Protein AF-0000000081107294 (afdb_homodimer)

Solvent-accessible surface area (backbone atoms only — not comparable to full-atom values): 23271 Å² total; per-residue (Å²): 61,23,40,36,41,30,40,32,49,65,44,90,94,54,54,86,81,33,68,68,51,48,52,43,53,51,52,45,42,74,68,54,39,74,47,39,34,36,29,36,54,39,78,39,93,67,59,45,44,90,72,61,87,73,22,31,40,37,37,38,31,29,72,42,84,80,59,80,59,63,64,56,42,54,43,39,46,74,67,58,31,82,68,40,16,35,41,35,32,69,42,54,73,82,46,42,61,30,36,49,36,5,56,68,21,50,27,22,33,45,37,33,45,14,44,30,94,81,49,65,76,83,37,61,67,56,54,48,48,61,50,42,60,56,61,53,41,75,72,28,65,48,51,59,36,34,42,69,38,48,28,31,49,42,62,48,74,77,40,41,54,50,84,48,72,85,68,62,75,51,56,76,84,72,48,36,18,35,39,32,41,37,9,20,57,35,69,68,41,47,56,56,36,59,66,33,67,72,50,42,52,54,48,56,71,48,49,84,36,54,24,89,60,41,21,23,33,31,28,32,43,43,70,69,126,61,24,39,36,41,31,40,34,48,64,45,90,94,55,55,87,82,33,66,68,51,47,52,42,53,51,51,45,43,73,69,54,38,75,45,38,34,37,29,35,54,40,76,39,95,67,58,44,45,92,73,60,86,73,21,32,39,38,38,38,31,29,71,43,85,81,59,79,60,62,64,56,43,54,43,39,44,73,66,57,31,82,69,39,16,34,42,34,30,70,42,54,74,81,48,42,62,31,36,49,35,6,58,68,21,50,28,22,32,44,38,34,45,14,43,31,93,81,49,65,75,83,37,59,67,57,53,50,48,61,50,42,60,57,61,52,41,74,75,29,65,44,53,61,34,34,43,70,37,48,28,32,50,42,63,50,74,77,38,41,53,49,85,48,71,85,68,63,73,50,56,75,87,71,48,36,20,34,39,32,41,37,8,20,58,36,69,67,40,47,57,57,35,60,68,34,67,71,49,44,52,54,47,56,70,48,50,84,37,54,24,88,59,42,22,24,35,31,28,30,43,44,69,70,128

Secondary structure (DSSP, 8-state):
-EEEEEEE-PPTT--TTSHHHHHHHHHHHHTT-SEEEEEEEEE-SSSBPP--TT-EEEEEEESSTTS--HHHHHHHHHTT----EEEEEE--HHHHHHHHHHHTSSEEEEEEEEB-TTS-TT-HHHHHHHHHHHHGGGGSTTEEEEEEEEBSS-SSTT-EETTSSSPPPPPGGG--EEEEEEEES-HHHHHHHTTSHHHHHHHHHHGGGB-TT-EEEEE--EE--/-EEEEEEE-PPTT--TTSHHHHHHHHHHHHTT-SEEEEEEEEE-SSSBPP--TT-EEEEEEESSTTS--HHHHHHHHHTT----EEEEEE--HHHHHHHHHHHTSSEEEEEEEEB-TTS-TT-HHHHHHHHHHHHGGGGSTTEEEEEEEEBSS-SSTT-EETTSSSPPPPPGGG--EEEEEEEES-HHHHHHHTTSHHHHHHHHHHGGGB-TT-EEEEE--EE--

Nearest PDB structures (foldseek):
  3gn6-assembly2_B  TM=6.451E-01  e=2.413E-06  Chlorobaculum tepidum TLS
  3gn6-assembly5_A  TM=6.306E-01  e=1.089E-05  Chlorobaculum tepidum TLS
  5b08-assembly1_A  TM=7.054E-01  e=2.362E-04  Cannabis sativa
  3e8o-assembly1_B  TM=7.408E-01  e=5.453E-03  Deinococcus radiodurans
  5b0a-assembly1_B  TM=6.540E-01  e=3.983E-03  Cannabis sativa

pLDDT: mean 93.08, std 5.91, range [65.06, 98.62]

Sequence (450 aa):
MLSQVLRFTFPAGSTVSSAAFLKLRQQIAAAGAASQYYGYTTPTRVLSLPRKRHEICWVIHWPDERQDRSAVAEGLVHTGVTDATSLDFEFTEAQLEHLTKALGAPVCEFAFIRLRDDAPLEDEALQKSMHKTYSDAYQILGFTGGYWAYASNSNETAGVPCSSPVPETITKPHRRLGVYYLGWDSIELHEDGTQTEAFSNELDKLQPYFGPGSGAFYTMLRQHKMLSQVLRFTFPAGSTVSSAAFLKLRQQIAAAGAASQYYGYTTPTRVLSLPRKRHEICWVIHWPDERQDRSAVAEGLVHTGVTDATSLDFEFTEAQLEHLTKALGAPVCEFAFIRLRDDAPLEDEALQKSMHKTYSDAYQILGFTGGYWAYASNSNETAGVPCSSPVPETITKPHRRLGVYYLGWDSIELHEDGTQTEAFSNELDKLQPYFGPGSGAFYTMLRQHK

Structure (mmCIF, N/CA/C/O backbone):
data_AF-0000000081107294-model_v1
#
loop_
_entity.id
_entity.type
_entity.pdbx_description
1 polymer 'Uncharacterized protein'
#
loop_
_atom_site.group_PDB
_atom_site.id
_atom_site.type_symbol
_atom_site.label_atom_id
_atom_site.label_alt_id
_atom_site.label_comp_id
_atom_site.label_asym_id
_atom_site.label_entity_id
_atom_site.label_seq_id
_atom_site.pdbx_PDB_ins_code
_atom_site.Cartn_x
_atom_site.Cartn_y
_atom_site.Cartn_z
_atom_site.occupancy
_atom_site.B_iso_or_equiv
_atom_site.auth_seq_id
_atom_site.auth_comp_id
_atom_site.auth_asym_id
_atom_site.auth_atom_id
_atom_site.pdbx_PDB_model_num
ATOM 1 N N . MET A 1 1 ? 1.554 14.883 21.875 1 92.75 1 MET A N 1
ATOM 2 C CA . MET A 1 1 ? 2.428 14.18 20.938 1 92.75 1 MET A CA 1
ATOM 3 C C . MET A 1 1 ? 2.662 15 19.672 1 92.75 1 MET A C 1
ATOM 5 O O . MET A 1 1 ? 1.742 15.648 19.172 1 92.75 1 MET A O 1
ATOM 9 N N . LEU A 1 2 ? 3.891 15.008 19.219 1 95.12 2 LEU A N 1
ATOM 10 C CA . LEU A 1 2 ? 4.254 15.703 17.984 1 95.12 2 LEU A CA 1
ATOM 11 C C . LEU A 1 2 ? 4.426 14.719 16.828 1 95.12 2 LEU A C 1
ATOM 13 O O . LEU A 1 2 ? 5.137 13.719 16.969 1 95.12 2 LEU A O 1
ATOM 17 N N . SER A 1 3 ? 3.701 14.992 15.766 1 96.81 3 SER A N 1
ATOM 18 C CA . SER A 1 3 ? 3.879 14.242 14.531 1 96.81 3 SER A CA 1
ATOM 19 C C . SER A 1 3 ? 4.672 15.047 13.5 1 96.81 3 SER A C 1
ATOM 21 O O . SER A 1 3 ? 4.215 16.094 13.039 1 96.81 3 SER A O 1
ATOM 23 N N . GLN A 1 4 ? 5.801 14.586 13.219 1 96.69 4 GLN A N 1
ATOM 24 C CA . GLN A 1 4 ? 6.664 15.195 12.219 1 96.69 4 GLN A CA 1
ATOM 25 C C . GLN A 1 4 ? 6.582 14.445 10.891 1 96.69 4 GLN A C 1
ATOM 27 O O . GLN A 1 4 ? 6.832 13.242 10.836 1 96.69 4 GLN A O 1
ATOM 32 N N . VAL A 1 5 ? 6.168 15.117 9.828 1 98.06 5 VAL A N 1
ATOM 33 C CA . VAL A 1 5 ? 6.055 14.523 8.5 1 98.06 5 VAL A CA 1
ATOM 34 C C . VAL A 1 5 ? 7.168 15.062 7.602 1 98.06 5 VAL A C 1
ATOM 36 O O . VAL A 1 5 ? 7.246 16.266 7.348 1 98.06 5 VAL A O 1
ATOM 39 N N . LEU A 1 6 ? 7.973 14.18 7.156 1 98.25 6 LEU A N 1
ATOM 40 C CA . LEU A 1 6 ? 9.078 14.555 6.281 1 98.25 6 LEU A CA 1
ATOM 41 C C . LEU A 1 6 ? 8.82 14.078 4.852 1 98.25 6 LEU A C 1
ATOM 43 O O . LEU A 1 6 ? 8.281 12.992 4.645 1 98.25 6 LEU A O 1
ATOM 47 N N . ARG A 1 7 ? 9.234 14.859 3.906 1 98.19 7 ARG A N 1
ATOM 48 C CA . ARG A 1 7 ? 9.242 14.5 2.492 1 98.19 7 ARG A CA 1
ATOM 49 C C . ARG A 1 7 ? 10.617 14.719 1.879 1 98.19 7 ARG A C 1
ATOM 51 O O . ARG A 1 7 ? 11.242 15.758 2.096 1 98.19 7 ARG A O 1
ATOM 58 N N . PHE A 1 8 ? 11.086 13.734 1.182 1 98.25 8 PHE A N 1
ATOM 59 C CA . PHE A 1 8 ? 12.406 13.828 0.581 1 98.25 8 PHE A CA 1
ATOM 60 C C . PHE A 1 8 ? 12.609 12.742 -0.467 1 98.25 8 PHE A C 1
ATOM 62 O O . PHE A 1 8 ? 11.742 11.883 -0.65 1 98.25 8 PHE A O 1
ATOM 69 N N . THR A 1 9 ? 13.648 12.828 -1.202 1 97.31 9 THR A N 1
ATOM 70 C CA . THR A 1 9 ? 14.086 11.781 -2.123 1 97.31 9 THR A CA 1
ATOM 71 C C . THR A 1 9 ? 15.508 11.328 -1.786 1 97.31 9 THR A C 1
ATOM 73 O O . THR A 1 9 ? 16.328 12.125 -1.331 1 97.31 9 THR A O 1
ATOM 76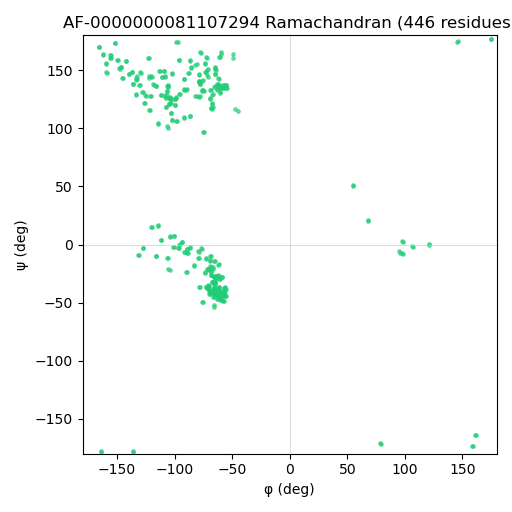 N N . PHE A 1 10 ? 15.734 10.086 -1.979 1 96.38 10 PHE A N 1
ATOM 77 C CA . PHE A 1 10 ? 17.094 9.578 -1.818 1 96.38 10 PHE A CA 1
ATOM 78 C C . PHE A 1 10 ? 17.922 9.828 -3.076 1 96.38 10 PHE A C 1
ATOM 80 O O . PHE A 1 10 ? 17.359 9.969 -4.168 1 96.38 10 PHE A O 1
ATOM 87 N N . PRO A 1 11 ? 19.234 9.891 -2.812 1 94.06 11 PRO A N 1
ATOM 88 C CA . PRO A 1 11 ? 20.078 9.867 -4.008 1 94.06 11 PRO A CA 1
ATOM 89 C C . PRO A 1 11 ? 19.891 8.594 -4.836 1 94.06 11 PRO A C 1
ATOM 91 O O . PRO A 1 11 ? 19.375 7.598 -4.34 1 94.06 11 PRO A O 1
ATOM 94 N N . ALA A 1 12 ? 20.391 8.672 -6.043 1 89.31 12 ALA A N 1
ATOM 95 C CA . ALA A 1 12 ? 20.234 7.555 -6.973 1 89.31 12 ALA A CA 1
ATOM 96 C C . ALA A 1 12 ? 20.812 6.273 -6.395 1 89.31 12 ALA A C 1
ATOM 98 O O . ALA A 1 12 ? 21.906 6.293 -5.805 1 89.31 12 ALA A O 1
ATOM 99 N N . GLY A 1 13 ? 20.109 5.215 -6.504 1 89.75 13 GLY A N 1
ATOM 100 C CA . GLY A 1 13 ? 20.609 3.912 -6.102 1 89.75 13 GLY A CA 1
ATOM 101 C C . GLY A 1 13 ? 20.203 3.523 -4.695 1 89.75 13 GLY A C 1
ATOM 102 O O . GLY A 1 13 ? 20.469 2.404 -4.25 1 89.75 13 GLY A O 1
ATOM 103 N N . SER A 1 14 ? 19.578 4.418 -3.988 1 92.81 14 SER A N 1
ATOM 104 C CA . SER A 1 14 ? 19.141 4.125 -2.625 1 92.81 14 SER A CA 1
ATOM 105 C C . SER A 1 14 ? 17.625 4.098 -2.523 1 92.81 14 SER A C 1
ATOM 107 O O . SER A 1 14 ? 16.938 4.77 -3.293 1 92.81 14 SER A O 1
ATOM 109 N N . THR A 1 15 ? 17.141 3.275 -1.601 1 95.25 15 THR A N 1
ATOM 110 C CA . THR A 1 15 ? 15.711 3.172 -1.339 1 95.25 15 THR A CA 1
ATOM 111 C C . THR A 1 15 ? 15.438 3.146 0.162 1 95.25 15 THR A C 1
ATOM 113 O O . THR A 1 15 ? 16.359 3.25 0.97 1 95.25 15 THR A O 1
ATOM 116 N N . VAL A 1 16 ? 14.203 3.025 0.469 1 95.5 16 VAL A N 1
ATOM 117 C CA . VAL A 1 16 ? 13.805 2.994 1.872 1 95.5 16 VAL A CA 1
ATOM 118 C C . VAL A 1 16 ? 14.289 1.697 2.518 1 95.5 16 VAL A C 1
ATOM 120 O O . VAL A 1 16 ? 14.281 1.57 3.746 1 95.5 16 VAL A O 1
ATOM 123 N N . SER A 1 17 ? 14.688 0.751 1.759 1 92.62 17 SER A N 1
ATOM 124 C CA . SER A 1 17 ? 15.141 -0.533 2.283 1 92.62 17 SER A CA 1
ATOM 125 C C . SER A 1 17 ? 16.656 -0.549 2.471 1 92.62 17 SER A C 1
ATOM 127 O O . SER A 1 17 ? 17.234 -1.575 2.842 1 92.62 17 SER A O 1
ATOM 129 N N . SER A 1 18 ? 17.281 0.544 2.189 1 93.88 18 SER A N 1
ATOM 130 C CA . SER A 1 18 ? 18.734 0.612 2.338 1 93.88 18 SER A CA 1
ATOM 131 C C . SER A 1 18 ? 19.156 0.451 3.797 1 93.88 18 SER A C 1
ATOM 133 O O . SER A 1 18 ? 18.422 0.866 4.703 1 93.88 18 SER A O 1
ATOM 135 N N . ALA A 1 19 ? 20.328 -0.092 4.004 1 94.5 19 ALA A N 1
ATOM 136 C CA . ALA A 1 19 ? 20.891 -0.259 5.344 1 94.5 19 ALA A CA 1
ATOM 137 C C . ALA A 1 19 ? 21.109 1.092 6.02 1 94.5 19 ALA A C 1
ATOM 139 O O . ALA A 1 19 ? 20.906 1.224 7.23 1 94.5 19 ALA A O 1
ATOM 140 N N . ALA A 1 20 ? 21.516 2.033 5.27 1 95.75 20 ALA A N 1
ATOM 141 C CA . ALA A 1 20 ? 21.75 3.369 5.809 1 95.75 20 ALA A CA 1
ATOM 142 C C . ALA A 1 20 ? 20.484 3.963 6.391 1 95.75 20 ALA A C 1
ATOM 144 O O . ALA A 1 20 ? 20.5 4.555 7.473 1 95.75 20 ALA A O 1
ATOM 145 N N . PHE A 1 21 ? 19.406 3.828 5.754 1 97.19 21 PHE A N 1
ATOM 146 C CA . PHE A 1 21 ? 18.141 4.375 6.258 1 97.19 21 PHE A CA 1
ATOM 147 C C . PHE A 1 21 ? 17.656 3.58 7.457 1 97.19 21 PHE A C 1
ATOM 149 O O . PHE A 1 21 ? 17.078 4.148 8.391 1 97.19 21 PHE A O 1
ATOM 156 N N . LEU A 1 22 ? 17.859 2.26 7.395 1 97.12 22 LEU A N 1
ATOM 157 C CA . LEU A 1 22 ? 17.516 1.455 8.562 1 97.12 22 LEU A CA 1
ATOM 158 C C . LEU A 1 22 ? 18.281 1.941 9.797 1 97.12 22 LEU A C 1
ATOM 160 O O . LEU A 1 22 ? 17.688 2.123 10.859 1 97.12 22 LEU A O 1
ATOM 164 N N . LYS A 1 23 ? 19.531 2.113 9.625 1 97.38 23 LYS A N 1
ATOM 165 C CA . LYS A 1 23 ? 20.359 2.598 10.727 1 97.38 23 LYS A CA 1
ATOM 166 C C . LYS A 1 23 ? 19.859 3.953 11.227 1 97.38 23 LYS A C 1
ATOM 168 O O . LYS A 1 23 ? 19.812 4.199 12.43 1 97.38 23 LYS A O 1
ATOM 173 N N . LEU A 1 24 ? 19.547 4.797 10.297 1 97.69 24 LEU A N 1
ATOM 174 C CA . LEU A 1 24 ? 19.016 6.105 10.664 1 97.69 24 LEU A CA 1
ATOM 175 C C . LEU A 1 24 ? 17.734 5.961 11.469 1 97.69 24 LEU A C 1
ATOM 177 O O . LEU A 1 24 ? 17.578 6.598 12.516 1 97.69 24 LEU A O 1
ATOM 181 N N . ARG A 1 25 ? 16.797 5.176 11.07 1 98.25 25 ARG A N 1
ATOM 182 C CA . ARG A 1 25 ? 15.539 4.977 11.773 1 98.25 25 ARG A CA 1
ATOM 183 C C . ARG A 1 25 ? 15.773 4.398 13.164 1 98.25 25 ARG A C 1
ATOM 185 O O . ARG A 1 25 ? 15.062 4.738 14.109 1 98.25 25 ARG A O 1
ATOM 192 N N . GLN A 1 26 ? 16.75 3.529 13.273 1 97.94 26 GLN A N 1
ATOM 193 C CA . GLN A 1 26 ? 17.125 2.98 14.578 1 97.94 26 GLN A CA 1
ATOM 194 C C . GLN A 1 26 ? 17.656 4.07 15.5 1 97.94 26 GLN A C 1
ATOM 196 O O . GLN A 1 26 ? 17.344 4.094 16.688 1 97.94 26 GLN A O 1
ATOM 201 N N . GLN A 1 27 ? 18.453 4.898 14.977 1 97.12 27 GLN A N 1
ATOM 202 C CA . GLN A 1 27 ? 18.984 6.02 15.734 1 97.12 27 GLN A CA 1
ATOM 203 C C . GLN A 1 27 ? 17.859 6.938 16.219 1 97.12 27 GLN A C 1
ATOM 205 O O . GLN A 1 27 ? 17.891 7.426 17.359 1 97.12 27 GLN A O 1
ATOM 210 N N . ILE A 1 28 ? 16.906 7.176 15.375 1 97.44 28 ILE A N 1
ATOM 211 C CA . ILE A 1 28 ? 15.781 8.047 15.711 1 97.44 28 ILE A CA 1
ATOM 212 C C . ILE A 1 28 ? 14.945 7.398 16.812 1 97.44 28 ILE A C 1
ATOM 214 O O . ILE A 1 28 ? 14.484 8.086 17.734 1 97.44 28 ILE A O 1
ATOM 218 N N . ALA A 1 29 ? 14.742 6.113 16.703 1 96.94 29 ALA A N 1
ATOM 219 C CA . ALA A 1 29 ? 14.055 5.395 17.781 1 96.94 29 ALA A CA 1
ATOM 220 C C . ALA A 1 29 ? 14.805 5.531 19.094 1 96.94 29 ALA A C 1
ATOM 222 O O . ALA A 1 29 ? 14.195 5.797 20.141 1 96.94 29 ALA A O 1
ATOM 223 N N . ALA A 1 30 ? 16.078 5.398 19.062 1 95 30 ALA A N 1
ATOM 224 C CA . ALA A 1 30 ? 16.906 5.5 20.266 1 95 30 ALA A CA 1
ATOM 225 C C . ALA A 1 30 ? 16.891 6.918 20.828 1 95 30 ALA A C 1
ATOM 227 O O . ALA A 1 30 ? 17.047 7.109 22.031 1 95 30 ALA A O 1
ATOM 228 N N . ALA A 1 31 ? 16.672 7.836 19.938 1 94.5 31 ALA A N 1
ATOM 229 C CA . ALA A 1 31 ? 16.641 9.234 20.359 1 94.5 31 ALA A CA 1
ATOM 230 C C . ALA A 1 31 ? 15.305 9.586 21 1 94.5 31 ALA A C 1
ATOM 232 O O . ALA A 1 31 ? 15.117 10.711 21.484 1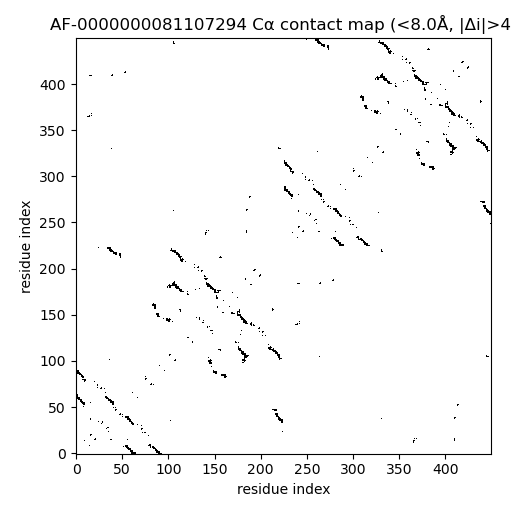 94.5 31 ALA A O 1
ATOM 233 N N . GLY A 1 32 ? 14.297 8.625 20.984 1 94.44 32 GLY A N 1
ATOM 234 C CA . GLY A 1 32 ? 13.094 8.844 21.766 1 94.44 32 GLY A CA 1
ATOM 235 C C . GLY A 1 32 ? 11.828 8.852 20.938 1 94.44 32 GLY A C 1
ATOM 236 O O . GLY A 1 32 ? 10.734 9.094 21.453 1 94.44 32 GLY A O 1
ATOM 237 N N . ALA A 1 33 ? 11.945 8.656 19.641 1 96.69 33 ALA A N 1
ATOM 238 C CA . ALA A 1 33 ? 10.742 8.578 18.812 1 96.69 33 ALA A CA 1
ATOM 239 C C . ALA A 1 33 ? 9.836 7.434 19.266 1 96.69 33 ALA A C 1
ATOM 241 O O . ALA A 1 33 ? 10.312 6.312 19.484 1 96.69 33 ALA A O 1
ATOM 242 N N . ALA A 1 34 ? 8.578 7.723 19.359 1 95.38 34 ALA A N 1
ATOM 243 C CA . ALA A 1 34 ? 7.605 6.727 19.797 1 95.38 34 ALA A CA 1
ATOM 244 C C . ALA A 1 34 ? 7.254 5.758 18.672 1 95.38 34 ALA A C 1
ATOM 246 O O . ALA A 1 34 ? 7.023 4.57 18.922 1 95.38 34 ALA A O 1
ATOM 247 N N . SER A 1 35 ? 7.172 6.199 17.484 1 96.56 35 SER A N 1
ATOM 248 C CA . SER A 1 35 ? 6.879 5.379 16.312 1 96.56 35 SER A CA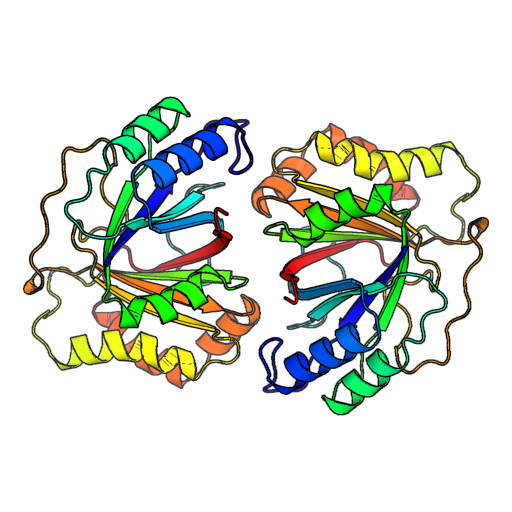 1
ATOM 249 C C . SER A 1 35 ? 7.34 6.062 15.023 1 96.56 35 SER A C 1
ATOM 251 O O . SER A 1 35 ? 7.582 7.273 15.016 1 96.56 35 SER A O 1
ATOM 253 N N . GLN A 1 36 ? 7.582 5.285 14.031 1 98 36 GLN A N 1
ATOM 254 C CA . GLN A 1 36 ? 7.98 5.758 12.711 1 98 36 GLN A CA 1
ATOM 255 C C . GLN A 1 36 ? 7.227 5.016 11.609 1 98 36 GLN A C 1
ATOM 257 O O . GLN A 1 36 ? 7.031 3.801 11.695 1 98 36 GLN A O 1
ATOM 262 N N . TYR A 1 37 ? 6.801 5.742 10.617 1 98.19 37 TYR A N 1
ATOM 263 C CA . TYR A 1 37 ? 6.203 5.203 9.406 1 98.19 37 TYR A CA 1
ATOM 264 C C . TYR A 1 37 ? 6.848 5.812 8.164 1 98.19 37 TYR A C 1
ATOM 266 O O . TYR A 1 37 ? 7.141 7.008 8.133 1 98.19 37 TYR A O 1
ATOM 274 N N . TYR A 1 38 ? 7.117 5 7.191 1 98.44 38 TYR A N 1
ATOM 275 C CA . TYR A 1 38 ? 7.805 5.512 6.012 1 98.44 38 TYR A CA 1
ATOM 276 C C . TYR A 1 38 ? 7.367 4.762 4.758 1 98.44 38 TYR A C 1
ATOM 278 O O . TYR A 1 38 ? 6.969 3.598 4.832 1 98.44 38 TYR A O 1
ATOM 286 N N . GLY A 1 39 ? 7.422 5.426 3.639 1 97.69 39 GLY A N 1
ATOM 287 C CA . GLY A 1 39 ? 7.07 4.844 2.352 1 97.69 39 GLY A CA 1
ATOM 288 C C . GLY A 1 39 ? 7.094 5.852 1.219 1 97.69 39 GLY A C 1
ATOM 289 O O . GLY A 1 39 ? 7.34 7.039 1.441 1 97.69 39 GLY A O 1
ATOM 290 N N . TYR A 1 40 ? 6.855 5.414 0.06 1 97.88 40 TYR A N 1
ATOM 291 C CA . TYR A 1 40 ? 6.875 6.27 -1.121 1 97.88 40 TYR A CA 1
ATOM 292 C C . TYR A 1 40 ? 5.512 6.914 -1.35 1 97.88 40 TYR A C 1
ATOM 294 O O . TYR A 1 40 ? 4.477 6.301 -1.071 1 97.88 40 TYR A O 1
ATOM 302 N N . THR A 1 41 ? 5.539 8.086 -1.878 1 97.25 41 THR A N 1
ATOM 303 C CA . THR A 1 41 ? 4.297 8.773 -2.209 1 97.25 41 THR A CA 1
ATOM 304 C C . THR A 1 41 ? 3.809 8.367 -3.598 1 97.25 41 THR A C 1
ATOM 306 O O . THR A 1 41 ? 4.605 7.973 -4.449 1 97.25 41 THR A O 1
ATOM 309 N N . THR A 1 42 ? 2.562 8.43 -3.793 1 94.62 42 THR A N 1
ATOM 310 C CA . THR A 1 42 ? 1.885 8.195 -5.062 1 94.62 42 THR A CA 1
ATOM 311 C C . THR A 1 42 ? 0.856 9.289 -5.34 1 94.62 42 THR A C 1
ATOM 313 O O . THR A 1 42 ? 0.128 9.703 -4.438 1 94.62 42 THR A O 1
ATOM 316 N N . PRO A 1 43 ? 0.772 9.68 -6.594 1 93.38 43 PRO A N 1
ATOM 317 C CA . PRO A 1 43 ? -0.164 10.758 -6.898 1 93.38 43 PRO A CA 1
ATOM 318 C C . PRO A 1 43 ? -1.624 10.328 -6.801 1 93.38 43 PRO A C 1
ATOM 320 O O . PRO A 1 43 ? -1.935 9.148 -6.988 1 93.38 43 PRO A O 1
ATOM 323 N N . THR A 1 44 ? -2.465 11.273 -6.477 1 91.62 44 THR A N 1
ATOM 324 C CA . THR A 1 44 ? -3.906 11.086 -6.594 1 91.62 44 THR A CA 1
ATOM 325 C C . THR A 1 44 ? -4.387 11.438 -8 1 91.62 44 THR A C 1
ATOM 327 O O . THR A 1 44 ? -3.703 12.148 -8.734 1 91.62 44 THR A O 1
ATOM 330 N N . ARG A 1 45 ? -5.5 10.898 -8.289 1 85.5 45 ARG A N 1
ATOM 331 C CA . ARG A 1 45 ? -6.055 11.172 -9.609 1 85.5 45 ARG A CA 1
ATOM 332 C C . ARG A 1 45 ? -6.512 12.617 -9.727 1 85.5 45 ARG A C 1
ATOM 334 O O . ARG A 1 45 ? -6.293 13.266 -10.758 1 85.5 45 ARG A O 1
ATOM 341 N N . VAL A 1 46 ? -7.109 13 -8.625 1 81.25 46 VAL A N 1
ATOM 342 C CA . VAL A 1 46 ? -7.645 14.352 -8.617 1 81.25 46 VAL A CA 1
ATOM 343 C C . VAL A 1 46 ? -6.93 15.195 -7.562 1 81.25 46 VAL A C 1
ATOM 345 O O . VAL A 1 46 ? -6.66 14.711 -6.461 1 81.25 46 VAL A O 1
ATOM 348 N N . LEU A 1 47 ? -6.574 16.438 -7.91 1 86 47 LEU A N 1
ATOM 349 C CA . LEU A 1 47 ? -5.957 17.422 -7.023 1 86 47 LEU A CA 1
ATOM 350 C C . LEU A 1 47 ? -4.691 16.844 -6.387 1 86 47 LEU A C 1
ATOM 352 O O . LEU A 1 47 ? -4.539 16.891 -5.164 1 86 47 LEU A O 1
ATOM 356 N N . SER A 1 48 ? -3.875 16.344 -7.23 1 92.06 48 SER A N 1
ATOM 357 C CA . SER A 1 48 ? -2.6 15.805 -6.766 1 92.06 48 SER A CA 1
ATOM 358 C C . SER A 1 48 ? -1.622 16.922 -6.426 1 92.06 48 SER A C 1
ATOM 360 O O . SER A 1 48 ? -1.455 17.859 -7.203 1 92.06 48 SER A O 1
ATOM 362 N N . LEU A 1 49 ? -1.02 16.797 -5.32 1 95.75 49 LEU A N 1
ATOM 363 C CA . LEU A 1 49 ? 0.053 17.734 -4.988 1 95.75 49 LEU A CA 1
ATOM 364 C C . LEU A 1 49 ? 1.299 17.438 -5.82 1 95.75 49 LEU A C 1
ATOM 366 O O . LEU A 1 49 ? 1.593 16.281 -6.125 1 95.75 49 LEU A O 1
ATOM 370 N N . PRO A 1 50 ? 1.998 18.516 -6.086 1 92.5 50 PRO A N 1
ATOM 371 C CA . PRO A 1 50 ? 3.289 18.266 -6.734 1 92.5 50 PRO A CA 1
ATOM 372 C C . PRO A 1 50 ? 4.238 17.438 -5.871 1 92.5 50 PRO A C 1
ATOM 374 O O . PRO A 1 50 ? 4.32 17.656 -4.66 1 92.5 50 PRO A O 1
ATOM 377 N N . ARG A 1 51 ? 4.848 16.516 -6.473 1 92.19 51 ARG A N 1
ATOM 378 C CA . ARG A 1 51 ? 5.832 15.664 -5.812 1 92.19 51 ARG A CA 1
ATOM 379 C C . ARG A 1 51 ? 6.941 15.258 -6.777 1 92.19 51 ARG A C 1
ATOM 381 O O . ARG A 1 51 ? 6.742 15.258 -7.996 1 92.19 51 ARG A O 1
ATOM 388 N N . LYS A 1 52 ? 8.023 15.016 -6.254 1 92.88 52 LYS A N 1
ATOM 389 C CA . LYS A 1 52 ? 9.094 14.406 -7.043 1 92.88 52 LYS A CA 1
ATOM 390 C C . LYS A 1 52 ? 8.875 12.906 -7.199 1 92.88 52 LYS A C 1
ATOM 392 O O . LYS A 1 52 ? 8.297 12.258 -6.32 1 92.88 52 LYS A O 1
ATOM 397 N N . ARG A 1 53 ? 9.273 12.445 -8.336 1 93.5 53 ARG A N 1
ATOM 398 C CA . ARG A 1 53 ? 9.273 10.992 -8.492 1 93.5 53 ARG A CA 1
ATOM 399 C C . ARG A 1 53 ? 10.125 10.32 -7.418 1 93.5 53 ARG A C 1
ATOM 401 O O . ARG A 1 53 ? 11.211 10.812 -7.09 1 93.5 53 ARG A O 1
ATOM 408 N N . HIS A 1 54 ? 9.703 9.211 -6.789 1 95.94 54 HIS A N 1
ATOM 409 C CA . HIS A 1 54 ? 10.352 8.438 -5.738 1 95.94 54 HIS A CA 1
ATOM 410 C C . HIS A 1 54 ? 10.414 9.227 -4.434 1 95.94 54 HIS A C 1
ATOM 412 O O . HIS A 1 54 ? 11.328 9.031 -3.629 1 95.94 54 HIS A O 1
ATOM 418 N N . GLU A 1 55 ? 9.547 10.18 -4.355 1 97.38 55 GLU A N 1
ATOM 419 C CA . GLU A 1 55 ? 9.477 10.906 -3.09 1 97.38 55 GLU A CA 1
ATOM 420 C C . GLU A 1 55 ? 9.047 9.992 -1.949 1 97.38 55 GLU A C 1
ATOM 422 O O . GLU A 1 55 ? 8.133 9.18 -2.109 1 97.38 55 GLU A O 1
ATOM 427 N N . ILE A 1 56 ? 9.727 10.188 -0.82 1 98.06 56 ILE A N 1
ATOM 428 C CA . ILE A 1 56 ? 9.453 9.422 0.392 1 98.06 56 ILE A CA 1
ATOM 429 C C . ILE A 1 56 ? 8.727 10.297 1.404 1 98.06 56 ILE A C 1
ATOM 431 O O . ILE A 1 56 ? 9.031 11.484 1.545 1 98.06 56 ILE A O 1
ATOM 435 N N . CYS A 1 57 ? 7.738 9.742 1.997 1 98.5 57 CYS A N 1
ATOM 436 C CA . CYS A 1 57 ? 7.09 10.305 3.178 1 98.5 57 CYS A CA 1
ATOM 437 C C . CYS A 1 57 ? 7.492 9.539 4.434 1 98.5 57 CYS A C 1
ATOM 439 O O . CYS A 1 57 ? 7.348 8.32 4.496 1 98.5 57 CYS A O 1
ATOM 441 N N . TRP A 1 58 ? 8.055 10.188 5.352 1 98.62 58 TRP A N 1
ATOM 442 C CA . TRP A 1 58 ? 8.484 9.641 6.629 1 98.62 58 TRP A CA 1
ATOM 443 C C . TRP A 1 58 ? 7.816 10.367 7.793 1 98.62 58 TRP A C 1
ATOM 445 O O . TRP A 1 58 ? 8 11.57 7.965 1 98.62 58 TRP A O 1
ATOM 455 N N . VAL A 1 59 ? 6.98 9.641 8.562 1 98.56 59 VAL A N 1
ATOM 456 C CA . VAL A 1 59 ? 6.262 10.188 9.711 1 98.56 59 VAL A CA 1
ATOM 457 C C . VAL A 1 59 ? 6.926 9.727 11 1 98.56 59 VAL A C 1
ATOM 459 O O . VAL A 1 59 ? 7.094 8.523 11.227 1 98.56 59 VAL A O 1
ATOM 462 N N . ILE A 1 60 ? 7.266 10.633 11.82 1 97.56 60 ILE A N 1
ATOM 463 C CA . ILE A 1 60 ? 7.871 10.336 13.117 1 97.56 60 ILE A CA 1
ATOM 464 C C . ILE A 1 60 ? 7.012 10.93 14.234 1 97.56 60 ILE A C 1
ATOM 466 O O . ILE A 1 60 ? 6.684 12.117 14.203 1 97.56 60 ILE A O 1
ATOM 470 N N . HIS A 1 61 ? 6.668 10.117 15.188 1 96.62 61 HIS A N 1
ATOM 471 C CA . HIS A 1 61 ? 5.969 10.594 16.375 1 96.62 61 HIS A CA 1
ATOM 472 C C . HIS A 1 61 ? 6.922 10.773 17.547 1 96.62 61 HIS A C 1
ATOM 474 O O . HIS A 1 61 ? 7.637 9.836 17.922 1 96.62 61 HIS A O 1
ATOM 480 N N . TRP A 1 62 ? 6.863 11.961 18.031 1 95.81 62 TRP A N 1
ATOM 481 C CA . TRP A 1 62 ? 7.648 12.312 19.203 1 95.81 62 TRP A CA 1
ATOM 482 C C . TRP A 1 62 ? 6.75 12.5 20.422 1 95.81 62 TRP A C 1
ATOM 484 O O . TRP A 1 62 ? 5.609 12.953 20.297 1 95.81 62 TRP A O 1
ATOM 494 N N . PRO A 1 63 ? 7.273 12.203 21.641 1 92.12 63 PRO A N 1
ATOM 495 C CA . PRO A 1 63 ? 6.449 12.367 22.844 1 92.12 63 PRO A CA 1
ATOM 496 C C . PRO A 1 63 ? 5.984 13.805 23.047 1 92.12 63 PRO A C 1
ATOM 498 O O . PRO A 1 63 ? 4.879 14.039 23.547 1 92.12 63 PRO A O 1
ATOM 501 N N . ASP A 1 64 ? 6.879 14.711 22.797 1 84.31 64 ASP A N 1
ATOM 502 C CA . ASP A 1 64 ? 6.473 16.109 22.891 1 84.31 64 ASP A CA 1
ATOM 503 C C . ASP A 1 64 ? 7.297 17 21.953 1 84.31 64 ASP A C 1
ATOM 505 O O . ASP A 1 64 ? 8.18 16.5 21.25 1 84.31 64 ASP A O 1
ATOM 509 N N . GLU A 1 65 ? 6.875 18.266 21.906 1 77.81 65 GLU A N 1
ATOM 510 C CA . GLU A 1 65 ? 7.461 19.219 20.953 1 77.81 65 GLU A CA 1
ATOM 511 C C . GLU A 1 65 ? 8.875 19.609 21.391 1 77.81 65 GLU A C 1
ATOM 513 O O . GLU A 1 65 ? 9.625 20.188 20.594 1 77.81 65 GLU A O 1
ATOM 518 N N . ARG A 1 66 ? 9.289 19.297 22.594 1 78.12 66 ARG A N 1
ATOM 519 C CA . ARG A 1 66 ? 10.57 19.75 23.125 1 78.12 66 ARG A CA 1
ATOM 520 C C . ARG A 1 66 ? 11.688 18.766 22.781 1 78.12 66 ARG A C 1
ATOM 522 O O . ARG A 1 66 ? 12.859 19.047 23.016 1 78.12 66 ARG A O 1
ATOM 529 N N . GLN A 1 67 ? 11.273 17.734 22.188 1 82.81 67 GLN A N 1
ATOM 530 C CA . GLN A 1 67 ? 12.273 16.734 21.859 1 82.81 67 GLN A CA 1
ATOM 531 C C . GLN A 1 67 ? 13.297 17.281 20.875 1 82.81 67 GLN A C 1
ATOM 533 O O . GLN A 1 67 ? 12.945 17.953 19.906 1 82.81 67 GLN A O 1
ATOM 538 N N . ASP A 1 68 ? 14.531 17.016 21.203 1 84.25 68 ASP A N 1
ATOM 539 C CA . ASP A 1 68 ? 15.586 17.344 20.25 1 84.25 68 ASP A CA 1
ATOM 540 C C . ASP A 1 68 ? 15.508 16.438 19.016 1 84.25 68 ASP A C 1
ATOM 542 O O . ASP A 1 68 ? 15.703 15.234 19.109 1 84.25 68 ASP A O 1
ATOM 546 N N . ARG A 1 69 ? 15.281 17.016 17.875 1 88.12 69 ARG A N 1
ATOM 547 C CA . ARG A 1 69 ? 15.078 16.266 16.641 1 88.12 69 ARG A CA 1
ATOM 548 C C . ARG A 1 69 ? 16.203 16.516 15.648 1 88.12 69 ARG A C 1
ATOM 550 O O . ARG A 1 69 ? 16.047 16.266 14.453 1 88.12 69 ARG A O 1
ATOM 557 N N . SER A 1 70 ? 17.297 17.047 16.141 1 88.62 70 SER A N 1
ATOM 558 C CA . SER A 1 70 ? 18.422 17.375 15.273 1 88.62 70 SER A CA 1
ATOM 559 C C . SER A 1 70 ? 18.984 16.125 14.594 1 88.62 70 SER A C 1
ATOM 561 O O . SER A 1 70 ? 19.5 16.203 13.477 1 88.62 70 SER A O 1
ATOM 563 N N . ALA A 1 71 ? 18.797 14.992 15.25 1 91.56 71 ALA A N 1
ATOM 564 C CA . ALA A 1 71 ? 19.297 13.727 14.711 1 91.56 71 ALA A CA 1
ATOM 565 C C . ALA A 1 71 ? 18.656 13.414 13.359 1 91.56 71 ALA A C 1
ATOM 567 O O . ALA A 1 71 ? 19.281 12.766 12.516 1 91.56 71 ALA A O 1
ATOM 568 N N . VAL A 1 72 ? 17.453 13.867 13.172 1 94.88 72 VAL A N 1
ATOM 569 C CA . VAL A 1 72 ? 16.75 13.609 11.922 1 94.88 72 VAL A CA 1
ATOM 570 C C . VAL A 1 72 ? 17.453 14.312 10.766 1 94.88 72 VAL A C 1
ATOM 572 O O . VAL A 1 72 ? 17.844 13.68 9.781 1 94.88 72 VAL A O 1
ATOM 575 N N . ALA A 1 73 ? 17.672 15.586 10.945 1 93.12 73 ALA A N 1
ATOM 576 C CA . ALA A 1 73 ? 18.312 16.375 9.898 1 93.12 73 ALA A CA 1
ATOM 577 C C . ALA A 1 73 ? 19.734 15.875 9.641 1 93.12 73 ALA A C 1
ATOM 579 O O . ALA A 1 73 ? 20.141 15.703 8.492 1 93.12 73 ALA A O 1
ATOM 580 N N . GLU A 1 74 ? 20.453 15.664 10.672 1 93.06 74 GLU A N 1
ATOM 581 C CA . GLU A 1 74 ? 21.828 15.195 10.547 1 93.06 74 GLU A CA 1
ATOM 582 C C . GLU A 1 74 ? 21.906 13.836 9.859 1 93.06 74 GLU A C 1
ATOM 584 O O . GLU A 1 74 ? 22.75 13.617 8.992 1 93.06 74 GLU A O 1
ATOM 589 N N . GLY A 1 75 ? 21.031 12.961 10.281 1 95.44 75 GLY A N 1
ATOM 590 C CA . GLY A 1 75 ? 20.984 11.625 9.695 1 95.44 75 GLY A CA 1
ATOM 591 C C . GLY A 1 75 ? 20.656 11.641 8.219 1 95.44 75 GLY A C 1
ATOM 592 O O . GLY A 1 75 ? 21.25 10.898 7.434 1 95.44 75 GLY A O 1
ATOM 593 N N . LEU A 1 76 ? 19.703 12.461 7.828 1 96.5 76 LEU A N 1
ATOM 594 C CA . LEU A 1 76 ? 19.312 12.578 6.426 1 96.5 76 LEU A CA 1
ATOM 595 C C . LEU A 1 76 ? 20.469 13.086 5.582 1 96.5 76 LEU A C 1
ATOM 597 O O . LEU A 1 76 ? 20.734 12.57 4.496 1 96.5 76 LEU A O 1
ATOM 601 N N . VAL A 1 77 ? 21.125 14.047 6.113 1 94 77 VAL A N 1
ATOM 602 C CA . VAL A 1 77 ? 22.297 14.586 5.41 1 94 77 VAL A CA 1
ATOM 603 C C . VAL A 1 77 ? 23.328 13.484 5.223 1 94 77 VAL A C 1
ATOM 605 O O . VAL A 1 77 ? 23.922 13.359 4.145 1 94 77 VAL A O 1
ATOM 608 N N . HIS A 1 78 ? 23.531 12.672 6.199 1 94.06 78 HIS A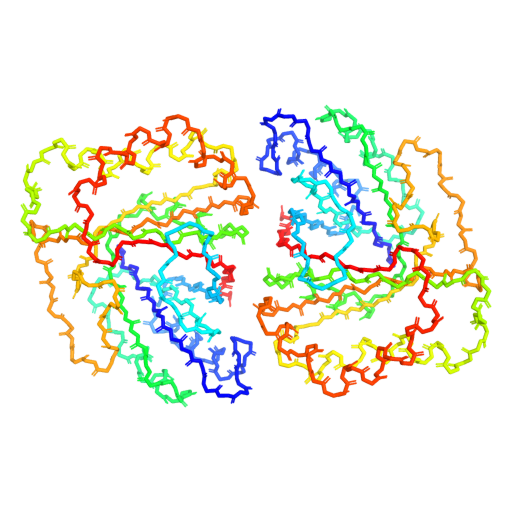 N 1
ATOM 609 C CA . HIS A 1 78 ? 24.516 11.594 6.148 1 94.06 78 HIS A CA 1
ATOM 610 C C . HIS A 1 78 ? 24.141 10.555 5.102 1 94.06 78 HIS A C 1
ATOM 612 O O . HIS A 1 78 ? 25.016 9.875 4.555 1 94.06 78 HIS A O 1
ATOM 618 N N . THR A 1 79 ? 22.875 10.422 4.855 1 94.38 79 THR A N 1
ATOM 619 C CA . THR A 1 79 ? 22.438 9.461 3.852 1 94.38 79 THR A CA 1
ATOM 620 C C . THR A 1 79 ? 22.438 10.086 2.459 1 94.38 79 THR A C 1
ATOM 622 O O . THR A 1 79 ? 22.031 9.453 1.485 1 94.38 79 THR A O 1
ATOM 625 N N . GLY A 1 80 ? 22.797 11.43 2.395 1 94.06 80 GLY A N 1
ATOM 626 C CA . GLY A 1 80 ? 22.906 12.109 1.117 1 94.06 80 GLY A CA 1
ATOM 627 C C . GLY A 1 80 ? 21.672 12.898 0.745 1 94.06 80 GLY A C 1
ATOM 628 O O . GLY A 1 80 ? 21.594 13.461 -0.35 1 94.06 80 GLY A O 1
ATOM 629 N N . VAL A 1 81 ? 20.719 12.914 1.613 1 96.31 81 VAL A N 1
ATOM 630 C CA . VAL A 1 81 ? 19.5 13.664 1.353 1 96.31 81 VAL A CA 1
ATOM 631 C C . VAL A 1 81 ? 19.75 15.156 1.558 1 96.31 81 VAL A C 1
ATOM 633 O O . VAL A 1 81 ? 20.281 15.562 2.594 1 96.31 81 VAL A O 1
ATOM 636 N N . THR A 1 82 ? 19.297 15.984 0.561 1 91.94 82 THR A N 1
ATOM 637 C CA . THR A 1 82 ? 19.562 17.406 0.651 1 91.94 82 THR A CA 1
ATOM 638 C C . THR A 1 82 ? 18.281 18.219 0.508 1 91.94 82 THR A C 1
ATOM 640 O O . THR A 1 82 ? 18.281 19.438 0.697 1 91.94 82 THR A O 1
ATOM 643 N N . ASP A 1 83 ? 17.188 17.625 0.273 1 94.62 83 ASP A N 1
ATOM 644 C CA . ASP A 1 83 ? 15.984 18.359 -0.079 1 94.62 83 ASP A CA 1
ATOM 645 C C . ASP A 1 83 ? 14.867 18.109 0.934 1 94.62 83 ASP A C 1
ATOM 647 O O . ASP A 1 83 ? 13.703 18.422 0.678 1 94.62 83 ASP A O 1
ATOM 651 N N . ALA A 1 84 ? 15.203 17.562 2.07 1 97 84 ALA A N 1
ATOM 652 C CA . ALA A 1 84 ? 14.172 17.141 3.014 1 97 84 ALA A CA 1
ATOM 653 C C . ALA A 1 84 ? 13.445 18.344 3.611 1 97 84 ALA A C 1
ATOM 655 O O . ALA A 1 84 ? 14.078 19.312 4.023 1 97 84 ALA A O 1
ATOM 656 N N . THR A 1 85 ? 12.141 18.25 3.619 1 96.75 85 THR A N 1
ATOM 657 C CA . THR A 1 85 ? 11.312 19.234 4.297 1 96.75 85 THR A CA 1
ATOM 658 C C . THR A 1 85 ? 10.422 18.562 5.344 1 96.75 85 THR A C 1
ATOM 660 O O . THR A 1 85 ? 10.242 17.344 5.32 1 96.75 85 THR A O 1
ATOM 663 N N . SER A 1 86 ? 9.961 19.406 6.273 1 96.31 86 SER A N 1
ATOM 664 C CA . SER A 1 86 ? 9.156 18.828 7.348 1 96.31 86 SER A CA 1
ATOM 665 C C . SER A 1 86 ? 7.969 19.719 7.691 1 96.31 86 SER A C 1
ATOM 667 O O . SER A 1 86 ? 8.039 20.938 7.539 1 96.31 86 SER A O 1
ATOM 669 N N . LEU A 1 87 ? 6.922 19.094 8.055 1 97 87 LEU A N 1
ATOM 670 C CA . LEU A 1 87 ? 5.766 19.719 8.703 1 97 87 LEU A CA 1
ATOM 671 C C . LEU A 1 87 ? 5.508 19.094 10.07 1 97 87 LEU A C 1
ATOM 673 O O . LEU A 1 87 ? 5.637 17.875 10.234 1 97 87 LEU A O 1
ATOM 677 N N . ASP A 1 88 ? 5.059 19.938 11.008 1 96.38 88 ASP A N 1
ATOM 678 C CA . ASP A 1 88 ? 4.816 19.469 12.375 1 96.38 88 ASP A CA 1
ATOM 679 C C . ASP A 1 88 ? 3.348 19.641 12.75 1 96.38 88 ASP A C 1
ATOM 681 O O . ASP A 1 88 ? 2.746 20.688 12.492 1 96.38 88 ASP A O 1
ATOM 685 N N . PHE A 1 89 ? 2.896 18.609 13.391 1 97 89 PHE A N 1
ATOM 686 C CA . PHE A 1 89 ? 1.505 18.594 13.828 1 97 89 PHE A CA 1
ATOM 687 C C . PHE A 1 89 ? 1.4 18.141 15.281 1 97 89 PHE A C 1
ATOM 689 O O . PHE A 1 89 ? 2.123 17.25 15.711 1 97 89 PHE A O 1
ATOM 696 N N . GLU A 1 90 ? 0.468 18.75 15.992 1 95.62 90 GLU A N 1
ATOM 697 C CA . GLU A 1 90 ? 0.218 18.375 17.375 1 95.62 90 GLU A CA 1
ATOM 698 C C . GLU A 1 90 ? -1.086 17.594 17.516 1 95.62 90 GLU A C 1
ATOM 700 O O . GLU A 1 90 ? -2.131 18.031 17.031 1 95.62 90 GLU A O 1
ATOM 705 N N . PHE A 1 91 ? -0.936 16.484 18.172 1 96.06 91 PHE A N 1
ATOM 706 C CA . PHE A 1 91 ? -2.109 15.656 18.453 1 96.06 91 PHE A CA 1
ATOM 707 C C . PHE A 1 91 ? -2.182 15.281 19.922 1 96.06 91 PHE A C 1
ATOM 709 O O . PHE A 1 91 ? -1.15 15.141 20.578 1 96.06 91 PHE A O 1
ATOM 716 N N . THR A 1 92 ? -3.383 15.172 20.359 1 93.62 92 THR A N 1
ATOM 717 C CA . THR A 1 92 ? -3.568 14.617 21.703 1 93.62 92 THR A CA 1
ATOM 718 C C . THR A 1 92 ? -3.404 13.094 21.688 1 93.62 92 THR A C 1
ATOM 720 O O . THR A 1 92 ? -3.453 12.477 20.625 1 93.62 92 THR A O 1
ATOM 723 N N . GLU A 1 93 ? -3.26 12.57 22.766 1 89 93 GLU A N 1
ATOM 724 C CA . GLU A 1 93 ? -3.117 11.125 22.875 1 89 93 GLU A CA 1
ATOM 725 C C . GLU A 1 93 ? -4.352 10.406 22.328 1 89 93 GLU A C 1
ATOM 727 O O . GLU A 1 93 ? -4.234 9.359 21.688 1 89 93 GLU A O 1
ATOM 732 N N . ALA A 1 94 ? -5.473 10.93 22.594 1 89.94 94 ALA A N 1
ATOM 733 C CA . ALA A 1 94 ? -6.727 10.344 22.141 1 89.94 94 ALA A CA 1
ATOM 734 C C . ALA A 1 94 ? -6.82 10.344 20.609 1 89.94 94 ALA A C 1
ATOM 736 O O . ALA A 1 94 ? -7.434 9.453 20.016 1 89.94 94 ALA A O 1
ATOM 737 N N . GLN A 1 95 ? -6.152 11.281 20.047 1 92.62 95 GLN A N 1
ATOM 738 C CA . GLN A 1 95 ? -6.199 11.43 18.594 1 92.62 95 GLN A CA 1
ATOM 739 C C . GLN A 1 95 ? -5.211 10.492 17.906 1 92.62 95 GLN A C 1
ATOM 741 O O . GLN A 1 95 ? -5.375 10.148 16.734 1 92.62 95 GLN A O 1
ATOM 746 N N . LEU A 1 96 ? -4.312 10.039 18.656 1 89.94 96 LEU A N 1
ATOM 747 C CA . LEU A 1 96 ? -3.232 9.234 18.094 1 89.94 96 LEU A CA 1
ATOM 748 C C . LEU A 1 96 ? -3.742 7.863 17.672 1 89.94 96 LEU A C 1
ATOM 750 O O . LEU A 1 96 ? -3.266 7.297 16.688 1 89.94 96 LEU A O 1
ATOM 754 N N . GLU A 1 97 ? -4.617 7.375 18.406 1 88.88 97 GLU A N 1
ATOM 755 C CA . GLU A 1 97 ? -5.176 6.07 18.062 1 88.88 97 GLU A CA 1
ATOM 756 C C . GLU A 1 97 ? -5.773 6.086 16.656 1 88.88 97 GLU A C 1
ATOM 758 O O . GLU A 1 97 ? -5.574 5.148 15.883 1 88.88 97 GLU A O 1
ATOM 763 N N . HIS A 1 98 ? -6.434 7.117 16.344 1 92.19 98 HIS A N 1
ATOM 764 C CA . HIS A 1 98 ? -7.043 7.262 15.031 1 92.19 98 HIS A CA 1
ATOM 765 C C . HIS A 1 98 ? -5.984 7.477 13.953 1 92.19 98 HIS A C 1
ATOM 767 O O . HIS A 1 98 ? -6.109 6.953 12.844 1 92.19 98 HIS A O 1
ATOM 773 N N . LEU A 1 99 ? -4.988 8.211 14.344 1 94.81 99 LEU A N 1
ATOM 774 C CA . LEU A 1 99 ? -3.893 8.477 13.414 1 94.81 99 LEU A CA 1
ATOM 775 C C . LEU A 1 99 ? -3.178 7.188 13.031 1 94.81 99 LEU A C 1
ATOM 777 O O . LEU A 1 99 ? -2.832 6.984 11.867 1 94.81 99 LEU A O 1
ATOM 781 N N . THR A 1 100 ? -2.998 6.371 14 1 94.25 100 THR A N 1
ATOM 782 C CA . THR A 1 100 ? -2.283 5.121 13.781 1 94.25 100 THR A CA 1
ATOM 783 C C . THR A 1 100 ? -3.057 4.215 12.828 1 94.25 100 THR A C 1
ATOM 785 O O . THR A 1 100 ? -2.461 3.494 12.023 1 94.25 100 THR A O 1
ATOM 788 N N . LYS A 1 101 ? -4.34 4.289 12.852 1 94.75 101 LYS A N 1
ATOM 789 C CA . LYS A 1 101 ? -5.164 3.512 11.93 1 94.75 101 LYS A CA 1
ATOM 790 C C . LYS A 1 101 ? -4.945 3.955 10.484 1 94.75 101 LYS A C 1
ATOM 792 O O . LYS A 1 101 ? -4.945 3.129 9.57 1 94.75 101 LYS A O 1
ATOM 797 N N . ALA A 1 102 ? -4.773 5.246 10.352 1 97.69 102 ALA A N 1
ATOM 798 C CA . ALA A 1 102 ? -4.504 5.77 9.016 1 97.69 102 ALA A CA 1
ATOM 799 C C . ALA A 1 102 ? -3.111 5.363 8.539 1 97.69 102 ALA A C 1
ATOM 801 O O . ALA A 1 102 ? -2.945 4.906 7.406 1 97.69 102 ALA A O 1
ATOM 802 N N . LEU A 1 103 ? -2.184 5.449 9.422 1 97.62 103 LEU A N 1
ATOM 803 C CA . LEU A 1 103 ? -0.791 5.195 9.07 1 97.62 103 LEU A CA 1
ATOM 804 C C . LEU A 1 103 ? -0.546 3.707 8.852 1 97.62 103 LEU A C 1
ATOM 806 O O . LEU A 1 103 ? 0.38 3.322 8.141 1 97.62 103 LEU A O 1
ATOM 810 N N . GLY A 1 104 ? -1.357 2.893 9.445 1 95.06 104 GLY A N 1
ATOM 811 C CA . GLY A 1 104 ? -1.24 1.45 9.305 1 95.06 104 GLY A CA 1
ATOM 812 C C . GLY A 1 104 ? -2.135 0.879 8.227 1 95.06 104 GLY A C 1
ATOM 813 O O . GLY A 1 104 ? -2.162 -0.335 8.008 1 95.06 104 GLY A O 1
ATOM 814 N N . ALA A 1 105 ? -2.891 1.722 7.547 1 96 105 ALA A N 1
ATOM 815 C CA . ALA A 1 105 ? -3.781 1.273 6.48 1 96 105 ALA A CA 1
ATOM 816 C C . ALA A 1 105 ? -2.99 0.865 5.242 1 96 105 ALA A C 1
ATOM 818 O O . ALA A 1 105 ? -1.834 1.259 5.078 1 96 105 ALA A O 1
ATOM 819 N N . PRO A 1 106 ? -3.621 0.091 4.348 1 94.56 106 PRO A N 1
ATOM 820 C CA . PRO A 1 106 ? -2.941 -0.254 3.094 1 94.56 106 PRO A CA 1
ATOM 821 C C . PRO A 1 106 ? -2.516 0.976 2.295 1 94.56 106 PRO A C 1
ATOM 823 O O . PRO A 1 106 ? -1.451 0.974 1.673 1 94.56 106 PRO A O 1
ATOM 826 N N . VAL A 1 107 ? -3.42 1.959 2.363 1 95.81 107 VAL A N 1
ATOM 827 C CA . VAL A 1 107 ? -3.133 3.234 1.716 1 95.81 107 VAL A CA 1
ATOM 828 C C . VAL A 1 107 ? -3.459 4.383 2.67 1 95.81 107 VAL A C 1
ATOM 830 O O . VAL A 1 107 ? -4.555 4.434 3.234 1 95.81 107 VAL A O 1
ATOM 833 N N . CYS A 1 108 ? -2.521 5.215 2.795 1 97.75 108 CYS A N 1
ATOM 834 C CA . CYS A 1 108 ? -2.754 6.426 3.574 1 97.75 108 CYS A CA 1
ATOM 835 C C . CYS A 1 108 ? -2.744 7.66 2.682 1 97.75 108 CYS A C 1
ATOM 837 O O . CYS A 1 108 ? -1.811 7.859 1.904 1 97.75 108 CYS A O 1
ATOM 839 N N . GLU A 1 109 ? -3.736 8.453 2.771 1 97.69 109 GLU A N 1
ATOM 840 C CA . GLU A 1 109 ? -3.807 9.727 2.059 1 97.69 109 GLU A CA 1
ATOM 841 C C . GLU A 1 109 ? -3.426 10.891 2.969 1 97.69 109 GLU A C 1
ATOM 843 O O . GLU A 1 109 ? -3.961 11.023 4.07 1 97.69 109 GLU A O 1
ATOM 848 N N . PHE A 1 110 ? -2.52 11.633 2.533 1 98.25 110 PHE A N 1
ATOM 849 C CA . PHE A 1 110 ? -2.287 12.953 3.115 1 98.25 110 PHE A CA 1
ATOM 850 C C . PHE A 1 110 ? -2.959 14.031 2.281 1 98.25 110 PHE A C 1
ATOM 852 O O . PHE A 1 110 ? -2.5 14.352 1.181 1 98.25 110 PHE A O 1
ATOM 859 N N . ALA A 1 111 ? -4.02 14.562 2.777 1 96.75 111 ALA A N 1
ATOM 860 C CA . ALA A 1 111 ? -4.762 15.617 2.09 1 96.75 111 ALA A CA 1
ATOM 861 C C . ALA A 1 111 ? -4.504 16.984 2.732 1 96.75 111 ALA A C 1
ATOM 863 O O . ALA A 1 111 ? -4.664 17.141 3.945 1 96.75 111 ALA A O 1
ATOM 864 N N . PHE A 1 112 ? -4.109 17.891 1.909 1 97.75 112 PHE A N 1
ATOM 865 C CA . PHE A 1 112 ? -3.742 19.219 2.35 1 97.75 112 PHE A CA 1
ATOM 866 C C . PHE A 1 112 ? -4.805 20.234 1.937 1 97.75 112 PHE A C 1
ATOM 868 O O . PHE A 1 112 ? -5.191 20.297 0.768 1 97.75 112 PHE A O 1
ATOM 875 N N . ILE A 1 113 ? -5.246 20.938 2.895 1 96.88 113 ILE A N 1
ATOM 876 C CA . ILE A 1 113 ? -6.023 22.141 2.605 1 96.88 113 ILE A CA 1
ATOM 877 C C . ILE A 1 113 ? -5.258 23.375 3.072 1 96.88 113 ILE A C 1
ATOM 879 O O . ILE A 1 113 ? -5.156 23.641 4.273 1 96.88 113 ILE A O 1
ATOM 883 N N . ARG A 1 114 ? -4.719 24.062 2.188 1 97.94 114 ARG A N 1
ATOM 884 C CA . ARG A 1 114 ? -4.094 25.359 2.469 1 97.94 114 ARG A CA 1
ATOM 885 C C . ARG A 1 114 ? -5.09 26.5 2.273 1 97.94 114 ARG A C 1
ATOM 887 O O . ARG A 1 114 ? -5.449 26.828 1.142 1 97.94 114 ARG A O 1
ATOM 894 N N . LEU A 1 115 ? -5.48 27.078 3.402 1 97.5 115 LEU A N 1
ATOM 895 C CA . LEU A 1 115 ? -6.438 28.188 3.33 1 97.5 115 LEU A CA 1
ATOM 896 C C . LEU A 1 115 ? -5.793 29.438 2.74 1 97.5 115 LEU A C 1
ATOM 898 O O . LEU A 1 115 ? -4.621 29.703 3 1 97.5 115 LEU A O 1
ATOM 902 N N . ARG A 1 116 ? -6.57 30.125 2.02 1 96.81 116 ARG A N 1
ATOM 903 C CA . ARG A 1 116 ? -6.09 31.391 1.467 1 96.81 116 ARG A CA 1
ATOM 904 C C . ARG A 1 116 ? -5.703 32.375 2.576 1 96.81 116 ARG A C 1
ATOM 906 O O . ARG A 1 116 ? -6.191 32.25 3.703 1 96.81 116 ARG A O 1
ATOM 913 N N . ASP A 1 117 ? -4.922 33.344 2.146 1 95.19 117 ASP A N 1
ATOM 914 C CA . ASP A 1 117 ? -4.387 34.281 3.129 1 95.19 117 ASP A CA 1
ATOM 915 C C . ASP A 1 117 ? -5.496 35.156 3.727 1 95.19 117 ASP A C 1
ATOM 917 O O . ASP A 1 117 ? -5.383 35.594 4.863 1 95.19 117 ASP A O 1
ATOM 921 N N . ASP A 1 118 ? -6.57 35.312 3.043 1 94.94 118 ASP A N 1
ATOM 922 C CA . ASP A 1 118 ? -7.645 36.188 3.516 1 94.94 118 ASP A CA 1
ATOM 923 C C . ASP A 1 118 ? -8.805 35.375 4.07 1 94.94 118 ASP A C 1
ATOM 925 O O . ASP A 1 118 ? -9.883 35.906 4.34 1 94.94 118 ASP A O 1
ATOM 929 N N . ALA A 1 119 ? -8.594 34.062 4.148 1 95.69 119 ALA A N 1
ATOM 930 C CA . ALA A 1 119 ? -9.648 33.25 4.738 1 95.69 119 ALA A CA 1
ATOM 931 C C . ALA A 1 119 ? -9.922 33.656 6.184 1 95.69 119 ALA A C 1
ATOM 933 O O . ALA A 1 119 ? -8.992 33.938 6.941 1 95.69 119 ALA A O 1
ATOM 934 N N . PRO A 1 120 ? -11.164 33.75 6.551 1 95.12 120 PRO A N 1
ATOM 935 C CA . PRO A 1 120 ? -11.508 34.156 7.922 1 95.12 120 PRO A CA 1
ATOM 936 C C . PRO A 1 120 ? -11.258 33.031 8.93 1 95.12 120 PRO A C 1
ATOM 938 O O . PRO A 1 120 ? -12.172 32.25 9.234 1 95.12 120 PRO A O 1
ATOM 941 N N . LEU A 1 121 ? -10.188 32.969 9.609 1 94.44 121 LEU A N 1
ATOM 942 C CA . LEU A 1 121 ? -9.75 31.859 10.453 1 94.44 121 LEU A CA 1
ATOM 943 C C . LEU A 1 121 ? -10.586 31.766 11.727 1 94.44 121 LEU A C 1
ATOM 945 O O . LEU A 1 121 ? -10.672 30.719 12.352 1 94.44 121 LEU A O 1
ATOM 949 N N . GLU A 1 122 ? -11.211 32.875 12.062 1 93.19 122 GLU A N 1
ATOM 950 C CA . GLU A 1 122 ? -12.023 32.906 13.273 1 93.19 122 GLU A CA 1
ATOM 951 C C . GLU A 1 122 ? -13.461 32.469 12.992 1 93.19 122 GLU A C 1
ATOM 953 O O . GLU A 1 122 ? -14.258 32.281 13.914 1 93.19 122 GLU A O 1
ATOM 958 N N . ASP A 1 123 ? -13.703 32.312 11.719 1 93.62 123 ASP A N 1
ATOM 959 C CA . ASP A 1 123 ? -15.055 31.891 11.344 1 93.62 123 ASP A CA 1
ATOM 960 C C . ASP A 1 123 ? -15.352 30.469 11.82 1 93.62 123 ASP A C 1
ATOM 962 O O . ASP A 1 123 ? -14.758 29.516 11.328 1 93.62 123 ASP A O 1
ATOM 966 N N . GLU A 1 124 ? -16.297 30.359 12.641 1 93.69 124 GLU A N 1
ATOM 967 C CA . GLU A 1 124 ? -16.641 29.078 13.242 1 93.69 124 GLU A CA 1
ATOM 968 C C . GLU A 1 124 ? -17.188 28.109 12.188 1 93.69 124 GLU A C 1
ATOM 970 O O . GLU A 1 124 ? -16.938 26.906 12.273 1 93.69 124 GLU A O 1
ATOM 975 N N . ALA A 1 125 ? -17.906 28.641 11.32 1 91.69 125 ALA A N 1
ATOM 976 C CA . ALA A 1 125 ? -18.453 27.797 10.266 1 91.69 125 ALA A CA 1
ATOM 977 C C . ALA A 1 125 ? -17.344 27.172 9.43 1 91.69 125 ALA A C 1
ATOM 979 O O . ALA A 1 125 ? -17.422 26 9.055 1 91.69 125 ALA A O 1
ATOM 980 N N . LEU A 1 126 ? -16.344 27.953 9.125 1 93.75 126 LEU A N 1
ATOM 981 C CA . LEU A 1 126 ? -15.195 27.453 8.398 1 93.75 126 LEU A CA 1
ATOM 982 C C . LEU A 1 126 ? -14.492 26.344 9.18 1 93.75 126 LEU A C 1
ATOM 984 O O . LEU A 1 126 ? -14.203 25.281 8.633 1 93.75 126 LEU A O 1
ATOM 988 N N . GLN A 1 127 ? -14.281 26.547 10.43 1 93.88 127 GLN A N 1
ATOM 989 C CA . GLN A 1 127 ? -13.602 25.578 11.266 1 93.88 127 GLN A CA 1
ATOM 990 C C . GLN A 1 127 ? -14.422 24.297 11.406 1 93.88 127 GLN A C 1
ATOM 992 O O . GLN A 1 127 ? -13.875 23.188 11.398 1 93.88 127 GLN A O 1
ATOM 997 N N . LYS A 1 128 ? -15.664 24.469 11.516 1 93.44 128 LYS A N 1
ATOM 998 C CA . LYS A 1 128 ? -16.562 23.312 11.562 1 93.44 128 LYS A CA 1
ATOM 999 C C . LYS A 1 128 ? -16.484 22.516 10.266 1 93.44 128 LYS A C 1
ATOM 1001 O O . LYS A 1 128 ? -16.484 21.281 10.297 1 93.44 128 LYS A O 1
ATOM 1006 N N . SER A 1 129 ? -16.422 23.188 9.164 1 92.19 129 SER A N 1
ATOM 1007 C CA . SER A 1 129 ? -16.328 22.531 7.867 1 92.19 129 SER A CA 1
ATOM 1008 C C . SER A 1 129 ? -15.008 21.781 7.723 1 92.19 129 SER A C 1
ATOM 1010 O O . SER A 1 129 ? -14.977 20.688 7.164 1 92.19 129 SER A O 1
ATOM 1012 N N . MET A 1 130 ? -13.93 22.344 8.188 1 94.06 130 MET A N 1
ATOM 1013 C CA . MET A 1 130 ? -12.641 21.656 8.195 1 94.06 130 MET A CA 1
ATOM 1014 C C . MET A 1 130 ? -12.734 20.328 8.938 1 94.06 130 MET A C 1
ATOM 1016 O O . MET A 1 130 ? -12.25 19.312 8.453 1 94.06 130 MET A O 1
ATOM 1020 N N . HIS A 1 131 ? -13.391 20.359 10.055 1 94.12 131 HIS A N 1
ATOM 1021 C CA . HIS A 1 131 ? -13.523 19.156 10.844 1 94.12 131 HIS A CA 1
ATOM 1022 C C . HIS A 1 131 ? -14.5 18.172 10.195 1 94.12 131 HIS A C 1
ATOM 1024 O O . HIS A 1 131 ? -14.281 16.969 10.219 1 94.12 131 HIS A O 1
ATOM 1030 N N . LYS A 1 132 ? -15.484 18.703 9.625 1 91.75 132 LYS A N 1
ATOM 1031 C CA . LYS A 1 132 ? -16.516 17.859 9.008 1 91.75 132 LYS A CA 1
ATOM 1032 C C . LYS A 1 132 ? -15.961 17.109 7.809 1 91.75 132 LYS A C 1
ATOM 1034 O O . LYS A 1 132 ? -16.391 15.984 7.527 1 91.75 132 LYS A O 1
ATOM 1039 N N . THR A 1 133 ? -15.062 17.672 7.117 1 89.44 133 THR A N 1
ATOM 1040 C CA . THR A 1 133 ? -14.391 17 6.012 1 89.44 133 THR A CA 1
ATOM 1041 C C . THR A 1 133 ? -13.766 15.68 6.484 1 89.44 133 THR A C 1
ATOM 1043 O O . THR A 1 133 ? -13.828 14.672 5.781 1 89.44 133 THR A O 1
ATOM 1046 N N . TYR A 1 134 ? -13.25 15.719 7.66 1 91.19 134 TYR A N 1
ATOM 1047 C CA . TYR A 1 134 ? -12.68 14.523 8.273 1 91.19 134 TYR A CA 1
ATOM 1048 C C . TYR A 1 134 ? -13.781 13.578 8.758 1 91.19 134 TYR A C 1
ATOM 1050 O O . TYR A 1 134 ? -13.766 12.391 8.445 1 91.19 134 TYR A O 1
ATOM 1058 N N . SER A 1 135 ? -14.711 14.062 9.453 1 90.5 135 SER A N 1
ATOM 1059 C CA . SER A 1 135 ? -15.719 13.188 10.047 1 90.5 135 SER A CA 1
ATOM 1060 C C . SER A 1 135 ? -16.609 12.562 8.977 1 90.5 135 SER A C 1
ATOM 1062 O O . SER A 1 135 ? -17.094 11.445 9.148 1 90.5 135 SER A O 1
ATOM 1064 N N . ASP A 1 136 ? -16.75 13.234 7.824 1 89.25 136 ASP A N 1
ATOM 1065 C CA . ASP A 1 136 ? -17.547 12.688 6.727 1 89.25 136 ASP A CA 1
ATOM 1066 C C . ASP A 1 136 ? -16.859 11.484 6.094 1 89.25 136 ASP A C 1
ATOM 1068 O O . ASP A 1 136 ? -17.5 10.688 5.41 1 89.25 136 ASP A O 1
ATOM 1072 N N . ALA A 1 137 ? -15.578 11.414 6.281 1 90.62 137 ALA A N 1
ATOM 1073 C CA . ALA A 1 137 ? -14.852 10.266 5.742 1 90.62 137 ALA A CA 1
ATOM 1074 C C . ALA A 1 137 ? -15.398 8.953 6.305 1 90.62 137 ALA A C 1
ATOM 1076 O O . ALA A 1 137 ? -15.352 7.918 5.641 1 90.62 137 ALA A O 1
ATOM 1077 N N . TYR A 1 138 ? -15.953 8.961 7.496 1 90 138 TYR A N 1
ATOM 1078 C CA . TYR A 1 138 ? -16.5 7.766 8.125 1 90 138 TYR A CA 1
ATOM 1079 C C . TYR A 1 138 ? -17.688 7.238 7.344 1 90 138 TYR A C 1
ATOM 1081 O O . TYR A 1 138 ? -18.125 6.098 7.543 1 90 138 TYR A O 1
ATOM 1089 N N . GLN A 1 139 ? -18.188 8.078 6.453 1 88.75 139 GLN A N 1
ATOM 1090 C CA . GLN A 1 139 ? -19.344 7.668 5.652 1 88.75 139 GLN A CA 1
ATOM 1091 C C . GLN A 1 139 ? -18.891 7.027 4.344 1 88.75 139 GLN A C 1
ATOM 1093 O O . GLN A 1 139 ? -19.719 6.531 3.574 1 88.75 139 GLN A O 1
ATOM 1098 N N . ILE A 1 140 ? -17.688 7.062 4.117 1 90.75 140 ILE A N 1
ATOM 1099 C CA . ILE A 1 140 ? -17.172 6.52 2.867 1 90.75 140 ILE A CA 1
ATOM 1100 C C . ILE A 1 140 ? -16.703 5.086 3.086 1 90.75 140 ILE A C 1
ATOM 1102 O O . ILE A 1 140 ? -15.906 4.816 3.992 1 90.75 140 ILE A O 1
ATOM 1106 N N . LEU A 1 141 ? -17.188 4.23 2.219 1 92.81 141 LEU A N 1
ATOM 1107 C CA . LEU A 1 141 ? -16.797 2.828 2.297 1 92.81 141 LEU A CA 1
ATOM 1108 C C . LEU A 1 141 ? -15.281 2.682 2.117 1 92.81 141 LEU A C 1
ATOM 1110 O O . LEU A 1 141 ? -14.703 3.264 1.198 1 92.81 141 LEU A O 1
ATOM 1114 N N . GLY A 1 142 ? -14.633 1.891 3.078 1 94.31 142 GLY A N 1
ATOM 1115 C CA . GLY A 1 142 ? -13.203 1.625 2.959 1 94.31 142 GLY A CA 1
ATOM 1116 C C . GLY A 1 142 ? -12.352 2.535 3.826 1 94.31 142 GLY A C 1
ATOM 1117 O O . GLY A 1 142 ? -11.141 2.355 3.914 1 94.31 142 GLY A O 1
ATOM 1118 N N . PHE A 1 143 ? -12.992 3.559 4.434 1 95.12 143 PHE A N 1
ATOM 1119 C CA . PHE A 1 143 ? -12.258 4.406 5.371 1 95.12 143 PHE A CA 1
ATOM 1120 C C . PHE A 1 143 ? -11.875 3.625 6.621 1 95.12 143 PHE A C 1
ATOM 1122 O O . PHE A 1 143 ? -12.719 2.988 7.25 1 95.12 143 PHE A O 1
ATOM 1129 N N . THR A 1 144 ? -10.547 3.691 6.973 1 94.88 144 THR A N 1
ATOM 1130 C CA . THR A 1 144 ? -10.086 2.879 8.094 1 94.88 144 THR A CA 1
ATOM 1131 C C . THR A 1 144 ? -9.867 3.742 9.336 1 94.88 144 THR A C 1
ATOM 1133 O O . THR A 1 144 ? -9.766 3.223 10.445 1 94.88 144 THR A O 1
ATOM 1136 N N . GLY A 1 145 ? -9.688 4.996 9.141 1 95.25 145 GLY A N 1
ATOM 1137 C CA . GLY A 1 145 ? -9.438 5.922 10.234 1 95.25 145 GLY A CA 1
ATOM 1138 C C . GLY A 1 145 ? -8.508 7.059 9.859 1 95.25 145 GLY A C 1
ATOM 1139 O O . GLY A 1 145 ? -7.996 7.105 8.734 1 95.25 145 GLY A O 1
ATOM 1140 N N . GLY A 1 146 ? -8.367 7.957 10.812 1 97.06 146 GLY A N 1
ATOM 1141 C CA . GLY A 1 146 ? -7.492 9.094 10.602 1 97.06 146 GLY A CA 1
ATOM 1142 C C . GLY A 1 146 ? -7.797 10.273 11.508 1 97.06 146 GLY A C 1
ATOM 1143 O O . GLY A 1 146 ? -8.547 10.133 12.477 1 97.06 146 GLY A O 1
ATOM 1144 N N . TYR A 1 147 ? -7.133 11.281 11.234 1 97.88 147 TYR A N 1
ATOM 1145 C CA . TYR A 1 147 ? -7.348 12.555 11.914 1 97.88 147 TYR A CA 1
ATOM 1146 C C . TYR A 1 147 ? -6.703 13.703 11.141 1 97.88 147 TYR A C 1
ATOM 1148 O O . TYR A 1 147 ? -6.285 13.531 9.992 1 97.88 147 TYR A O 1
ATOM 1156 N N . TRP A 1 148 ? -6.852 14.922 11.75 1 97.56 148 TRP A N 1
ATOM 1157 C CA . TRP A 1 148 ? -6.258 16.062 11.055 1 97.56 148 TRP A CA 1
ATOM 1158 C C . TRP A 1 148 ? -5.805 17.125 12.055 1 97.56 148 TRP A C 1
ATOM 1160 O O . TRP A 1 148 ? -6.188 17.094 13.227 1 97.56 148 TRP A O 1
ATOM 1170 N N . ALA A 1 149 ? -4.91 17.969 11.656 1 97.81 149 ALA A N 1
ATOM 1171 C CA . ALA A 1 149 ? -4.449 19.125 12.43 1 97.81 149 ALA A CA 1
ATOM 1172 C C . ALA A 1 149 ? -3.887 20.203 11.516 1 97.81 149 ALA A C 1
ATOM 1174 O O . ALA A 1 149 ? -3.582 19.938 10.344 1 97.81 149 ALA A O 1
ATOM 1175 N N . TYR A 1 150 ? -3.848 21.344 12.078 1 97.94 150 TYR A N 1
ATOM 1176 C CA . TYR A 1 150 ? -3.086 22.391 11.422 1 97.94 150 TYR A CA 1
ATOM 1177 C C . TYR A 1 150 ? -1.593 22.234 11.68 1 97.94 150 TYR A C 1
ATOM 1179 O O . TYR A 1 150 ? -1.184 21.891 12.789 1 97.94 150 TYR A O 1
ATOM 1187 N N . ALA A 1 151 ? -0.853 22.516 10.617 1 98.06 151 ALA A N 1
ATOM 1188 C CA . ALA A 1 151 ? 0.595 22.547 10.805 1 98.06 151 ALA A CA 1
ATOM 1189 C C . ALA A 1 151 ? 0.997 23.672 11.75 1 98.06 151 ALA A C 1
ATOM 1191 O O . ALA A 1 151 ? 0.424 24.766 11.695 1 98.06 151 ALA A O 1
ATOM 1192 N N . SER A 1 152 ? 2.037 23.453 12.508 1 96.56 152 SER A N 1
ATOM 1193 C CA . SER A 1 152 ? 2.43 24.422 13.516 1 96.56 152 SER A CA 1
ATOM 1194 C C . SER A 1 152 ? 3.689 25.172 13.094 1 96.56 152 SER A C 1
ATOM 1196 O O . SER A 1 152 ? 4.027 26.203 13.672 1 96.56 152 SER A O 1
ATOM 1198 N N . ASN A 1 153 ? 4.355 24.688 12.055 1 95.5 153 ASN A N 1
ATOM 1199 C CA . ASN A 1 153 ? 5.656 25.266 11.758 1 95.5 153 ASN A CA 1
ATOM 1200 C C . ASN A 1 153 ? 5.664 25.953 10.398 1 95.5 153 ASN A C 1
ATOM 1202 O O . ASN A 1 153 ? 6.633 26.625 10.047 1 95.5 153 ASN A O 1
ATOM 1206 N N . SER A 1 154 ? 4.625 25.766 9.617 1 96.12 154 SER A N 1
ATOM 1207 C CA . SER A 1 154 ? 4.559 26.406 8.305 1 96.12 154 SER A CA 1
ATOM 1208 C C . SER A 1 154 ? 3.121 26.469 7.793 1 96.12 154 SER A C 1
ATOM 1210 O O . SER A 1 154 ? 2.318 25.578 8.078 1 96.12 154 SER A O 1
ATOM 1212 N N . ASN A 1 155 ? 2.826 27.453 7.066 1 96.94 155 ASN A N 1
ATOM 1213 C CA . ASN A 1 155 ? 1.555 27.5 6.355 1 96.94 155 ASN A CA 1
ATOM 1214 C C . ASN A 1 155 ? 1.718 27.125 4.887 1 96.94 155 ASN A C 1
ATOM 1216 O O . ASN A 1 155 ? 0.777 27.25 4.098 1 96.94 155 ASN A O 1
ATOM 1220 N N . GLU A 1 156 ? 2.881 26.688 4.52 1 96 156 GLU A N 1
ATOM 1221 C CA . GLU A 1 156 ? 3.15 26.266 3.148 1 96 156 GLU A CA 1
ATOM 1222 C C . GLU A 1 156 ? 3.242 24.75 3.051 1 96 156 GLU A C 1
ATOM 1224 O O . GLU A 1 156 ? 3.918 24.109 3.857 1 96 156 GLU A O 1
ATOM 1229 N N . THR A 1 157 ? 2.635 24.219 2.031 1 97.38 157 THR A N 1
ATOM 1230 C CA . THR A 1 157 ? 2.52 22.781 1.843 1 97.38 157 THR A CA 1
ATOM 1231 C C . THR A 1 157 ? 3.895 22.156 1.644 1 97.38 157 THR A C 1
ATOM 1233 O O . THR A 1 157 ? 4.109 20.984 2.006 1 97.38 157 THR A O 1
ATOM 1236 N N . ALA A 1 158 ? 4.824 22.875 1.145 1 94.94 158 ALA A N 1
ATOM 1237 C CA . ALA A 1 158 ? 6.168 22.375 0.887 1 94.94 158 ALA A CA 1
ATOM 1238 C C . ALA A 1 158 ? 6.906 22.094 2.191 1 94.94 158 ALA A C 1
ATOM 1240 O O . ALA A 1 158 ? 7.895 21.359 2.203 1 94.94 158 ALA A O 1
ATOM 1241 N N . GLY A 1 159 ? 6.418 22.688 3.262 1 95.62 159 GLY A N 1
ATOM 1242 C CA . GLY A 1 159 ? 7.066 22.5 4.551 1 95.62 159 GLY A CA 1
ATOM 1243 C C . GLY A 1 159 ? 8.312 23.344 4.723 1 95.62 159 GLY A C 1
ATOM 1244 O O . GLY A 1 159 ? 8.5 24.328 3.998 1 95.62 159 GLY A O 1
ATOM 1245 N N . VAL A 1 160 ? 9.016 23.062 5.797 1 95.38 160 VAL A N 1
ATOM 1246 C CA . VAL A 1 160 ? 10.234 23.781 6.145 1 95.38 160 VAL A CA 1
ATOM 1247 C C . VAL A 1 160 ? 11.453 22.891 5.887 1 95.38 160 VAL A C 1
ATOM 1249 O O . VAL A 1 160 ? 11.461 21.719 6.262 1 95.38 160 VAL A O 1
ATOM 1252 N N . PRO A 1 161 ? 12.43 23.469 5.219 1 94.56 161 PRO A N 1
ATOM 1253 C CA . PRO A 1 161 ? 13.641 22.656 5.039 1 94.56 161 PRO A CA 1
ATOM 1254 C C . PRO A 1 161 ? 14.211 22.156 6.359 1 94.56 161 PRO A C 1
ATOM 1256 O O . PRO A 1 161 ? 14.297 22.906 7.332 1 94.56 161 PRO A O 1
ATOM 1259 N N . CYS A 1 162 ? 14.617 20.891 6.391 1 91.62 162 CYS A N 1
ATOM 1260 C CA . CYS A 1 162 ? 15.156 20.297 7.609 1 91.62 162 CYS A CA 1
ATOM 1261 C C . CYS A 1 162 ? 16.484 20.938 7.98 1 91.62 162 CYS A C 1
ATOM 1263 O O . CYS A 1 162 ? 16.922 20.859 9.133 1 91.62 162 CYS A O 1
ATOM 1265 N N . SER A 1 163 ? 17.078 21.547 7.039 1 83.19 163 SER A N 1
ATOM 1266 C CA . SER A 1 163 ? 18.359 22.219 7.273 1 83.19 163 SER A CA 1
ATOM 1267 C C . SER A 1 163 ? 18.141 23.578 7.938 1 83.19 163 SER A C 1
ATOM 1269 O O . SER A 1 163 ? 19.109 24.188 8.414 1 83.19 163 SER A O 1
ATOM 1271 N N . SER A 1 164 ? 16.938 23.984 7.961 1 79.25 164 SER A N 1
ATOM 1272 C CA . SER A 1 164 ? 16.656 25.297 8.516 1 79.25 164 SER A CA 1
ATOM 1273 C C . SER A 1 164 ? 16.734 25.281 10.039 1 79.25 164 SER A C 1
ATOM 1275 O O . SER A 1 164 ? 16.453 24.266 10.672 1 79.25 164 SER A O 1
ATOM 1277 N N . PRO A 1 165 ? 17.297 26.406 10.516 1 72.56 165 PRO A N 1
ATOM 1278 C CA . PRO A 1 165 ? 17.219 26.5 11.977 1 72.56 165 PRO A CA 1
ATOM 1279 C C . PRO A 1 165 ? 15.805 26.234 12.5 1 72.56 165 PRO A C 1
ATOM 1281 O O . PRO A 1 165 ? 14.844 26.188 11.727 1 72.56 165 PRO A O 1
ATOM 1284 N N . VAL A 1 166 ? 15.711 25.969 13.773 1 65.5 166 VAL A N 1
ATOM 1285 C CA . VAL A 1 166 ? 14.445 25.594 14.398 1 65.5 166 VAL A CA 1
ATOM 1286 C C . VAL A 1 166 ? 13.344 26.562 13.945 1 65.5 166 VAL A C 1
ATOM 1288 O O . VAL A 1 166 ? 13.43 27.766 14.188 1 65.5 166 VAL A O 1
ATOM 1291 N N . PRO A 1 167 ? 12.445 25.906 13.273 1 65.5 167 PRO A N 1
ATOM 1292 C CA . PRO A 1 167 ? 11.375 26.75 12.742 1 65.5 167 PRO A CA 1
ATOM 1293 C C . PRO A 1 167 ? 10.562 27.438 13.836 1 65.5 167 PRO A C 1
ATOM 1295 O O . PRO A 1 167 ? 10.445 26.906 14.945 1 65.5 167 PRO A O 1
ATOM 1298 N N . GLU A 1 168 ? 10.203 28.641 13.516 1 80.75 168 GLU A N 1
ATOM 1299 C CA . GLU A 1 168 ? 9.297 29.375 14.398 1 80.75 168 GLU A CA 1
ATOM 1300 C C . GLU A 1 168 ? 7.918 28.719 14.438 1 80.75 168 GLU A C 1
ATOM 1302 O O . GLU A 1 168 ? 7.438 28.219 13.422 1 80.75 168 GLU A O 1
ATOM 1307 N N . THR A 1 169 ? 7.383 28.609 15.633 1 90.81 169 THR A N 1
ATOM 1308 C CA . THR A 1 169 ? 6.039 28.062 15.805 1 90.81 169 THR A CA 1
ATOM 1309 C C . THR A 1 169 ? 4.984 29.109 15.453 1 90.81 169 THR A C 1
ATOM 1311 O O . THR A 1 169 ? 5.051 30.25 15.914 1 90.81 169 THR A O 1
ATOM 1314 N N . ILE A 1 170 ? 4.109 28.688 14.602 1 95.06 170 ILE A N 1
ATOM 1315 C CA . ILE A 1 170 ? 2.971 29.547 14.281 1 95.06 170 ILE A CA 1
ATOM 1316 C C . ILE A 1 170 ? 1.888 29.391 15.344 1 95.06 170 ILE A C 1
ATOM 1318 O O . ILE A 1 170 ? 1.493 28.266 15.672 1 95.06 170 ILE A O 1
ATOM 1322 N N . THR A 1 171 ? 1.455 30.547 15.875 1 95 171 THR A N 1
ATOM 1323 C CA . THR A 1 171 ? 0.407 30.484 16.891 1 95 171 THR A CA 1
ATOM 1324 C C . THR A 1 171 ? -0.894 29.953 16.297 1 95 171 THR A C 1
ATOM 1326 O O . THR A 1 171 ? -1.165 30.156 15.102 1 95 171 THR A O 1
ATOM 1329 N N . LYS A 1 172 ? -1.699 29.344 17.047 1 93.44 172 LYS A N 1
ATOM 1330 C CA . LYS A 1 172 ? -2.873 28.594 16.641 1 93.44 172 LYS A CA 1
ATOM 1331 C C . LYS A 1 172 ? -3.816 29.453 15.797 1 93.44 172 LYS A C 1
ATOM 1333 O O . LYS A 1 172 ? -4.27 29.031 14.727 1 93.44 172 LYS A O 1
ATOM 1338 N N . PRO A 1 173 ? -4.074 30.672 16.172 1 93.56 173 PRO A N 1
ATOM 1339 C CA . PRO A 1 173 ? -5.035 31.469 15.414 1 93.56 173 PRO A CA 1
ATOM 1340 C C . PRO A 1 173 ? -4.523 31.844 14.023 1 93.56 173 PRO A C 1
ATOM 1342 O O . PRO A 1 173 ? -5.289 32.344 13.195 1 93.56 173 PRO A O 1
ATOM 1345 N N . HIS A 1 174 ? -3.289 31.609 13.766 1 95.88 174 HIS A N 1
ATOM 1346 C CA . HIS A 1 174 ? -2.711 32.062 12.5 1 95.88 174 HIS A CA 1
ATOM 1347 C C . HIS A 1 174 ? -2.371 30.859 11.602 1 95.88 174 HIS A C 1
ATOM 1349 O O . HIS A 1 174 ? -1.849 31.047 10.5 1 95.88 174 HIS A O 1
ATOM 1355 N N . ARG A 1 175 ? -2.697 29.719 12.031 1 97.38 175 ARG A N 1
ATOM 1356 C CA . ARG A 1 175 ? -2.414 28.516 11.242 1 97.38 175 ARG A CA 1
ATOM 1357 C C . ARG A 1 175 ? -3.424 28.359 10.109 1 97.38 175 ARG A C 1
ATOM 1359 O O . ARG A 1 175 ? -4.629 28.484 10.328 1 97.38 175 ARG A O 1
ATOM 1366 N N . ARG A 1 176 ? -2.859 27.969 8.898 1 97.94 176 ARG A N 1
ATOM 1367 C CA . ARG A 1 176 ? -3.697 27.969 7.703 1 97.94 176 ARG A CA 1
ATOM 1368 C C . ARG A 1 176 ? -3.574 26.672 6.934 1 97.94 176 ARG A C 1
ATOM 1370 O O . ARG A 1 176 ? -4.332 26.422 5.992 1 97.94 176 ARG A O 1
ATOM 1377 N N . LEU A 1 177 ? -2.652 25.844 7.316 1 98.31 177 LEU A N 1
ATOM 1378 C CA . LEU A 1 177 ? -2.426 24.594 6.598 1 98.31 177 LEU A CA 1
ATOM 1379 C C . LEU A 1 177 ? -2.961 23.406 7.387 1 98.31 177 LEU A C 1
ATOM 1381 O O . LEU A 1 177 ? -2.309 22.938 8.32 1 98.31 177 LEU A O 1
ATOM 1385 N N . GLY A 1 178 ? -4.152 22.953 6.977 1 98 178 GLY A N 1
ATOM 1386 C CA . GLY A 1 178 ? -4.695 21.719 7.531 1 98 178 GLY A CA 1
ATOM 1387 C C . GLY A 1 178 ? -4.281 20.484 6.754 1 98 178 GLY A C 1
ATOM 1388 O O . GLY A 1 178 ? -4.328 20.469 5.523 1 98 178 GLY A O 1
ATOM 1389 N N . VAL A 1 179 ? -3.859 19.484 7.488 1 98.44 179 VAL A N 1
ATOM 1390 C CA . VAL A 1 179 ? -3.48 18.219 6.844 1 98.44 179 VAL A CA 1
ATOM 1391 C C . VAL A 1 179 ? -4.254 17.062 7.469 1 98.44 179 VAL A C 1
ATOM 1393 O O . VAL A 1 179 ? -4.301 16.938 8.695 1 98.44 179 VAL A O 1
ATOM 1396 N N . TYR A 1 180 ? -4.852 16.312 6.621 1 97.5 180 TYR A N 1
ATOM 1397 C CA . TYR A 1 180 ? -5.629 15.141 7.008 1 97.5 180 TYR A CA 1
ATOM 1398 C C . TYR A 1 180 ? -4.855 13.859 6.723 1 97.5 180 TYR A C 1
ATOM 1400 O O . TYR A 1 180 ? -4.383 13.641 5.605 1 97.5 180 TYR A O 1
ATOM 1408 N N . TYR A 1 181 ? -4.637 13.094 7.754 1 98.31 181 TYR A N 1
ATOM 1409 C CA . TYR A 1 181 ? -4.215 11.703 7.625 1 98.31 181 TYR A CA 1
ATOM 1410 C C . TYR A 1 181 ? -5.418 10.781 7.48 1 98.31 181 TYR A C 1
ATOM 1412 O O . TYR A 1 181 ? -6.164 10.57 8.438 1 98.31 181 TYR A O 1
ATOM 1420 N N . LEU A 1 182 ? -5.535 10.242 6.293 1 97.56 182 LEU A N 1
ATOM 1421 C CA . LEU A 1 182 ? -6.719 9.422 6.062 1 97.56 182 LEU A CA 1
ATOM 1422 C C . LEU A 1 182 ? -6.324 8.039 5.547 1 97.56 182 LEU A C 1
ATOM 1424 O O . LEU A 1 182 ? -5.688 7.922 4.496 1 97.56 182 LEU A O 1
ATOM 1428 N N . GLY A 1 183 ? -6.715 7.004 6.262 1 97.25 183 GLY A N 1
ATOM 1429 C CA . GLY A 1 183 ? -6.441 5.637 5.852 1 97.25 183 GLY A CA 1
ATOM 1430 C C . GLY A 1 183 ? -7.555 5.027 5.02 1 97.25 183 GLY A C 1
ATOM 1431 O O . GLY A 1 183 ? -8.734 5.262 5.285 1 97.25 183 GLY A O 1
ATOM 1432 N N . TRP A 1 184 ? -7.195 4.25 4.059 1 96.44 184 TRP A N 1
ATOM 1433 C CA . TRP A 1 184 ? -8.156 3.623 3.154 1 96.44 184 TRP A CA 1
ATOM 1434 C C . TRP A 1 184 ? -7.797 2.164 2.902 1 96.44 184 TRP A C 1
ATOM 1436 O O . TRP A 1 184 ? -6.617 1.816 2.801 1 96.44 184 TRP A O 1
ATOM 1446 N N . ASP A 1 185 ? -8.859 1.368 2.684 1 95.88 185 ASP A N 1
ATOM 1447 C CA . ASP A 1 185 ? -8.648 -0.019 2.281 1 95.88 185 ASP A CA 1
ATOM 1448 C C . ASP A 1 185 ? -8.039 -0.099 0.883 1 95.88 185 ASP A C 1
ATOM 1450 O O . ASP A 1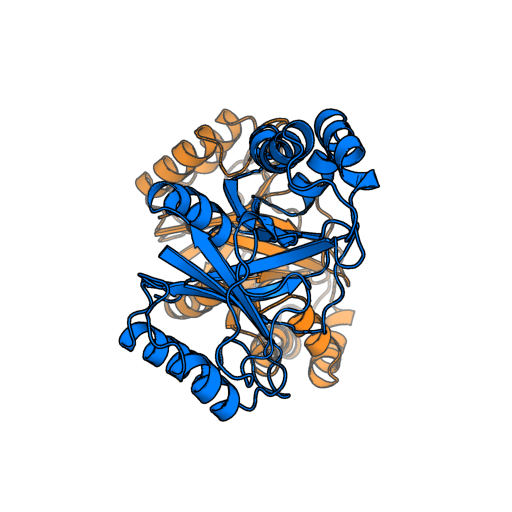 185 ? -7.312 -1.044 0.571 1 95.88 185 ASP A O 1
ATOM 1454 N N . SER A 1 186 ? -8.406 0.865 0.079 1 95 186 SER A N 1
ATOM 1455 C CA . SER A 1 186 ? -7.852 0.942 -1.269 1 95 186 SER A CA 1
ATOM 1456 C C . SER A 1 186 ? -8.055 2.328 -1.871 1 95 186 SER A C 1
ATOM 1458 O O . SER A 1 186 ? -8.922 3.086 -1.42 1 95 186 SER A O 1
ATOM 1460 N N . ILE A 1 187 ? -7.309 2.555 -2.898 1 93.44 187 ILE A N 1
ATOM 1461 C CA . ILE A 1 187 ? -7.426 3.809 -3.635 1 93.44 187 ILE A CA 1
ATOM 1462 C C . ILE A 1 187 ? -8.766 3.854 -4.363 1 93.44 187 ILE A C 1
ATOM 1464 O O . ILE A 1 187 ? -9.453 4.875 -4.352 1 93.44 187 ILE A O 1
ATOM 1468 N N . GLU A 1 188 ? -9.211 2.746 -4.961 1 93.38 188 GLU A N 1
ATOM 1469 C CA . GLU A 1 188 ? -10.445 2.693 -5.73 1 93.38 188 GLU A CA 1
ATOM 1470 C C . GLU A 1 188 ? -11.656 2.988 -4.848 1 93.38 188 GLU A C 1
ATOM 1472 O O . GLU A 1 188 ? -12.594 3.674 -5.273 1 93.38 188 GLU A O 1
ATOM 1477 N N . LEU A 1 189 ? -11.617 2.484 -3.68 1 93.06 189 LEU A N 1
ATOM 1478 C CA . LEU A 1 189 ? -12.719 2.75 -2.76 1 93.06 189 LEU A CA 1
ATOM 1479 C C . LEU A 1 189 ? -12.781 4.23 -2.396 1 93.06 189 LEU A C 1
ATOM 1481 O O . LEU A 1 189 ? -13.859 4.816 -2.34 1 93.06 189 LEU A O 1
ATOM 1485 N N . HIS A 1 190 ? -11.641 4.809 -2.141 1 92.12 190 HIS A N 1
ATOM 1486 C CA . HIS A 1 190 ? -11.594 6.242 -1.885 1 92.12 190 HIS A CA 1
ATOM 1487 C C . HIS A 1 190 ? -12.125 7.035 -3.074 1 92.12 190 HIS A C 1
ATOM 1489 O O . HIS A 1 190 ? -12.93 7.953 -2.904 1 92.12 190 HIS A O 1
ATOM 1495 N N . GLU A 1 191 ? -11.688 6.707 -4.223 1 90.19 191 GLU A N 1
ATOM 1496 C CA . GLU A 1 191 ? -12.102 7.41 -5.434 1 90.19 191 GLU A CA 1
ATOM 1497 C C . GLU A 1 191 ? -13.609 7.32 -5.633 1 90.19 191 GLU A C 1
ATOM 1499 O O . GLU A 1 191 ? -14.25 8.297 -6.035 1 90.19 191 GLU A O 1
ATOM 1504 N N . ASP A 1 192 ? -14.133 6.207 -5.375 1 89.44 192 ASP A N 1
ATOM 1505 C CA . ASP A 1 192 ? -15.586 6.059 -5.465 1 89.44 192 ASP A CA 1
ATOM 1506 C C . ASP A 1 192 ? -16.297 6.941 -4.441 1 89.44 192 ASP A C 1
ATOM 1508 O O . ASP A 1 192 ? -17.328 7.543 -4.746 1 89.44 192 ASP A O 1
ATOM 1512 N N . GLY A 1 193 ? -15.711 6.969 -3.262 1 87 193 GLY A N 1
ATOM 1513 C CA . GLY A 1 193 ? -16.312 7.742 -2.188 1 87 193 GLY A CA 1
ATOM 1514 C C . GLY A 1 193 ? -16.312 9.234 -2.455 1 87 193 GLY A C 1
ATOM 1515 O O . GLY A 1 193 ? -17.219 9.945 -2.039 1 87 193 GLY A O 1
ATOM 1516 N N . THR A 1 194 ? -15.289 9.68 -3.111 1 82.38 194 THR A N 1
ATOM 1517 C CA . THR A 1 194 ? -15.156 11.117 -3.342 1 82.38 194 THR A CA 1
ATOM 1518 C C . THR A 1 194 ? -16.094 11.57 -4.457 1 82.38 194 THR A C 1
ATOM 1520 O O . THR A 1 194 ? -16.203 12.773 -4.727 1 82.38 194 THR A O 1
ATOM 1523 N N . GLN A 1 195 ? -16.75 10.617 -5 1 81.31 195 GLN A N 1
ATOM 1524 C CA . GLN A 1 195 ? -17.719 10.953 -6.035 1 81.31 195 GLN A CA 1
ATOM 1525 C C . GLN A 1 195 ? -19.125 11.047 -5.461 1 81.31 195 GLN A C 1
ATOM 1527 O O . GLN A 1 195 ? -20.062 11.383 -6.176 1 81.31 195 GLN A O 1
ATOM 1532 N N . THR A 1 196 ? -19.219 10.75 -4.195 1 78.38 196 THR A N 1
ATOM 1533 C CA . THR A 1 196 ? -20.531 10.82 -3.576 1 78.38 196 THR A CA 1
ATOM 1534 C C . THR A 1 196 ? -20.953 12.273 -3.363 1 78.38 196 THR A C 1
ATOM 1536 O O . THR A 1 196 ? -20.109 13.156 -3.219 1 78.38 196 THR A O 1
ATOM 1539 N N . GLU A 1 197 ? -22.266 12.5 -3.283 1 78.19 197 GLU A N 1
ATOM 1540 C CA . GLU A 1 197 ? -22.828 13.828 -3.105 1 78.19 197 GLU A CA 1
ATOM 1541 C C . GLU A 1 197 ? -22.422 14.43 -1.762 1 78.19 197 GLU A C 1
ATOM 1543 O O . GLU A 1 197 ? -22.109 15.617 -1.674 1 78.19 197 GLU A O 1
ATOM 1548 N N . ALA A 1 198 ? -22.422 13.625 -0.771 1 70.06 198 ALA A N 1
ATOM 1549 C CA . ALA A 1 198 ? -22.078 14.117 0.558 1 70.06 198 ALA A CA 1
ATOM 1550 C C . ALA A 1 198 ? -20.641 14.648 0.583 1 70.06 198 ALA A C 1
ATOM 1552 O O . ALA A 1 198 ? -20.391 15.734 1.118 1 70.06 198 ALA A O 1
ATOM 1553 N N . PHE A 1 199 ? -19.734 13.984 -0.04 1 76.31 199 PHE A N 1
ATOM 1554 C CA . PHE A 1 199 ? -18.344 14.414 -0.067 1 76.31 199 PHE A CA 1
ATOM 1555 C C . PHE A 1 199 ? -18.172 15.664 -0.928 1 76.31 199 PHE A C 1
ATOM 1557 O O . PHE A 1 199 ? -17.5 16.609 -0.529 1 76.31 199 PHE A O 1
ATOM 1564 N N . SER A 1 200 ? -18.922 15.672 -1.938 1 77.62 200 SER A N 1
ATOM 1565 C CA . SER A 1 200 ? -18.828 16.812 -2.85 1 77.62 200 SER A CA 1
ATOM 1566 C C . SER A 1 200 ? -19.391 18.078 -2.221 1 77.62 200 SER A C 1
ATOM 1568 O O . SER A 1 200 ? -18.844 19.172 -2.398 1 77.62 200 SER A O 1
ATOM 1570 N N . ASN A 1 201 ? -20.391 17.922 -1.461 1 80.81 201 ASN A N 1
ATOM 1571 C CA . ASN A 1 201 ? -21.031 19.078 -0.844 1 80.81 201 ASN A CA 1
ATOM 1572 C C . ASN A 1 201 ? -20.109 19.766 0.148 1 80.81 201 ASN A C 1
ATOM 1574 O O . ASN A 1 201 ? -20 21 0.148 1 80.81 201 ASN A O 1
ATOM 1578 N N . GLU A 1 202 ? -19.484 19.016 0.939 1 81.06 202 GLU A N 1
ATOM 1579 C CA . GLU A 1 202 ? -18.609 19.609 1.934 1 81.06 202 GLU A CA 1
ATOM 1580 C C . GLU A 1 202 ? -17.375 20.219 1.278 1 81.06 202 GLU A C 1
ATOM 1582 O O . GLU A 1 202 ? -16.938 21.312 1.656 1 81.06 202 GLU A O 1
ATOM 1587 N N . LEU A 1 203 ? -16.875 19.562 0.344 1 81.44 203 LEU A N 1
ATOM 1588 C CA . LEU A 1 203 ? -15.711 20.109 -0.362 1 81.44 203 LEU A CA 1
ATOM 1589 C C . LEU A 1 203 ? -16.078 21.391 -1.098 1 81.44 203 LEU A C 1
ATOM 1591 O O . LEU A 1 203 ? -15.258 22.312 -1.176 1 81.44 203 LEU A O 1
ATOM 1595 N N . ASP A 1 204 ? -17.234 21.391 -1.518 1 84.44 204 ASP A N 1
ATOM 1596 C CA . ASP A 1 204 ? -17.703 22.594 -2.203 1 84.44 204 ASP A CA 1
ATOM 1597 C C . ASP A 1 204 ? -17.75 23.797 -1.251 1 84.44 204 ASP A C 1
ATOM 1599 O O . ASP A 1 204 ? -17.469 24.922 -1.652 1 84.44 204 ASP A O 1
ATOM 1603 N N . LYS A 1 205 ? -18.125 23.562 -0.076 1 85.75 205 LYS A N 1
ATOM 1604 C CA . LYS A 1 205 ? -18.172 24.625 0.93 1 85.75 205 LYS A CA 1
ATOM 1605 C C . LYS A 1 205 ? -16.766 25.156 1.233 1 85.75 205 LYS A C 1
ATOM 1607 O O . LYS A 1 205 ? -16.609 26.328 1.56 1 85.75 205 LYS A O 1
ATOM 1612 N N . LEU A 1 206 ? -15.797 24.266 1.144 1 91.31 206 LEU A N 1
ATOM 1613 C CA . LEU A 1 206 ? -14.438 24.625 1.539 1 91.31 206 LEU A CA 1
ATOM 1614 C C . LEU A 1 206 ? -13.656 25.188 0.354 1 91.31 206 LEU A C 1
ATOM 1616 O O . LEU A 1 206 ? -12.703 25.938 0.535 1 91.31 206 LEU A O 1
ATOM 1620 N N . GLN A 1 207 ? -14.094 24.828 -0.785 1 90.38 207 GLN A N 1
ATOM 1621 C CA . GLN A 1 207 ? -13.344 25.109 -2.008 1 90.38 207 GLN A CA 1
ATOM 1622 C C . GLN A 1 207 ? -13.055 26.594 -2.158 1 90.38 207 GLN A C 1
ATOM 1624 O O . GLN A 1 207 ? -11.945 26.984 -2.537 1 90.38 207 GLN A O 1
ATOM 1629 N N . PRO A 1 208 ? -13.977 27.469 -1.84 1 92.31 208 PRO A N 1
ATOM 1630 C CA . PRO A 1 208 ? -13.703 28.906 -1.984 1 92.31 208 PRO A CA 1
ATOM 1631 C C . PRO A 1 208 ? -12.547 29.375 -1.097 1 92.31 208 PRO A C 1
ATOM 1633 O O . PRO A 1 208 ? -11.977 30.438 -1.332 1 92.31 208 PRO A O 1
ATOM 1636 N N . TYR A 1 209 ? -12.242 28.609 -0.154 1 94.81 209 TYR A N 1
ATOM 1637 C CA . TYR A 1 209 ? -11.211 29.016 0.795 1 94.81 209 TYR A CA 1
ATOM 1638 C C . TYR A 1 209 ? -9.883 28.344 0.479 1 94.81 209 TYR A C 1
ATOM 1640 O O . TYR A 1 209 ? -8.875 28.594 1.144 1 94.81 209 TYR A O 1
ATOM 1648 N N . PHE A 1 210 ? -9.82 27.516 -0.492 1 94.75 210 PHE A N 1
ATOM 1649 C CA . PHE A 1 210 ? -8.586 26.828 -0.861 1 94.75 210 PHE A CA 1
ATOM 1650 C C . PHE A 1 210 ? -7.574 27.812 -1.449 1 94.75 210 PHE A C 1
ATOM 1652 O O . PHE A 1 210 ? -7.914 28.594 -2.33 1 94.75 210 PHE A O 1
ATOM 1659 N N . GLY A 1 211 ? -6.457 27.797 -0.892 1 94.69 211 GLY A N 1
ATOM 1660 C CA . GLY A 1 211 ? -5.332 28.484 -1.504 1 94.69 211 GLY A CA 1
ATOM 1661 C C . GLY A 1 211 ? -4.418 27.562 -2.287 1 94.69 211 GLY A C 1
ATOM 1662 O O . GLY A 1 211 ? -4.629 26.359 -2.311 1 94.69 211 GLY A O 1
ATOM 1663 N N . PRO A 1 212 ? -3.432 28.203 -2.973 1 94.06 212 PRO A N 1
ATOM 1664 C CA . PRO A 1 212 ? -2.402 27.375 -3.6 1 94.06 212 PRO A CA 1
ATOM 1665 C C . PRO A 1 212 ? -1.72 26.422 -2.609 1 94.06 212 PRO A C 1
ATOM 1667 O O . PRO A 1 212 ? -1.471 26.812 -1.463 1 94.06 212 PRO A O 1
ATOM 1670 N N . GLY A 1 213 ? -1.557 25.172 -3.027 1 95.38 213 GLY A N 1
ATOM 1671 C CA . GLY A 1 213 ? -0.92 24.203 -2.154 1 95.38 213 GLY A CA 1
ATOM 1672 C C . GLY A 1 213 ? -1.896 23.203 -1.563 1 95.38 213 GLY A C 1
ATOM 1673 O O . GLY A 1 213 ? -1.502 22.312 -0.804 1 95.38 213 GLY A O 1
ATOM 1674 N N . SER A 1 214 ? -3.16 23.391 -1.914 1 96.38 214 SER A N 1
ATOM 1675 C CA . SER A 1 214 ? -4.125 22.375 -1.533 1 96.38 214 SER A CA 1
ATOM 1676 C C . SER A 1 214 ? -4.055 21.172 -2.469 1 96.38 214 SER A C 1
ATOM 1678 O O . SER A 1 214 ? -3.857 21.328 -3.676 1 96.38 214 SER A O 1
ATOM 1680 N N . GLY A 1 215 ? -4.16 20.016 -1.957 1 95.94 215 GLY A N 1
ATOM 1681 C CA . GLY A 1 215 ? -4.074 18.766 -2.713 1 95.94 215 GLY A CA 1
ATOM 1682 C C . GLY A 1 215 ? -3.77 17.562 -1.849 1 95.94 215 GLY A C 1
ATOM 1683 O O . GLY A 1 215 ? -3.996 17.594 -0.637 1 95.94 215 GLY A O 1
ATOM 1684 N N . ALA A 1 216 ? -3.359 16.516 -2.488 1 96.75 216 ALA A N 1
ATOM 1685 C CA . ALA A 1 216 ? -3.141 15.297 -1.703 1 96.75 216 ALA A CA 1
ATOM 1686 C C . ALA A 1 216 ? -2.154 14.367 -2.398 1 96.75 216 ALA A C 1
ATOM 1688 O O . ALA A 1 216 ? -1.8 14.578 -3.559 1 96.75 216 ALA A O 1
ATOM 1689 N N . PHE A 1 217 ? -1.654 13.492 -1.716 1 97.69 217 PHE A N 1
ATOM 1690 C CA . PHE A 1 217 ? -0.947 12.32 -2.223 1 97.69 217 PHE A CA 1
ATOM 1691 C C . PHE A 1 217 ? -1.256 11.094 -1.374 1 97.69 217 PHE A C 1
ATOM 1693 O O . PHE A 1 217 ? -1.728 11.219 -0.242 1 97.69 217 PHE A O 1
ATOM 1700 N N . TYR A 1 218 ? -1.064 9.938 -1.956 1 97.19 218 TYR A N 1
ATOM 1701 C CA . TYR A 1 218 ? -1.135 8.68 -1.229 1 97.19 218 TYR A CA 1
ATOM 1702 C C . TYR A 1 218 ? 0.253 8.211 -0.803 1 97.19 218 TYR A C 1
ATOM 1704 O O . TYR A 1 218 ? 1.26 8.641 -1.372 1 97.19 218 TYR A O 1
ATOM 1712 N N . THR A 1 219 ? 0.243 7.398 0.15 1 97.25 219 THR A N 1
ATOM 1713 C CA . THR A 1 219 ? 1.457 6.691 0.545 1 97.25 219 THR A CA 1
ATOM 1714 C C . THR A 1 219 ? 1.13 5.281 1.028 1 97.25 219 THR A C 1
ATOM 1716 O O . THR A 1 219 ? 0.077 5.055 1.628 1 97.25 219 THR A O 1
ATOM 1719 N N . MET A 1 220 ? 1.95 4.363 0.738 1 94.75 220 MET A N 1
ATOM 1720 C CA . MET A 1 220 ? 1.956 3.033 1.337 1 94.75 220 MET A CA 1
ATOM 1721 C C . MET A 1 220 ? 3.061 2.91 2.381 1 94.75 220 MET A C 1
ATOM 1723 O O . MET A 1 220 ? 4.23 2.748 2.035 1 94.75 220 MET A O 1
ATOM 1727 N N . LEU A 1 221 ? 2.621 2.898 3.617 1 96.31 221 LEU A N 1
ATOM 1728 C CA . LEU A 1 221 ? 3.59 3.07 4.695 1 96.31 221 LEU A CA 1
ATOM 1729 C C . LEU A 1 221 ? 3.92 1.732 5.348 1 96.31 221 LEU A C 1
ATOM 1731 O O . LEU A 1 221 ? 3.072 0.838 5.402 1 96.31 221 LEU A O 1
ATOM 1735 N N . ARG A 1 222 ? 5.117 1.658 5.77 1 94.94 222 ARG A N 1
ATOM 1736 C CA . ARG A 1 222 ? 5.582 0.624 6.688 1 94.94 222 ARG A CA 1
ATOM 1737 C C . ARG A 1 222 ? 5.918 1.215 8.055 1 94.94 222 ARG A C 1
ATOM 1739 O O . ARG A 1 222 ? 6.434 2.33 8.141 1 94.94 222 ARG A O 1
ATOM 1746 N N . GLN A 1 223 ? 5.629 0.429 9.016 1 95.19 223 GLN A N 1
ATOM 1747 C CA . GLN A 1 223 ? 6.004 0.852 10.359 1 95.19 223 GLN A CA 1
ATOM 1748 C C . GLN A 1 223 ? 7.391 0.336 10.734 1 95.19 223 GLN A C 1
ATOM 1750 O O . GLN A 1 223 ? 7.73 -0.811 10.438 1 95.19 223 GLN A O 1
ATOM 1755 N N . HIS A 1 224 ? 8.172 1.193 11.266 1 95.69 224 HIS A N 1
ATOM 1756 C CA . HIS A 1 224 ? 9.438 0.76 11.836 1 95.69 224 HIS A CA 1
ATOM 1757 C C . HIS A 1 224 ? 9.227 -0.105 13.07 1 95.69 224 HIS A C 1
ATOM 1759 O O . HIS A 1 224 ? 8.516 0.295 14 1 95.69 224 HIS A O 1
ATOM 1765 N N . LYS A 1 225 ? 9.703 -1.363 13.133 1 85 225 LYS A N 1
ATOM 1766 C CA . LYS A 1 225 ? 9.578 -2.268 14.273 1 85 225 LYS A CA 1
ATOM 1767 C C . LYS A 1 225 ? 10.898 -2.408 15.016 1 85 225 LYS A C 1
ATOM 1769 O O . LYS A 1 225 ? 11.969 -2.281 14.414 1 85 225 LYS A O 1
ATOM 1774 N N . MET B 1 1 ? 4.711 -26.641 1.949 1 92.75 1 MET B N 1
ATOM 1775 C CA . MET B 1 1 ? 3.693 -25.641 2.26 1 92.75 1 MET B CA 1
ATOM 1776 C C . MET B 1 1 ? 2.859 -25.312 1.027 1 92.75 1 MET B C 1
ATOM 1778 O O . MET B 1 1 ? 3.391 -25.219 -0.081 1 92.75 1 MET B O 1
ATOM 1782 N N . LEU B 1 2 ? 1.569 -25.172 1.227 1 95 2 LEU B N 1
ATOM 1783 C CA . LEU B 1 2 ? 0.654 -24.812 0.151 1 95 2 LEU B CA 1
ATOM 1784 C C . LEU B 1 2 ? 0.235 -23.344 0.265 1 95 2 LEU B C 1
ATOM 1786 O O . LEU B 1 2 ? -0.181 -22.906 1.336 1 95 2 LEU B O 1
ATOM 1790 N N . SER B 1 3 ? 0.443 -22.625 -0.82 1 96.75 3 SER B N 1
ATOM 1791 C CA . SER B 1 3 ? -0.052 -21.266 -0.921 1 96.75 3 SER B CA 1
ATOM 1792 C C . SER B 1 3 ? -1.298 -21.188 -1.798 1 96.75 3 SER B C 1
ATOM 1794 O O . SER B 1 3 ? -1.237 -21.469 -2.996 1 96.75 3 SER B O 1
ATOM 1796 N N . GLN B 1 4 ? -2.348 -20.875 -1.202 1 96.69 4 GLN B N 1
ATOM 1797 C CA . GLN B 1 4 ? -3.615 -20.703 -1.903 1 96.69 4 GLN B CA 1
ATOM 1798 C C . GLN B 1 4 ? -3.906 -19.219 -2.154 1 96.69 4 GLN B C 1
ATOM 1800 O O . GLN B 1 4 ? -3.949 -18.422 -1.216 1 96.69 4 GLN B O 1
ATOM 1805 N N . VAL B 1 5 ? -4.047 -18.828 -3.408 1 98.06 5 VAL B N 1
ATOM 1806 C CA . VAL B 1 5 ? -4.34 -17.453 -3.787 1 98.06 5 VAL B CA 1
ATOM 1807 C C . VAL B 1 5 ? -5.785 -17.344 -4.273 1 98.06 5 VAL B C 1
ATOM 1809 O O . VAL B 1 5 ? -6.156 -17.969 -5.27 1 98.06 5 VAL B O 1
ATOM 1812 N N . LEU B 1 6 ? -6.523 -16.578 -3.596 1 98.25 6 LEU B N 1
ATOM 1813 C CA . LEU B 1 6 ? -7.922 -16.375 -3.955 1 98.25 6 LEU B CA 1
ATOM 1814 C C . LEU B 1 6 ? -8.141 -14.977 -4.523 1 98.25 6 LEU B C 1
ATOM 1816 O O . LEU B 1 6 ? -7.543 -14.008 -4.055 1 98.25 6 LEU B O 1
ATOM 1820 N N . ARG B 1 7 ? -9.031 -14.891 -5.48 1 98.19 7 ARG B N 1
ATOM 1821 C CA . ARG B 1 7 ? -9.5 -13.617 -6.027 1 98.19 7 ARG B CA 1
ATOM 1822 C C . ARG B 1 7 ? -11.023 -13.555 -6.023 1 98.19 7 ARG B C 1
ATOM 1824 O O . ARG B 1 7 ? -11.695 -14.516 -6.426 1 98.19 7 ARG B O 1
ATOM 1831 N N . PHE B 1 8 ? -11.531 -12.469 -5.531 1 98.25 8 PHE B N 1
ATOM 1832 C CA . PHE B 1 8 ? -12.984 -12.328 -5.445 1 98.25 8 PHE B CA 1
ATOM 1833 C C . PHE B 1 8 ? -13.375 -10.883 -5.18 1 98.25 8 PHE B C 1
ATOM 1835 O O . PHE B 1 8 ? -12.508 -10.023 -4.977 1 98.25 8 PHE B O 1
ATOM 1842 N N . THR B 1 9 ? -14.602 -10.586 -5.277 1 97.38 9 THR B N 1
ATOM 1843 C CA . THR B 1 9 ? -15.172 -9.305 -4.887 1 97.38 9 THR B CA 1
ATOM 1844 C C . THR B 1 9 ? -16.266 -9.492 -3.836 1 97.38 9 THR B C 1
ATOM 1846 O O . THR B 1 9 ? -17 -10.484 -3.863 1 97.38 9 THR B O 1
ATOM 1849 N N . PHE B 1 10 ? -16.312 -8.578 -2.941 1 96.5 10 PHE B N 1
ATOM 1850 C CA . PHE B 1 10 ? -17.406 -8.594 -1.976 1 96.5 10 PHE B CA 1
ATOM 1851 C C . PHE B 1 10 ? -18.672 -7.984 -2.574 1 96.5 10 PHE B C 1
ATOM 1853 O O . PHE B 1 10 ? -18.594 -7.184 -3.51 1 96.5 10 PHE B O 1
ATOM 1860 N N . PRO B 1 11 ? -19.781 -8.438 -1.979 1 94.31 11 PRO B N 1
ATOM 1861 C CA . PRO B 1 11 ? -21 -7.695 -2.33 1 94.31 11 PRO B CA 1
ATOM 1862 C C . PRO B 1 11 ? -20.922 -6.215 -1.959 1 94.31 11 PRO B C 1
ATOM 1864 O O . PRO B 1 11 ? -20.078 -5.824 -1.145 1 94.31 11 PRO B O 1
ATOM 1867 N N . ALA B 1 12 ? -21.828 -5.473 -2.537 1 89.5 12 ALA B N 1
ATOM 1868 C CA . ALA B 1 12 ? -21.828 -4.027 -2.32 1 89.5 12 ALA B CA 1
ATOM 1869 C C . ALA B 1 12 ? -21.938 -3.697 -0.834 1 89.5 12 ALA B C 1
ATOM 1871 O O . ALA B 1 12 ? -22.719 -4.328 -0.108 1 89.5 12 ALA B O 1
ATOM 1872 N N . GLY B 1 13 ? -21.156 -2.781 -0.391 1 89.94 13 GLY B N 1
ATOM 1873 C CA . GLY B 1 13 ? -21.25 -2.297 0.977 1 89.94 13 GLY B CA 1
ATOM 1874 C C . GLY B 1 13 ? -20.281 -2.988 1.921 1 89.94 13 GLY B C 1
ATOM 1875 O O . GLY B 1 13 ? -20.188 -2.617 3.092 1 89.94 13 GLY B O 1
ATOM 1876 N N . SER B 1 14 ? -19.609 -3.99 1.455 1 92.88 14 SER B N 1
ATOM 1877 C CA . SER B 1 14 ? -18.656 -4.711 2.289 1 92.88 14 SER B CA 1
ATOM 1878 C C . SER B 1 14 ? -17.219 -4.508 1.797 1 92.88 14 SER B C 1
ATOM 1880 O O . SER B 1 14 ? -17 -4.281 0.606 1 92.88 14 SER B O 1
ATOM 1882 N N . THR B 1 15 ? -16.297 -4.551 2.734 1 95.12 15 THR B N 1
ATOM 1883 C CA . THR B 1 15 ? -14.875 -4.43 2.422 1 95.12 15 THR B CA 1
ATOM 1884 C C . THR B 1 15 ? -14.055 -5.461 3.199 1 95.12 15 THR B C 1
ATOM 1886 O O . THR B 1 15 ? -14.617 -6.273 3.936 1 95.12 15 THR B O 1
ATOM 1889 N N . VAL B 1 16 ? -12.789 -5.395 3.014 1 95.62 16 VAL B N 1
ATOM 1890 C CA . VAL B 1 16 ? -11.898 -6.324 3.695 1 95.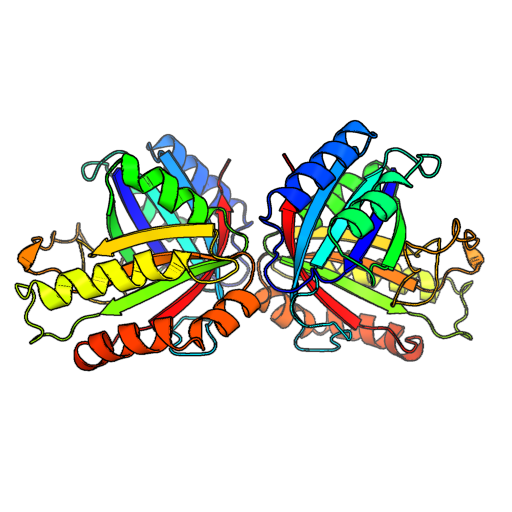62 16 VAL B CA 1
ATOM 1891 C C . VAL B 1 16 ? -11.867 -6.016 5.188 1 95.62 16 VAL B C 1
ATOM 1893 O O . VAL B 1 16 ? -11.383 -6.82 5.988 1 95.62 16 VAL B O 1
ATOM 1896 N N . SER B 1 17 ? -12.359 -4.895 5.59 1 92.75 17 SER B N 1
ATOM 1897 C CA . SER B 1 17 ? -12.352 -4.5 6.996 1 92.75 17 SER B CA 1
ATOM 1898 C C . SER B 1 17 ? -13.656 -4.887 7.684 1 92.75 17 SER B C 1
ATOM 1900 O O . SER B 1 17 ? -13.859 -4.574 8.859 1 92.75 17 SER B O 1
ATOM 1902 N N . SER B 1 18 ? -14.516 -5.523 6.973 1 94 18 SER B N 1
ATOM 1903 C CA . SER B 1 18 ? -15.797 -5.93 7.555 1 94 18 SER B CA 1
ATOM 1904 C C . SER B 1 18 ? -15.594 -6.957 8.664 1 94 18 SER B C 1
ATOM 1906 O O . SER B 1 18 ? -14.664 -7.762 8.609 1 94 18 SER B O 1
ATOM 1908 N N . ALA B 1 19 ? -16.5 -6.953 9.617 1 94.69 19 ALA B N 1
ATOM 1909 C CA . ALA B 1 19 ? -16.484 -7.914 10.719 1 94.69 19 ALA B CA 1
ATOM 1910 C C . ALA B 1 19 ? -16.656 -9.344 10.203 1 94.69 19 ALA B C 1
ATOM 1912 O O . ALA B 1 19 ? -16.047 -10.273 10.734 1 94.69 19 ALA B O 1
ATOM 1913 N N . ALA B 1 20 ? -17.484 -9.508 9.227 1 95.69 20 ALA B N 1
ATOM 1914 C CA . ALA B 1 20 ? -17.734 -10.828 8.656 1 95.69 20 ALA B CA 1
ATOM 1915 C C . ALA B 1 20 ? -16.453 -11.43 8.078 1 95.69 20 ALA B C 1
ATOM 1917 O O . ALA B 1 20 ? -16.172 -12.609 8.289 1 95.69 20 ALA B O 1
ATOM 1918 N N . PHE B 1 21 ? -15.68 -10.672 7.402 1 97.38 21 PHE B N 1
ATOM 1919 C CA . PHE B 1 21 ? -14.445 -11.18 6.816 1 97.38 21 PHE B CA 1
ATOM 1920 C C . PHE B 1 21 ? -13.398 -11.438 7.898 1 97.38 21 PHE B C 1
ATOM 1922 O O . PHE B 1 21 ? -12.625 -12.383 7.805 1 97.38 21 PHE B O 1
ATOM 1929 N N . LEU B 1 22 ? -13.375 -10.547 8.906 1 97.12 22 LEU B N 1
ATOM 1930 C CA . LEU B 1 22 ? -12.492 -10.805 10.031 1 97.12 22 LEU B CA 1
ATOM 1931 C C . LEU B 1 22 ? -12.805 -12.156 10.672 1 97.12 22 LEU B C 1
ATOM 1933 O O . LEU B 1 22 ? -11.891 -12.945 10.938 1 97.12 22 LEU B O 1
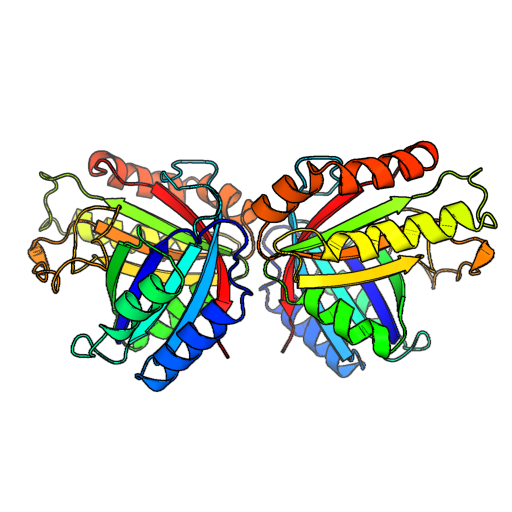ATOM 1937 N N . LYS B 1 23 ? -14.062 -12.367 10.93 1 97.44 23 LYS B N 1
ATOM 1938 C CA . LYS B 1 23 ? -14.477 -13.641 11.523 1 97.44 23 LYS B CA 1
ATOM 1939 C C . LYS B 1 23 ? -14.07 -14.812 10.641 1 97.44 23 LYS B C 1
ATOM 1941 O O . LYS B 1 23 ? -13.625 -15.852 11.141 1 97.44 23 LYS B O 1
ATOM 1946 N N . LEU B 1 24 ? -14.281 -14.641 9.375 1 97.69 24 LEU B N 1
ATOM 1947 C CA . LEU B 1 24 ? -13.883 -15.68 8.438 1 97.69 24 LEU B CA 1
ATOM 1948 C C . LEU B 1 24 ? -12.383 -15.945 8.523 1 97.69 24 LEU B C 1
ATOM 1950 O O . LEU B 1 24 ? -11.953 -17.094 8.602 1 97.69 24 LEU B O 1
ATOM 1954 N N . ARG B 1 25 ? -11.562 -14.977 8.508 1 98.25 25 ARG B N 1
ATOM 1955 C CA . ARG B 1 25 ? -10.109 -15.141 8.586 1 98.25 25 ARG B CA 1
ATOM 1956 C C . ARG B 1 25 ? -9.703 -15.797 9.898 1 98.25 25 ARG B C 1
ATOM 1958 O O . ARG B 1 25 ? -8.758 -16.594 9.93 1 98.25 25 ARG B O 1
ATOM 1965 N N . GLN B 1 26 ? -10.391 -15.461 10.969 1 97.94 26 GLN B N 1
ATOM 1966 C CA . GLN B 1 26 ? -10.141 -16.109 12.25 1 97.94 26 GLN B CA 1
ATOM 1967 C C . GLN B 1 26 ? -10.469 -17.594 12.195 1 97.94 26 GLN B C 1
ATOM 1969 O O . GLN B 1 26 ? -9.742 -18.422 12.742 1 97.94 26 GLN B O 1
ATOM 1974 N N . GLN B 1 27 ? -11.531 -17.891 11.586 1 97.19 27 GLN B N 1
ATOM 1975 C CA . GLN B 1 27 ? -11.922 -19.297 11.406 1 97.19 27 GLN B CA 1
ATOM 1976 C C . GLN B 1 27 ? -10.875 -20.062 10.602 1 97.19 27 GLN B C 1
ATOM 1978 O O . GLN B 1 27 ? -10.562 -21.203 10.914 1 97.19 27 GLN B O 1
ATOM 1983 N N . ILE B 1 28 ? -10.367 -19.453 9.586 1 97.5 28 ILE B N 1
ATOM 1984 C CA . ILE B 1 28 ? -9.367 -20.078 8.727 1 97.5 28 ILE B CA 1
ATOM 1985 C C . ILE B 1 28 ? -8.078 -20.297 9.516 1 97.5 28 ILE B C 1
ATOM 1987 O O . ILE B 1 28 ? -7.43 -21.344 9.375 1 97.5 28 ILE B O 1
ATOM 1991 N N . ALA B 1 29 ? -7.703 -19.312 10.305 1 97 29 ALA B N 1
ATOM 1992 C CA . ALA B 1 29 ? -6.551 -19.5 11.188 1 97 29 ALA B CA 1
ATOM 1993 C C . ALA B 1 29 ? -6.758 -20.672 12.133 1 97 29 ALA B C 1
ATOM 1995 O O . ALA B 1 29 ? -5.859 -21.5 12.312 1 97 29 ALA B O 1
ATOM 1996 N N . ALA B 1 30 ? -7.898 -20.781 12.688 1 95.06 30 ALA B N 1
ATOM 1997 C CA . ALA B 1 30 ? -8.227 -21.859 13.617 1 95.06 30 ALA B CA 1
ATOM 1998 C C . ALA B 1 30 ? -8.234 -23.219 12.914 1 95.06 30 ALA B C 1
ATOM 2000 O O . ALA B 1 30 ? -7.965 -24.25 13.531 1 95.06 30 ALA B O 1
ATOM 2001 N N . ALA B 1 31 ? -8.531 -23.156 11.656 1 94.5 31 ALA B N 1
ATOM 2002 C CA . ALA B 1 31 ? -8.586 -24.375 10.867 1 94.5 31 ALA B CA 1
ATOM 2003 C C . ALA B 1 31 ? -7.188 -24.844 10.484 1 94.5 31 ALA B C 1
ATOM 2005 O O . ALA B 1 31 ? -7.027 -25.906 9.867 1 94.5 31 ALA B O 1
ATOM 2006 N N . GLY B 1 32 ? -6.109 -24.016 10.797 1 94.38 32 GLY B N 1
ATOM 2007 C CA . GLY B 1 32 ? -4.754 -24.531 10.641 1 94.38 32 GLY B CA 1
ATOM 2008 C C . GLY B 1 32 ? -3.924 -23.703 9.672 1 94.38 32 GLY B C 1
ATOM 2009 O O . GLY B 1 32 ? -2.775 -24.047 9.383 1 94.38 32 GLY B O 1
ATOM 2010 N N . ALA B 1 33 ? -4.5 -22.656 9.094 1 96.62 33 ALA B N 1
ATOM 2011 C CA . ALA B 1 33 ? -3.705 -21.797 8.219 1 96.62 33 ALA B CA 1
ATOM 2012 C C . ALA B 1 33 ? -2.518 -21.203 8.969 1 96.62 33 ALA B C 1
ATOM 2014 O O . ALA B 1 33 ? -2.672 -20.688 10.086 1 96.62 33 ALA B O 1
ATOM 2015 N N . ALA B 1 34 ? -1.379 -21.234 8.352 1 95.38 34 ALA B N 1
ATOM 2016 C CA . ALA B 1 34 ? -0.156 -20.734 8.969 1 95.38 34 ALA B CA 1
ATOM 2017 C C . ALA B 1 34 ? -0.095 -19.203 8.891 1 95.38 34 ALA B C 1
ATOM 2019 O O . ALA B 1 34 ? 0.408 -18.562 9.812 1 95.38 34 ALA B O 1
ATOM 2020 N N . SER B 1 35 ? -0.552 -18.625 7.848 1 96.56 35 SER B N 1
ATOM 2021 C CA . SER B 1 35 ? -0.583 -17.172 7.66 1 96.56 35 SER B CA 1
ATOM 2022 C C . SER B 1 35 ? -1.602 -16.781 6.598 1 96.56 35 SER B C 1
ATOM 2024 O O . SER B 1 35 ? -2.033 -17.625 5.801 1 96.56 35 SER B O 1
ATOM 2026 N N . GLN B 1 36 ? -2.062 -15.594 6.672 1 98.06 36 GLN B N 1
ATOM 2027 C CA . GLN B 1 36 ? -3.004 -15.016 5.715 1 98.06 36 GLN B CA 1
ATOM 2028 C C . GLN B 1 36 ? -2.607 -13.594 5.344 1 98.06 36 GLN B C 1
ATOM 2030 O O . GLN B 1 36 ? -2.189 -12.812 6.203 1 98.06 36 GLN B O 1
ATOM 2035 N N . TYR B 1 37 ? -2.709 -13.281 4.09 1 98.12 37 TYR B N 1
ATOM 2036 C CA . TYR B 1 37 ? -2.529 -11.93 3.561 1 98.12 37 TYR B CA 1
ATOM 2037 C C . TYR B 1 37 ? -3.686 -11.547 2.648 1 98.12 37 TYR B C 1
ATOM 2039 O O . TYR B 1 37 ? -4.168 -12.367 1.865 1 98.12 37 TYR B O 1
ATOM 2047 N N . TYR B 1 38 ? -4.16 -10.352 2.781 1 98.38 38 TYR B N 1
ATOM 2048 C CA . TYR B 1 38 ? -5.316 -9.945 1.989 1 98.38 38 TYR B CA 1
ATOM 2049 C C . TYR B 1 38 ? -5.258 -8.469 1.647 1 98.38 38 TYR B C 1
ATOM 2051 O O . TYR B 1 38 ? -4.668 -7.676 2.389 1 98.38 38 TYR B O 1
ATOM 2059 N N . GLY B 1 39 ? -5.84 -8.109 0.538 1 97.69 39 GLY B N 1
ATOM 2060 C CA . GLY B 1 39 ? -5.898 -6.727 0.086 1 97.69 39 GLY B CA 1
ATOM 2061 C C . GLY B 1 39 ? -6.523 -6.574 -1.288 1 97.69 39 GLY B C 1
ATOM 2062 O O . GLY B 1 39 ? -6.883 -7.566 -1.927 1 97.69 39 GLY B O 1
ATOM 2063 N N . TYR B 1 40 ? -6.656 -5.395 -1.724 1 97.88 40 TYR B N 1
ATOM 2064 C CA . TYR B 1 40 ? -7.27 -5.109 -3.018 1 97.88 40 TYR B CA 1
ATOM 2065 C C . TYR B 1 40 ? -6.227 -5.129 -4.129 1 97.88 40 TYR B C 1
ATOM 2067 O O . TYR B 1 40 ? -5.074 -4.742 -3.916 1 97.88 40 TYR B O 1
ATOM 2075 N N . THR B 1 41 ? -6.645 -5.539 -5.281 1 97.25 41 THR B N 1
ATOM 2076 C CA . THR B 1 41 ? -5.754 -5.535 -6.438 1 97.25 41 THR B CA 1
ATOM 2077 C C . THR B 1 41 ? -5.766 -4.172 -7.125 1 97.25 41 THR B C 1
ATOM 2079 O O . THR B 1 41 ? -6.746 -3.434 -7.031 1 97.25 41 THR B O 1
ATOM 2082 N N . THR B 1 42 ? -4.715 -3.84 -7.738 1 94.62 42 THR B N 1
ATOM 2083 C CA . THR B 1 42 ? -4.539 -2.643 -8.555 1 94.62 42 THR B CA 1
ATOM 2084 C C . THR B 1 42 ? -3.896 -2.988 -9.891 1 94.62 42 THR B C 1
ATOM 2086 O O . THR B 1 42 ? -2.967 -3.795 -9.953 1 94.62 42 THR B O 1
ATOM 2089 N N . PRO B 1 43 ? -4.34 -2.316 -10.93 1 93.38 43 PRO B N 1
ATOM 2090 C CA . PRO B 1 43 ? -3.793 -2.654 -12.25 1 93.38 43 PRO B CA 1
ATOM 2091 C C . PRO B 1 43 ? -2.348 -2.191 -12.422 1 93.38 43 PRO B C 1
ATOM 2093 O O . PRO B 1 43 ? -1.924 -1.223 -11.789 1 93.38 43 PRO B O 1
ATOM 2096 N N . THR B 1 44 ? -1.631 -2.916 -13.227 1 91.62 44 THR B N 1
ATOM 2097 C CA . THR B 1 44 ? -0.325 -2.467 -13.695 1 91.62 44 THR B CA 1
ATOM 2098 C C . THR B 1 44 ? -0.469 -1.593 -14.938 1 91.62 44 THR B C 1
ATOM 2100 O O . THR B 1 44 ? -1.485 -1.654 -15.633 1 91.62 44 THR B O 1
ATOM 2103 N N . ARG B 1 45 ? 0.54 -0.831 -15.125 1 85.69 45 ARG B N 1
ATOM 2104 C CA . ARG B 1 45 ? 0.508 0.048 -16.281 1 85.69 45 ARG B CA 1
ATOM 2105 C C . ARG B 1 45 ? 0.627 -0.751 -17.578 1 85.69 45 ARG B C 1
ATOM 2107 O O . ARG B 1 45 ? -0.067 -0.467 -18.562 1 85.69 45 ARG B O 1
ATOM 2114 N N . VAL B 1 46 ? 1.509 -1.704 -17.453 1 81.19 46 VAL B N 1
ATOM 2115 C CA . VAL B 1 46 ? 1.762 -2.52 -18.625 1 81.19 46 VAL B CA 1
ATOM 2116 C C . VAL B 1 46 ? 1.354 -3.965 -18.359 1 81.19 46 VAL B C 1
ATOM 2118 O O . VAL B 1 46 ? 1.604 -4.492 -17.266 1 81.19 46 VAL B O 1
ATOM 2121 N N . LEU B 1 47 ? 0.672 -4.598 -19.344 1 85.88 47 LEU B N 1
ATOM 2122 C CA . LEU B 1 47 ? 0.263 -6 -19.297 1 85.88 47 LEU B CA 1
ATOM 2123 C C . LEU B 1 47 ? -0.558 -6.293 -18.047 1 85.88 47 LEU B C 1
ATOM 2125 O O . LEU B 1 47 ? -0.252 -7.23 -17.312 1 85.88 47 LEU B O 1
ATOM 2129 N N . SER B 1 48 ? -1.514 -5.484 -17.859 1 92.06 48 SER B N 1
ATOM 2130 C CA . SER B 1 48 ? -2.412 -5.684 -16.734 1 92.06 48 SER B CA 1
ATOM 2131 C C . SER B 1 48 ? -3.369 -6.844 -16.984 1 92.06 48 SER B C 1
ATOM 2133 O O . SER B 1 48 ? -3.977 -6.938 -18.047 1 92.06 48 SER B O 1
ATOM 2135 N N . LEU B 1 49 ? -3.473 -7.668 -16.031 1 95.75 49 LEU B N 1
ATOM 2136 C CA . LEU B 1 49 ? -4.488 -8.719 -16.125 1 95.75 49 LEU B CA 1
ATOM 2137 C C . LEU B 1 49 ? -5.883 -8.141 -15.914 1 95.75 49 LEU B C 1
ATOM 2139 O O . LEU B 1 49 ? -6.066 -7.199 -15.141 1 95.75 49 LEU B O 1
ATOM 2143 N N . PRO B 1 50 ? -6.805 -8.773 -16.594 1 92.62 50 PRO B N 1
ATOM 2144 C CA . PRO B 1 50 ? -8.188 -8.367 -16.312 1 92.62 50 PRO B CA 1
ATOM 2145 C C . PRO B 1 50 ? -8.578 -8.602 -14.852 1 92.62 50 PRO B C 1
ATOM 2147 O O . PRO B 1 50 ? -8.242 -9.641 -14.281 1 92.62 50 PRO B O 1
ATOM 2150 N N . ARG B 1 51 ? -9.195 -7.645 -14.305 1 92.31 51 ARG B N 1
ATOM 2151 C CA . ARG B 1 51 ? -9.695 -7.73 -12.938 1 92.31 51 ARG B CA 1
ATOM 2152 C C . ARG B 1 51 ? -11 -6.949 -12.781 1 92.31 51 ARG B C 1
ATOM 2154 O O . ARG B 1 51 ? -11.266 -6.02 -13.547 1 92.31 51 ARG B O 1
ATOM 2161 N N . LYS B 1 52 ? -11.75 -7.355 -11.891 1 92.81 52 LYS B N 1
ATOM 2162 C CA . LYS B 1 52 ? -12.914 -6.566 -11.5 1 92.81 52 LYS B CA 1
ATOM 2163 C C . LYS B 1 52 ? -12.508 -5.418 -10.578 1 92.81 52 LYS B C 1
ATOM 2165 O O . LYS B 1 52 ? -11.547 -5.531 -9.82 1 92.81 52 LYS B O 1
ATOM 2170 N N . ARG B 1 53 ? -13.242 -4.371 -10.75 1 93.56 53 ARG B N 1
ATOM 2171 C CA . ARG B 1 53 ? -13.047 -3.297 -9.781 1 93.56 53 ARG B CA 1
ATOM 2172 C C . ARG B 1 53 ? -13.305 -3.789 -8.359 1 93.56 53 ARG B C 1
ATOM 2174 O O . ARG B 1 53 ? -14.258 -4.543 -8.125 1 93.56 53 ARG B O 1
ATOM 2181 N N . HIS B 1 54 ? -12.484 -3.432 -7.344 1 95.94 54 HIS B N 1
ATOM 2182 C CA . HIS B 1 54 ? -12.547 -3.797 -5.93 1 95.94 54 HIS B CA 1
ATOM 2183 C C . HIS B 1 54 ? -12.25 -5.277 -5.73 1 95.94 54 HIS B C 1
ATOM 2185 O O . HIS B 1 54 ? -12.742 -5.895 -4.785 1 95.94 54 HIS B O 1
ATOM 2191 N N . GLU B 1 55 ? -11.609 -5.816 -6.711 1 97.44 55 GLU B N 1
ATOM 2192 C CA . GLU B 1 55 ? -11.188 -7.203 -6.539 1 97.44 55 GLU B CA 1
ATOM 2193 C C . GLU B 1 55 ? -10.211 -7.348 -5.375 1 97.44 55 GLU B C 1
ATOM 2195 O O . GLU B 1 55 ? -9.305 -6.531 -5.215 1 97.44 55 GLU B O 1
ATOM 2200 N N . ILE B 1 56 ? -10.445 -8.422 -4.613 1 98.12 56 ILE B N 1
ATOM 2201 C CA . ILE B 1 56 ? -9.609 -8.75 -3.461 1 98.12 56 ILE B CA 1
ATOM 2202 C C . ILE B 1 56 ? -8.719 -9.938 -3.793 1 98.12 56 ILE B C 1
ATOM 2204 O O . ILE B 1 56 ? -9.148 -10.883 -4.461 1 98.12 56 ILE B O 1
ATOM 2208 N N . CYS B 1 57 ? -7.5 -9.828 -3.422 1 98.5 57 CYS B N 1
ATOM 2209 C CA . CYS B 1 57 ? -6.562 -10.945 -3.395 1 98.5 57 CYS B CA 1
ATOM 2210 C C . CYS B 1 57 ? -6.324 -11.422 -1.966 1 98.5 57 CYS B C 1
ATOM 2212 O O . CYS B 1 57 ? -5.961 -10.625 -1.095 1 98.5 57 CYS B O 1
ATOM 2214 N N . TRP B 1 58 ? -6.594 -12.617 -1.695 1 98.62 58 TRP B N 1
ATOM 2215 C CA . TRP B 1 58 ? -6.41 -13.258 -0.395 1 98.62 58 TRP B CA 1
ATOM 2216 C C . TRP B 1 58 ? -5.496 -14.469 -0.507 1 98.62 58 TRP B C 1
ATOM 2218 O O . TRP B 1 58 ? -5.809 -15.43 -1.22 1 98.62 58 TRP B O 1
ATOM 2228 N N . VAL B 1 59 ? -4.324 -14.406 0.143 1 98.56 59 VAL B N 1
ATOM 2229 C CA . VAL B 1 59 ? -3.332 -15.477 0.134 1 98.56 59 VAL B CA 1
ATOM 2230 C C . VAL B 1 59 ? -3.371 -16.219 1.464 1 98.56 59 VAL B C 1
ATOM 2232 O O . VAL B 1 59 ? -3.223 -15.625 2.529 1 98.56 59 VAL B O 1
ATOM 2235 N N . ILE B 1 60 ? -3.545 -17.469 1.413 1 97.56 60 ILE B N 1
ATOM 2236 C CA . ILE B 1 60 ? -3.559 -18.328 2.598 1 97.56 60 ILE B CA 1
ATOM 2237 C C . ILE B 1 60 ? -2.461 -19.375 2.486 1 97.56 60 ILE B C 1
ATOM 2239 O O . ILE B 1 60 ? -2.375 -20.094 1.483 1 97.56 60 ILE B O 1
ATOM 2243 N N . HIS B 1 61 ? -1.647 -19.469 3.494 1 96.62 61 HIS B N 1
ATOM 2244 C CA . HIS B 1 61 ? -0.643 -20.531 3.562 1 96.62 61 HIS B CA 1
ATOM 2245 C C . HIS B 1 61 ? -1.1 -21.672 4.469 1 96.62 61 HIS B C 1
ATOM 2247 O O . HIS B 1 61 ? -1.443 -21.438 5.633 1 96.62 61 HIS B O 1
ATOM 2253 N N . TRP B 1 62 ? -1.062 -22.797 3.871 1 95.81 62 TRP B N 1
ATOM 2254 C CA . TRP B 1 62 ? -1.393 -24.016 4.586 1 95.81 62 TRP B CA 1
ATOM 2255 C C . TRP B 1 62 ? -0.147 -24.875 4.809 1 95.81 62 TRP B C 1
ATOM 2257 O O . TRP B 1 62 ? 0.769 -24.875 3.984 1 95.81 62 TRP B O 1
ATOM 2267 N N . PRO B 1 63 ? -0.11 -25.656 5.922 1 92.12 63 PRO B N 1
ATOM 2268 C CA . PRO B 1 63 ? 1.064 -26.484 6.184 1 92.12 63 PRO B CA 1
ATOM 2269 C C . PRO B 1 63 ? 1.319 -27.516 5.074 1 92.12 63 PRO B C 1
ATOM 2271 O O . PRO B 1 63 ? 2.475 -27.828 4.777 1 92.12 63 PRO B O 1
ATOM 2274 N N . ASP B 1 64 ? 0.253 -28.094 4.605 1 84.38 64 ASP B N 1
ATOM 2275 C CA . ASP B 1 64 ? 0.419 -29.031 3.492 1 84.38 64 ASP B CA 1
ATOM 2276 C C . ASP B 1 64 ? -0.835 -29.078 2.623 1 84.38 64 ASP B C 1
ATOM 2278 O O . ASP B 1 64 ? -1.821 -28.406 2.91 1 84.38 64 ASP B O 1
ATOM 2282 N N . GLU B 1 65 ? -0.693 -29.812 1.511 1 77.62 65 GLU B N 1
ATOM 2283 C CA . GLU B 1 65 ? -1.748 -29.859 0.503 1 77.62 65 GLU B CA 1
ATOM 2284 C C . GLU B 1 65 ? -2.938 -30.688 0.987 1 77.62 65 GLU B C 1
ATOM 2286 O O . GLU B 1 65 ? -4.02 -30.641 0.396 1 77.62 65 GLU B O 1
ATOM 2291 N N . ARG B 1 66 ? -2.803 -31.422 2.064 1 77.5 66 ARG B N 1
ATOM 2292 C CA . ARG B 1 66 ? -3.848 -32.344 2.518 1 77.5 66 ARG B CA 1
ATOM 2293 C C . ARG B 1 66 ? -4.82 -31.641 3.459 1 77.5 66 ARG B C 1
ATOM 2295 O O . ARG B 1 66 ? -5.848 -32.219 3.838 1 77.5 66 ARG B O 1
ATOM 2302 N N . GLN B 1 67 ? -4.5 -30.453 3.719 1 82.88 67 GLN B N 1
ATOM 2303 C CA . GLN B 1 67 ? -5.355 -29.703 4.633 1 82.88 67 GLN B CA 1
ATOM 2304 C C . GLN B 1 67 ? -6.758 -29.531 4.055 1 82.88 67 GLN B C 1
ATOM 2306 O O . GLN B 1 67 ? -6.914 -29.219 2.871 1 82.88 67 GLN B O 1
ATOM 2311 N N . ASP B 1 68 ? -7.707 -29.812 4.902 1 84.25 68 ASP B N 1
ATOM 2312 C CA . ASP B 1 68 ? -9.086 -29.516 4.516 1 84.25 68 ASP B CA 1
ATOM 2313 C C . ASP B 1 68 ? -9.32 -28 4.426 1 84.25 68 ASP B C 1
ATOM 2315 O O . ASP B 1 68 ? -9.258 -27.297 5.434 1 84.25 68 ASP B O 1
ATOM 2319 N N . ARG B 1 69 ? -9.633 -27.516 3.268 1 88.25 69 ARG B N 1
ATOM 2320 C CA . ARG B 1 69 ? -9.773 -26.078 3.029 1 88.25 69 ARG B CA 1
ATOM 2321 C C . ARG B 1 69 ? -11.211 -25.719 2.691 1 88.25 69 ARG B C 1
ATOM 2323 O O . ARG B 1 69 ? -11.477 -24.656 2.135 1 88.25 69 ARG B O 1
ATOM 2330 N N . SER B 1 70 ? -12.125 -26.625 2.986 1 88.56 70 SER B N 1
ATOM 2331 C CA . SER B 1 70 ? -13.531 -26.406 2.666 1 88.56 70 SER B CA 1
ATOM 2332 C C . SER B 1 70 ? -14.086 -25.188 3.387 1 88.56 70 SER B C 1
ATOM 2334 O O . SER B 1 70 ? -14.984 -24.516 2.881 1 88.56 70 SER B O 1
ATOM 2336 N N . ALA B 1 71 ? -13.484 -24.875 4.539 1 91.62 71 ALA B N 1
ATOM 2337 C CA . ALA B 1 71 ? -13.922 -23.734 5.336 1 91.62 71 ALA B CA 1
ATOM 2338 C C . ALA B 1 71 ? -13.797 -22.438 4.547 1 91.62 71 ALA B C 1
ATOM 2340 O O . ALA B 1 71 ? -14.562 -21.484 4.766 1 91.62 71 ALA B O 1
ATOM 2341 N N . VAL B 1 72 ? -12.844 -22.391 3.641 1 94.94 72 VAL B N 1
ATOM 2342 C CA . VAL B 1 72 ? -12.625 -21.188 2.848 1 94.94 72 VAL B CA 1
ATOM 2343 C C . VAL B 1 72 ? -13.828 -20.938 1.937 1 94.94 72 VAL B C 1
ATOM 2345 O O . VAL B 1 72 ? -14.438 -19.875 1.98 1 94.94 72 VAL B O 1
ATOM 2348 N N . ALA B 1 73 ? -14.164 -21.938 1.193 1 93.19 73 ALA B N 1
ATOM 2349 C CA . ALA B 1 73 ? -15.289 -21.812 0.263 1 93.19 73 ALA B CA 1
ATOM 2350 C C . ALA B 1 73 ? -16.594 -21.547 1.008 1 93.19 73 ALA B C 1
ATOM 2352 O O . ALA B 1 73 ? -17.359 -20.672 0.623 1 93.19 73 ALA B O 1
ATOM 2353 N N . GLU B 1 74 ? -16.828 -22.281 2.014 1 93.06 74 GLU B N 1
ATOM 2354 C CA . GLU B 1 74 ? -18.047 -22.141 2.799 1 93.06 74 GLU B CA 1
ATOM 2355 C C . GLU B 1 74 ? -18.141 -20.75 3.42 1 93.06 74 GLU B C 1
ATOM 2357 O O . GLU B 1 74 ? -19.203 -20.109 3.398 1 93.06 74 GLU B O 1
ATOM 2362 N N . GLY B 1 75 ? -17.031 -20.312 3.979 1 95.5 75 GLY B N 1
ATOM 2363 C CA . GLY B 1 75 ? -16.984 -19 4.59 1 95.5 75 GLY B CA 1
ATOM 2364 C C . GLY B 1 75 ? -17.234 -17.875 3.607 1 95.5 75 GLY B C 1
ATOM 2365 O O . GLY B 1 75 ? -17.938 -16.906 3.926 1 95.5 75 GLY B O 1
ATOM 2366 N N . LEU B 1 76 ? -16.672 -17.969 2.432 1 96.56 76 LEU B N 1
ATOM 2367 C CA . LEU B 1 76 ? -16.859 -16.953 1.4 1 96.56 76 LEU B CA 1
ATOM 2368 C C . LEU B 1 76 ? -18.328 -16.875 0.978 1 96.56 76 LEU B C 1
ATOM 2370 O O . LEU B 1 76 ? -18.875 -15.789 0.835 1 96.56 76 LEU B O 1
ATOM 2374 N N . VAL B 1 77 ? -18.875 -18.016 0.834 1 94 77 VAL B N 1
ATOM 2375 C CA . VAL B 1 77 ? -20.297 -18.062 0.476 1 94 77 VAL B CA 1
ATOM 2376 C C . VAL B 1 77 ? -21.125 -17.375 1.558 1 94 77 VAL B C 1
ATOM 2378 O O . VAL B 1 77 ? -22.031 -16.609 1.252 1 94 77 VAL B O 1
ATOM 2381 N N . HIS B 1 78 ? -20.797 -17.578 2.781 1 94.19 78 HIS B N 1
ATOM 2382 C CA . HIS B 1 78 ? -21.516 -16.984 3.904 1 94.19 78 HIS B CA 1
ATOM 2383 C C . HIS B 1 78 ? -21.391 -15.469 3.92 1 94.19 78 HIS B C 1
ATOM 2385 O O . HIS B 1 78 ? -22.266 -14.766 4.422 1 94.19 78 HIS B O 1
ATOM 2391 N N . THR B 1 79 ? -20.312 -14.984 3.393 1 94.62 79 THR B N 1
ATOM 2392 C CA . THR B 1 79 ? -20.109 -13.539 3.344 1 94.62 79 THR B CA 1
ATOM 2393 C C . THR B 1 79 ? -20.75 -12.945 2.096 1 94.62 79 THR B C 1
ATOM 2395 O O . THR B 1 79 ? -20.656 -11.742 1.847 1 94.62 79 THR B O 1
ATOM 2398 N N . GLY B 1 80 ? -21.328 -13.859 1.227 1 94.25 80 GLY B N 1
ATOM 2399 C CA . GLY B 1 80 ? -22.047 -13.398 0.042 1 94.25 80 GLY B CA 1
ATOM 2400 C C . GLY B 1 80 ? -21.203 -13.445 -1.215 1 94.25 80 GLY B C 1
ATOM 2401 O O . GLY B 1 80 ? -21.641 -13.008 -2.281 1 94.25 80 GLY B O 1
ATOM 2402 N N . VAL B 1 81 ? -20 -13.914 -1.089 1 96.31 81 VAL B N 1
ATOM 2403 C CA . VAL B 1 81 ? -19.125 -14.008 -2.242 1 96.31 81 VAL B CA 1
ATOM 2404 C C . VAL B 1 81 ? -19.531 -15.195 -3.115 1 96.31 81 VAL B C 1
ATOM 2406 O O . VAL B 1 81 ? -19.688 -16.312 -2.619 1 96.31 81 VAL B O 1
ATOM 2409 N N . THR B 1 82 ? -19.625 -14.922 -4.465 1 91.94 82 THR B N 1
ATOM 2410 C CA . THR B 1 82 ? -20.094 -15.984 -5.352 1 91.94 82 THR B CA 1
ATOM 2411 C C . THR B 1 82 ? -19.109 -16.188 -6.5 1 91.94 82 THR B C 1
ATOM 2413 O O . THR B 1 82 ? -19.25 -17.141 -7.281 1 91.94 82 THR B O 1
ATOM 2416 N N . ASP B 1 83 ? -18.109 -15.453 -6.598 1 94.38 83 ASP B N 1
ATOM 2417 C CA . ASP B 1 83 ? -17.266 -15.477 -7.789 1 94.38 83 ASP B CA 1
ATOM 2418 C C . ASP B 1 83 ? -15.828 -15.852 -7.438 1 94.38 83 ASP B C 1
ATOM 2420 O O . ASP B 1 83 ? -14.914 -15.672 -8.25 1 94.38 83 ASP B O 1
ATOM 2424 N N . ALA B 1 84 ? -15.609 -16.375 -6.262 1 97 84 ALA B N 1
ATOM 2425 C CA . ALA B 1 84 ? -14.242 -16.594 -5.797 1 97 84 ALA B CA 1
ATOM 2426 C C . ALA B 1 84 ? -13.57 -17.703 -6.602 1 97 84 ALA B C 1
ATOM 2428 O O . ALA B 1 84 ? -14.164 -18.766 -6.84 1 97 84 ALA B O 1
ATOM 2429 N N . THR B 1 85 ? -12.367 -17.422 -7.023 1 96.62 85 THR B N 1
ATOM 2430 C CA . THR B 1 85 ? -11.523 -18.438 -7.656 1 96.62 85 THR B CA 1
ATOM 2431 C C . THR B 1 85 ? -10.211 -18.594 -6.898 1 96.62 85 THR B C 1
ATOM 2433 O O . THR B 1 85 ? -9.844 -17.734 -6.094 1 96.62 85 THR B O 1
ATOM 2436 N N . SER B 1 86 ? -9.578 -19.734 -7.141 1 96.25 86 SER B N 1
ATOM 2437 C CA . SER B 1 86 ? -8.344 -19.984 -6.406 1 96.25 86 SER B CA 1
ATOM 2438 C C . SER B 1 86 ? -7.285 -20.625 -7.301 1 96.25 86 SER B C 1
ATOM 2440 O O . SER B 1 86 ? -7.613 -21.328 -8.25 1 96.25 86 SER B O 1
ATOM 2442 N N . LEU B 1 87 ? -6.086 -20.297 -7.039 1 96.94 87 LEU B N 1
ATOM 2443 C CA . LEU B 1 87 ? -4.895 -20.969 -7.551 1 96.94 87 LEU B CA 1
ATOM 2444 C C . LEU B 1 87 ? -4.043 -21.516 -6.406 1 96.94 87 LEU B C 1
ATOM 2446 O O . LEU B 1 87 ? -3.887 -20.844 -5.379 1 96.94 87 LEU B O 1
ATOM 2450 N N . ASP B 1 88 ? -3.434 -22.688 -6.656 1 96.25 88 ASP B N 1
ATOM 2451 C CA . ASP B 1 88 ? -2.623 -23.328 -5.633 1 96.25 88 ASP B CA 1
ATOM 2452 C C . ASP B 1 88 ? -1.169 -23.453 -6.082 1 96.25 88 ASP B C 1
ATOM 2454 O O . ASP B 1 88 ? -0.896 -23.844 -7.215 1 96.25 88 ASP B O 1
ATOM 2458 N N . PHE B 1 89 ? -0.346 -23.156 -5.137 1 96.94 89 PHE B N 1
ATOM 2459 C CA . PHE B 1 89 ? 1.089 -23.234 -5.391 1 96.94 89 PHE B CA 1
ATOM 2460 C C . PHE B 1 89 ? 1.803 -23.969 -4.266 1 96.94 89 PHE B C 1
ATOM 2462 O O . PHE B 1 89 ? 1.459 -23.812 -3.094 1 96.94 89 PHE B O 1
ATOM 2469 N N . GLU B 1 90 ? 2.811 -24.703 -4.648 1 95.56 90 GLU B N 1
ATOM 2470 C CA . GLU B 1 90 ? 3.621 -25.438 -3.674 1 95.56 90 GLU B CA 1
ATOM 2471 C C . GLU B 1 90 ? 5 -24.797 -3.52 1 95.56 90 GLU B C 1
ATOM 2473 O O . GLU B 1 90 ? 5.691 -24.547 -4.512 1 95.56 90 GLU B O 1
ATOM 2478 N N . PHE B 1 91 ? 5.305 -24.562 -2.275 1 96.06 91 PHE B N 1
ATOM 2479 C CA . PHE B 1 91 ? 6.617 -24.016 -1.966 1 96.06 91 PHE B CA 1
ATOM 2480 C C . PHE B 1 91 ? 7.301 -24.828 -0.872 1 96.06 91 PHE B C 1
ATOM 2482 O O . PHE B 1 91 ? 6.633 -25.406 -0.009 1 96.06 91 PHE B O 1
ATOM 2489 N N . THR B 1 92 ? 8.594 -24.859 -0.97 1 93.62 92 THR B N 1
ATOM 2490 C CA . THR B 1 92 ? 9.359 -25.422 0.136 1 93.62 92 THR B CA 1
ATOM 2491 C C . THR B 1 92 ? 9.461 -24.422 1.287 1 93.62 92 THR B C 1
ATOM 2493 O O . THR B 1 92 ? 9.219 -23.234 1.104 1 93.62 92 THR B O 1
ATOM 2496 N N . GLU B 1 93 ? 9.836 -24.891 2.354 1 88.75 93 GLU B N 1
ATOM 2497 C CA . GLU B 1 93 ? 9.992 -24.016 3.518 1 88.75 93 GLU B CA 1
ATOM 2498 C C . GLU B 1 93 ? 11.039 -22.938 3.26 1 88.75 93 GLU B C 1
ATOM 2500 O O . GLU B 1 93 ? 10.867 -21.797 3.689 1 88.75 93 GLU B O 1
ATOM 2505 N N . ALA B 1 94 ? 12.07 -23.266 2.613 1 89.69 94 ALA B N 1
ATOM 2506 C CA . ALA B 1 94 ? 13.141 -22.328 2.305 1 89.69 94 ALA B CA 1
ATOM 2507 C C . ALA B 1 94 ? 12.648 -21.219 1.387 1 89.69 94 ALA B C 1
ATOM 2509 O O . ALA B 1 94 ? 13.117 -20.078 1.467 1 89.69 94 ALA B O 1
ATOM 2510 N N . GLN B 1 95 ? 11.672 -21.547 0.619 1 92.56 95 GLN B N 1
ATOM 2511 C CA . GLN B 1 95 ? 11.141 -20.578 -0.342 1 92.56 95 GLN B CA 1
ATOM 2512 C C . GLN B 1 95 ? 10.133 -19.641 0.318 1 92.56 95 GLN B C 1
ATOM 2514 O O . GLN B 1 95 ? 9.914 -18.531 -0.161 1 92.56 95 GLN B O 1
ATOM 2519 N N . LEU B 1 96 ? 9.664 -20.047 1.402 1 90 96 LEU B N 1
ATOM 2520 C CA . LEU B 1 96 ? 8.609 -19.297 2.074 1 90 96 LEU B CA 1
ATOM 2521 C C . LEU B 1 96 ? 9.156 -17.984 2.646 1 90 96 LEU B C 1
ATOM 2523 O O . LEU B 1 96 ? 8.453 -16.969 2.674 1 90 96 LEU B O 1
ATOM 2527 N N . GLU B 1 97 ? 10.312 -18.047 3.092 1 88.75 97 GLU B N 1
ATOM 2528 C CA . GLU B 1 97 ? 10.922 -16.828 3.635 1 88.75 97 GLU B CA 1
ATOM 2529 C C . GLU B 1 97 ? 10.945 -15.719 2.596 1 88.75 97 GLU B C 1
ATOM 2531 O O . GLU B 1 97 ? 10.648 -14.562 2.908 1 88.75 97 GLU B O 1
ATOM 2536 N N . HIS B 1 98 ? 11.25 -16.078 1.425 1 92.12 98 HIS B N 1
ATOM 2537 C CA . HIS B 1 98 ? 11.297 -15.102 0.338 1 92.12 98 HIS B CA 1
ATOM 2538 C C . HIS B 1 98 ? 9.891 -14.641 -0.043 1 92.12 98 HIS B C 1
ATOM 2540 O O . HIS B 1 98 ? 9.68 -13.461 -0.34 1 92.12 98 HIS B O 1
ATOM 2546 N N . LEU B 1 99 ? 8.977 -15.578 0.01 1 94.81 99 LEU B N 1
ATOM 2547 C CA . LEU B 1 99 ? 7.59 -15.266 -0.307 1 94.81 99 LEU B CA 1
ATOM 2548 C C . LEU B 1 99 ? 7.023 -14.258 0.682 1 94.81 99 LEU B C 1
ATOM 2550 O O . LEU B 1 99 ? 6.305 -13.328 0.289 1 94.81 99 LEU B O 1
ATOM 2554 N N . THR B 1 100 ? 7.371 -14.445 1.893 1 94.12 100 THR B N 1
ATOM 2555 C CA . THR B 1 100 ? 6.848 -13.578 2.945 1 94.12 100 THR B CA 1
ATOM 2556 C C . THR B 1 100 ? 7.355 -12.148 2.771 1 94.12 100 THR B C 1
ATOM 2558 O O . THR B 1 100 ? 6.637 -11.188 3.059 1 94.12 100 THR B O 1
ATOM 2561 N N . LYS B 1 101 ? 8.516 -11.992 2.244 1 94.75 101 LYS B N 1
ATOM 2562 C CA . LYS B 1 101 ? 9.055 -10.664 1.974 1 94.75 101 LYS B CA 1
ATOM 2563 C C . LYS B 1 101 ? 8.234 -9.945 0.905 1 94.75 101 LYS B C 1
ATOM 2565 O O . LYS B 1 101 ? 8.031 -8.727 0.983 1 94.75 101 LYS B O 1
ATOM 2570 N N . ALA B 1 102 ? 7.812 -10.734 -0.058 1 97.69 102 ALA B N 1
ATOM 2571 C CA . ALA B 1 102 ? 6.973 -10.156 -1.104 1 97.69 102 ALA B CA 1
ATOM 2572 C C . ALA B 1 102 ? 5.598 -9.781 -0.557 1 97.69 102 ALA B C 1
ATOM 2574 O O . ALA B 1 102 ? 5.102 -8.68 -0.807 1 97.69 102 ALA B O 1
ATOM 2575 N N . LEU B 1 103 ? 5.059 -10.648 0.244 1 97.56 103 LEU B N 1
ATOM 2576 C CA . LEU B 1 103 ? 3.701 -10.469 0.747 1 97.56 103 LEU B CA 1
ATOM 2577 C C . LEU B 1 103 ? 3.656 -9.367 1.8 1 97.56 103 LEU B C 1
ATOM 2579 O O . LEU B 1 103 ? 2.611 -8.75 2.012 1 97.56 103 LEU B O 1
ATOM 2583 N N . GLY B 1 104 ? 4.758 -9.109 2.426 1 95 104 GLY B N 1
ATOM 2584 C CA . GLY B 1 104 ? 4.848 -8.078 3.441 1 95 104 GLY B CA 1
ATOM 2585 C C . GLY B 1 104 ? 5.359 -6.75 2.902 1 95 104 GLY B C 1
ATOM 2586 O O . GLY B 1 104 ? 5.512 -5.785 3.654 1 95 104 GLY B O 1
ATOM 2587 N N . ALA B 1 105 ? 5.66 -6.691 1.615 1 96.06 105 ALA B N 1
ATOM 2588 C CA . ALA B 1 105 ? 6.148 -5.465 0.995 1 96.06 105 ALA B CA 1
ATOM 2589 C C . ALA B 1 105 ? 5.035 -4.426 0.877 1 96.06 105 ALA B C 1
ATOM 2591 O O . ALA B 1 105 ? 3.854 -4.77 0.931 1 96.06 105 ALA B O 1
ATOM 2592 N N . PRO B 1 106 ? 5.414 -3.152 0.701 1 94.62 106 PRO B N 1
ATOM 2593 C CA . PRO B 1 106 ? 4.387 -2.129 0.486 1 94.62 106 PRO B CA 1
ATOM 2594 C C . PRO B 1 106 ? 3.49 -2.436 -0.711 1 94.62 106 PRO B C 1
ATOM 2596 O O . PRO B 1 106 ? 2.287 -2.164 -0.67 1 94.62 106 PRO B O 1
ATOM 2599 N N . VAL B 1 107 ? 4.156 -2.986 -1.721 1 95.88 107 VAL B N 1
ATOM 2600 C CA . VAL B 1 107 ? 3.434 -3.41 -2.916 1 95.88 107 VAL B CA 1
ATOM 2601 C C . VAL B 1 107 ? 3.889 -4.809 -3.326 1 95.88 107 VAL B C 1
ATOM 2603 O O . VAL B 1 107 ? 5.086 -5.066 -3.451 1 95.88 107 VAL B O 1
ATOM 2606 N N . CYS B 1 108 ? 2.939 -5.613 -3.506 1 97.75 108 CYS B N 1
ATOM 2607 C CA . CYS B 1 108 ? 3.236 -6.945 -4.027 1 97.75 108 CYS B CA 1
ATOM 2608 C C . CYS B 1 108 ? 2.676 -7.117 -5.434 1 97.75 108 CYS B C 1
ATOM 2610 O O . CYS B 1 108 ? 1.496 -6.859 -5.672 1 97.75 108 CYS B O 1
ATOM 2612 N N . GLU B 1 109 ? 3.473 -7.535 -6.336 1 97.69 109 GLU B N 1
ATOM 2613 C CA . GLU B 1 109 ? 3.047 -7.852 -7.695 1 97.69 109 GLU B CA 1
ATOM 2614 C C . GLU B 1 109 ? 2.84 -9.352 -7.875 1 97.69 109 GLU B C 1
ATOM 2616 O O . GLU B 1 109 ? 3.715 -10.148 -7.531 1 97.69 109 GLU B O 1
ATOM 2621 N N . PHE B 1 110 ? 1.725 -9.68 -8.344 1 98.25 110 PHE B N 1
ATOM 2622 C CA . PHE B 1 110 ? 1.503 -11.016 -8.883 1 98.25 110 PHE B CA 1
ATOM 2623 C C . PHE B 1 110 ? 1.614 -11.016 -10.406 1 98.25 110 PHE B C 1
ATOM 2625 O O . PHE B 1 110 ? 0.732 -10.5 -11.094 1 98.25 110 PHE B O 1
ATOM 2632 N N . ALA B 1 111 ? 2.682 -11.547 -10.898 1 96.75 111 ALA B N 1
ATOM 2633 C CA . ALA B 1 111 ? 2.912 -11.625 -12.336 1 96.75 111 ALA B CA 1
ATOM 2634 C C . ALA B 1 111 ? 2.68 -13.039 -12.852 1 96.75 111 ALA B C 1
ATOM 2636 O O . ALA B 1 111 ? 3.244 -14 -12.328 1 96.75 111 ALA B O 1
ATOM 2637 N N . PHE B 1 112 ? 1.859 -13.109 -13.844 1 97.75 112 PHE B N 1
ATOM 2638 C CA . PHE B 1 112 ? 1.459 -14.383 -14.422 1 97.75 112 PHE B CA 1
ATOM 2639 C C . PHE B 1 112 ? 2.09 -14.578 -15.797 1 97.75 112 PHE B C 1
ATOM 2641 O O . PHE B 1 112 ? 1.995 -13.695 -16.656 1 97.75 112 PHE B O 1
ATOM 2648 N N . ILE B 1 113 ? 2.725 -15.672 -15.922 1 96.81 113 ILE B N 1
ATOM 2649 C CA . ILE B 1 113 ? 3.113 -16.125 -17.25 1 96.81 113 ILE B CA 1
ATOM 2650 C C . ILE B 1 113 ? 2.375 -17.422 -17.594 1 96.81 113 ILE B C 1
ATOM 2652 O O . ILE B 1 113 ? 2.691 -18.484 -17.062 1 96.81 113 ILE B O 1
ATOM 2656 N N . ARG B 1 114 ? 1.426 -17.312 -18.391 1 97.88 114 ARG B N 1
ATOM 2657 C CA . ARG B 1 114 ? 0.741 -18.484 -18.938 1 97.88 114 ARG B CA 1
ATOM 2658 C C . ARG B 1 114 ? 1.376 -18.922 -20.25 1 97.88 114 ARG B C 1
ATOM 2660 O O . ARG B 1 114 ? 1.226 -18.25 -21.281 1 97.88 114 ARG B O 1
ATOM 2667 N N . LEU B 1 115 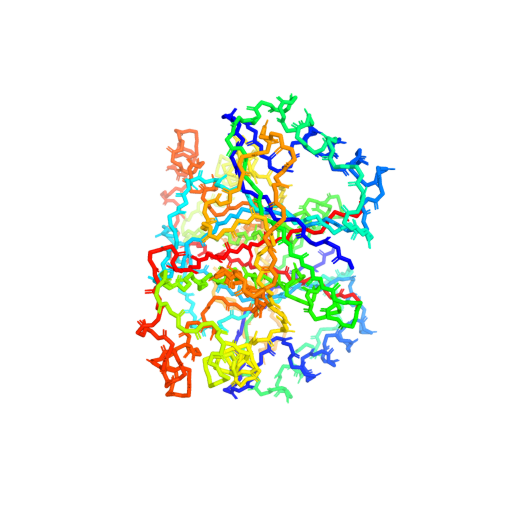? 2.043 -20.062 -20.172 1 97.5 115 LEU B N 1
ATOM 2668 C CA . LEU B 1 115 ? 2.697 -20.578 -21.375 1 97.5 115 LEU B CA 1
ATOM 2669 C C . LEU B 1 115 ? 1.671 -21.094 -22.375 1 97.5 115 LEU B C 1
ATOM 2671 O O . LEU B 1 115 ? 0.646 -21.656 -21.984 1 97.5 115 LEU B O 1
ATOM 2675 N N . ARG B 1 116 ? 2.002 -20.906 -23.578 1 96.81 116 ARG B N 1
ATOM 2676 C CA . ARG B 1 116 ? 1.142 -21.422 -24.641 1 96.81 116 ARG B CA 1
ATOM 2677 C C . ARG B 1 116 ? 1.026 -22.938 -24.562 1 96.81 116 ARG B C 1
ATOM 2679 O O . ARG B 1 116 ? 1.908 -23.609 -24 1 96.81 116 ARG B O 1
ATOM 2686 N N . ASP B 1 117 ? -0.028 -23.406 -25.234 1 95.12 117 ASP B N 1
ATOM 2687 C CA . ASP B 1 117 ? -0.312 -24.828 -25.141 1 95.12 117 ASP B CA 1
ATOM 2688 C C . ASP B 1 117 ? 0.768 -25.656 -25.844 1 95.12 117 ASP B C 1
ATOM 2690 O O . ASP B 1 117 ? 1.007 -26.812 -25.5 1 95.12 117 ASP B O 1
ATOM 2694 N N . ASP B 1 118 ? 1.464 -25.078 -26.766 1 94.81 118 ASP B N 1
ATOM 2695 C CA . ASP B 1 118 ? 2.463 -25.812 -27.531 1 94.81 118 ASP B CA 1
ATOM 2696 C C . ASP B 1 118 ? 3.877 -25.469 -27.062 1 94.81 118 ASP B C 1
ATOM 2698 O O . ASP B 1 118 ? 4.859 -25.859 -27.703 1 94.81 118 ASP B O 1
ATOM 2702 N N . ALA B 1 119 ? 3.932 -24.719 -26 1 95.56 119 ALA B N 1
ATOM 2703 C CA . ALA B 1 119 ? 5.254 -24.422 -25.469 1 95.56 119 ALA B CA 1
ATOM 2704 C C . ALA B 1 119 ? 5.977 -25.703 -25.047 1 95.56 119 ALA B C 1
ATOM 2706 O O . ALA B 1 119 ? 5.363 -26.594 -24.469 1 95.56 119 ALA B O 1
ATOM 2707 N N . PRO B 1 120 ? 7.242 -25.797 -25.359 1 95 120 PRO B N 1
ATOM 2708 C CA . PRO B 1 120 ? 8 -27 -24.984 1 95 120 PRO B CA 1
ATOM 2709 C C . PRO B 1 120 ? 8.352 -27.031 -23.5 1 95 120 PRO B C 1
ATOM 2711 O O . PRO B 1 120 ? 9.438 -26.594 -23.109 1 95 120 PRO B O 1
ATOM 2714 N N . LEU B 1 121 ? 7.641 -27.672 -22.656 1 94.38 121 LEU B N 1
ATOM 2715 C CA . LEU B 1 121 ? 7.754 -27.641 -21.203 1 94.38 121 LEU B CA 1
ATOM 2716 C C . LEU B 1 121 ? 9.008 -28.359 -20.734 1 94.38 121 LEU B C 1
ATOM 2718 O O . LEU B 1 121 ? 9.508 -28.109 -19.641 1 94.38 121 LEU B O 1
ATOM 2722 N N . GLU B 1 122 ? 9.523 -29.219 -21.578 1 93.19 122 GLU B N 1
ATOM 2723 C CA . GLU B 1 122 ? 10.719 -29.984 -21.219 1 93.19 122 GLU B CA 1
ATOM 2724 C C . GLU B 1 122 ? 11.984 -29.234 -21.609 1 93.19 122 GLU B C 1
ATOM 2726 O O . GLU B 1 122 ? 13.094 -29.656 -21.266 1 93.19 122 GLU B O 1
ATOM 2731 N N . ASP B 1 123 ? 11.758 -28.156 -22.297 1 93.44 123 ASP B N 1
ATOM 2732 C CA . ASP B 1 123 ? 12.914 -27.375 -22.719 1 93.44 123 ASP B CA 1
ATOM 2733 C C . ASP B 1 123 ? 13.609 -26.719 -21.531 1 93.44 123 ASP B C 1
ATOM 2735 O O . ASP B 1 123 ? 13.055 -25.828 -20.891 1 93.44 123 ASP B O 1
ATOM 2739 N N . GLU B 1 124 ? 14.805 -27.078 -21.328 1 93.62 124 GLU B N 1
ATOM 2740 C CA . GLU B 1 124 ? 15.57 -26.594 -20.188 1 93.62 124 GLU B CA 1
ATOM 2741 C C . GLU B 1 124 ? 15.828 -25.094 -20.281 1 93.62 124 GLU B C 1
ATOM 2743 O O . GLU B 1 124 ? 15.852 -24.406 -19.266 1 93.62 124 GLU B O 1
ATOM 2748 N N . ALA B 1 125 ? 16.078 -24.703 -21.438 1 91.56 125 ALA B N 1
ATOM 2749 C CA . ALA B 1 125 ? 16.312 -23.266 -21.625 1 91.56 125 ALA B CA 1
ATOM 2750 C C . ALA B 1 125 ? 15.102 -22.438 -21.234 1 91.56 125 ALA B C 1
ATOM 2752 O O . ALA B 1 125 ? 15.234 -21.375 -20.641 1 91.56 125 ALA B O 1
ATOM 2753 N N . LEU B 1 126 ? 13.938 -22.906 -21.609 1 93.75 126 LEU B N 1
ATOM 2754 C CA . LEU B 1 126 ? 12.695 -22.25 -21.234 1 93.75 126 LEU B CA 1
ATOM 2755 C C . LEU B 1 126 ? 12.547 -22.203 -19.719 1 93.75 126 LEU B C 1
ATOM 2757 O O . LEU B 1 126 ? 12.266 -21.156 -19.141 1 93.75 126 LEU B O 1
ATOM 2761 N N . GLN B 1 127 ? 12.797 -23.281 -19.078 1 93.75 127 GLN B N 1
ATOM 2762 C CA . GLN B 1 127 ? 12.664 -23.375 -17.625 1 93.75 127 GLN B CA 1
ATOM 2763 C C . GLN B 1 127 ? 13.688 -22.469 -16.938 1 93.75 127 GLN B C 1
ATOM 2765 O O . GLN B 1 127 ? 13.375 -21.844 -15.922 1 93.75 127 GLN B O 1
ATOM 2770 N N . LYS B 1 128 ? 14.828 -22.469 -17.453 1 93.38 128 LYS B N 1
ATOM 2771 C CA . LYS B 1 128 ? 15.867 -21.578 -16.922 1 93.38 128 LYS B CA 1
ATOM 2772 C C . LYS B 1 128 ? 15.453 -20.109 -17.047 1 93.38 128 LYS B C 1
ATOM 2774 O O . LYS B 1 128 ? 15.68 -19.312 -16.141 1 93.38 128 LYS B O 1
ATOM 2779 N N . SER B 1 129 ? 14.852 -19.766 -18.156 1 92.12 129 SER B N 1
ATOM 2780 C CA . SER B 1 129 ? 14.398 -18.406 -18.375 1 92.12 129 SER B CA 1
ATOM 2781 C C . SER B 1 129 ? 13.273 -18.031 -17.422 1 92.12 129 SER B C 1
ATOM 2783 O O . SER B 1 129 ? 13.219 -16.891 -16.938 1 92.12 129 SER B O 1
ATOM 2785 N N . MET B 1 130 ? 12.367 -18.922 -17.156 1 94 130 MET B N 1
ATOM 2786 C CA . MET B 1 130 ? 11.312 -18.703 -16.172 1 94 130 MET B CA 1
ATOM 2787 C C . MET B 1 130 ? 11.914 -18.344 -14.812 1 94 130 MET B C 1
ATOM 2789 O O . MET B 1 130 ? 11.477 -17.391 -14.172 1 94 130 MET B O 1
ATOM 2793 N N . HIS B 1 131 ? 12.93 -19.078 -14.445 1 94.12 131 HIS B N 1
ATOM 2794 C CA . HIS B 1 131 ? 13.562 -18.828 -13.156 1 94.12 131 HIS B CA 1
ATOM 2795 C C . HIS B 1 131 ? 14.375 -17.531 -13.188 1 94.12 131 HIS B C 1
ATOM 2797 O O . HIS B 1 131 ? 14.398 -16.781 -12.211 1 94.12 131 HIS B O 1
ATOM 2803 N N . LYS B 1 132 ? 14.977 -17.281 -14.266 1 91.69 132 LYS B N 1
ATOM 2804 C CA . LYS B 1 132 ? 15.828 -16.109 -14.398 1 91.69 132 LYS B CA 1
ATOM 2805 C C . LYS B 1 132 ? 15.008 -14.828 -14.328 1 91.69 132 LYS B C 1
ATOM 2807 O O . LYS B 1 132 ? 15.484 -13.805 -13.836 1 91.69 132 LYS B O 1
ATOM 2812 N N . THR B 1 133 ? 13.805 -14.867 -14.805 1 89.5 133 THR B N 1
ATOM 2813 C CA . THR B 1 133 ? 12.898 -13.727 -14.695 1 89.5 133 THR B CA 1
ATOM 2814 C C . THR B 1 133 ? 12.727 -13.305 -13.234 1 89.5 133 THR B C 1
ATOM 2816 O O . THR B 1 133 ? 12.695 -12.117 -12.93 1 89.5 133 THR B O 1
ATOM 2819 N N . TYR B 1 134 ? 12.711 -14.281 -12.391 1 91.19 134 TYR B N 1
ATOM 2820 C CA . TYR B 1 134 ? 12.625 -14.039 -10.953 1 91.19 134 TYR B CA 1
ATOM 2821 C C . TYR B 1 134 ? 13.969 -13.578 -10.406 1 91.19 134 TYR B C 1
ATOM 2823 O O . TYR B 1 134 ? 14.047 -12.562 -9.711 1 91.19 134 TYR B O 1
ATOM 2831 N N . SER B 1 135 ? 15.008 -14.242 -10.703 1 90.5 135 SER B N 1
ATOM 2832 C CA . SER B 1 135 ? 16.297 -13.922 -10.102 1 90.5 135 SER B CA 1
ATOM 2833 C C . SER B 1 135 ? 16.812 -12.578 -10.586 1 90.5 135 SER B C 1
ATOM 2835 O O . SER B 1 135 ? 17.531 -11.875 -9.852 1 90.5 135 SER B O 1
ATOM 2837 N N . ASP B 1 136 ? 16.391 -12.156 -11.797 1 89.19 136 ASP B N 1
ATOM 2838 C CA . ASP B 1 136 ? 16.812 -10.859 -12.328 1 89.19 136 ASP B CA 1
ATOM 2839 C C . ASP B 1 136 ? 16.141 -9.711 -11.555 1 89.19 136 ASP B C 1
ATOM 2841 O O . ASP B 1 136 ? 16.609 -8.578 -11.609 1 89.19 136 ASP B O 1
ATOM 2845 N N . ALA B 1 137 ? 15.062 -10.016 -10.914 1 90.62 137 ALA B N 1
ATOM 2846 C CA . ALA B 1 137 ? 14.391 -8.992 -10.125 1 90.62 137 ALA B CA 1
ATOM 2847 C C . ALA B 1 137 ? 15.328 -8.438 -9.047 1 90.62 137 ALA B C 1
ATOM 2849 O O . ALA B 1 137 ? 15.211 -7.277 -8.656 1 90.62 137 ALA B O 1
ATOM 2850 N N . TYR B 1 138 ? 16.281 -9.219 -8.578 1 90.06 138 TYR B N 1
ATOM 2851 C CA . TYR B 1 138 ? 17.219 -8.781 -7.547 1 90.06 138 TYR B CA 1
ATOM 2852 C C . TYR B 1 138 ? 18.109 -7.66 -8.062 1 90.06 138 TYR B C 1
ATOM 2854 O O . TYR B 1 138 ? 18.781 -6.98 -7.273 1 90.06 138 TYR B O 1
ATOM 2862 N N . GLN B 1 139 ? 18.094 -7.48 -9.367 1 88.81 139 GLN B N 1
ATOM 2863 C CA . GLN B 1 139 ? 18.906 -6.426 -9.961 1 88.81 139 GLN B CA 1
ATOM 2864 C C . GLN B 1 139 ? 18.125 -5.125 -10.078 1 88.81 139 GLN B C 1
ATOM 2866 O O . GLN B 1 139 ? 18.672 -4.09 -10.461 1 88.81 139 GLN B O 1
ATOM 2871 N N . ILE B 1 140 ? 16.922 -5.184 -9.789 1 90.81 140 ILE B N 1
ATOM 2872 C CA . ILE B 1 140 ? 16.078 -4.008 -9.922 1 90.81 140 ILE B CA 1
ATOM 2873 C C . ILE B 1 140 ? 15.969 -3.295 -8.57 1 90.81 140 ILE B C 1
ATOM 2875 O O . ILE B 1 140 ? 15.641 -3.914 -7.559 1 90.81 140 ILE B O 1
ATOM 2879 N N . LEU B 1 141 ? 16.234 -2.002 -8.633 1 92.81 141 LEU B N 1
ATOM 2880 C CA . LEU B 1 141 ? 16.141 -1.198 -7.414 1 92.81 141 LEU B CA 1
ATOM 2881 C C . LEU B 1 141 ? 14.727 -1.234 -6.848 1 92.81 141 LEU B C 1
ATOM 2883 O O . LEU B 1 141 ? 13.758 -1.055 -7.582 1 92.81 141 LEU B O 1
ATOM 2887 N N . GLY B 1 142 ? 14.648 -1.517 -5.488 1 94.44 142 GLY B N 1
ATOM 2888 C CA . GLY B 1 142 ? 13.359 -1.503 -4.82 1 94.44 142 GLY B CA 1
ATOM 2889 C C . GLY B 1 142 ? 12.75 -2.885 -4.668 1 94.44 142 GLY B C 1
ATOM 2890 O O . GLY B 1 142 ? 11.703 -3.041 -4.035 1 94.44 142 GLY B O 1
ATOM 2891 N N . PHE B 1 143 ? 13.367 -3.896 -5.281 1 95.5 143 PHE B N 1
ATOM 2892 C CA . PHE B 1 143 ? 12.906 -5.266 -5.078 1 95.5 143 PHE B CA 1
ATOM 2893 C C . PHE B 1 143 ? 13.148 -5.715 -3.643 1 95.5 143 PHE B C 1
ATOM 2895 O O . PHE B 1 143 ? 14.258 -5.586 -3.125 1 95.5 143 PHE B O 1
ATOM 2902 N N . THR B 1 144 ? 12.07 -6.258 -3.016 1 94.94 144 THR B N 1
ATOM 2903 C CA . THR B 1 144 ? 12.203 -6.613 -1.605 1 94.94 144 THR B CA 1
ATOM 2904 C C . THR B 1 144 ? 12.32 -8.125 -1.436 1 94.94 144 THR B C 1
ATOM 2906 O O . THR B 1 144 ? 12.727 -8.609 -0.374 1 94.94 144 THR B O 1
ATOM 2909 N N . GLY B 1 145 ? 11.883 -8.844 -2.381 1 95.25 145 GLY B N 1
ATOM 2910 C CA . GLY B 1 145 ? 11.906 -10.297 -2.332 1 95.25 145 GLY B CA 1
ATOM 2911 C C . GLY B 1 145 ? 10.719 -10.93 -3.021 1 95.25 145 GLY B C 1
ATOM 2912 O O . GLY B 1 145 ? 9.812 -10.234 -3.486 1 95.25 145 GLY B O 1
ATOM 2913 N N . GLY B 1 146 ? 10.797 -12.258 -3.092 1 97.12 146 GLY B N 1
ATOM 2914 C CA . GLY B 1 146 ? 9.711 -13.008 -3.709 1 97.12 146 GLY B CA 1
ATOM 2915 C C . GLY B 1 146 ? 10.133 -14.391 -4.164 1 97.12 146 GLY B C 1
ATOM 2916 O O . GLY B 1 146 ? 11.211 -14.867 -3.797 1 97.12 146 GLY B O 1
ATOM 2917 N N . TYR B 1 147 ? 9.258 -14.969 -4.801 1 97.94 147 TYR B N 1
ATOM 2918 C CA . TYR B 1 147 ? 9.484 -16.266 -5.422 1 97.94 147 TYR B CA 1
ATOM 2919 C C . TYR B 1 147 ? 8.414 -16.578 -6.461 1 97.94 147 TYR B C 1
ATOM 2921 O O . TYR B 1 147 ? 7.641 -15.695 -6.844 1 97.94 147 TYR B O 1
ATOM 2929 N N . TRP B 1 148 ? 8.539 -17.828 -7.051 1 97.62 148 TRP B N 1
ATOM 2930 C CA . TRP B 1 148 ? 7.543 -18.188 -8.055 1 97.62 148 TRP B CA 1
ATOM 2931 C C . TRP B 1 148 ? 7.32 -19.688 -8.086 1 97.62 148 TRP B C 1
ATOM 2933 O O . TRP B 1 148 ? 8.117 -20.453 -7.531 1 97.62 148 TRP B O 1
ATOM 2943 N N . ALA B 1 149 ? 6.223 -20.109 -8.586 1 97.81 149 ALA B N 1
ATOM 2944 C CA . ALA B 1 149 ? 5.891 -21.516 -8.812 1 97.81 149 ALA B CA 1
ATOM 2945 C C . ALA B 1 149 ? 4.852 -21.672 -9.914 1 97.81 149 ALA B C 1
ATOM 2947 O O . ALA B 1 149 ? 4.176 -20.703 -10.281 1 97.81 149 ALA B O 1
ATOM 2948 N N . TYR B 1 150 ? 4.832 -22.844 -10.406 1 97.88 150 TYR B N 1
ATOM 2949 C CA . TYR B 1 150 ? 3.709 -23.203 -11.266 1 97.88 150 TYR B CA 1
ATOM 2950 C C . TYR B 1 150 ? 2.479 -23.547 -10.43 1 97.88 150 TYR B C 1
ATOM 2952 O O . TYR B 1 150 ? 2.584 -24.188 -9.391 1 97.88 150 TYR B O 1
ATOM 2960 N N . ALA B 1 151 ? 1.349 -23.078 -10.977 1 97.94 151 ALA B N 1
ATOM 2961 C CA . ALA B 1 151 ? 0.099 -23.5 -10.344 1 97.94 151 ALA B CA 1
ATOM 2962 C C . ALA B 1 151 ? -0.111 -25 -10.477 1 97.94 151 ALA B C 1
ATOM 2964 O O . ALA B 1 151 ? 0.206 -25.594 -11.516 1 97.94 151 ALA B O 1
ATOM 2965 N N . SER B 1 152 ? -0.724 -25.578 -9.477 1 96.5 152 SER B N 1
ATOM 2966 C CA . SER B 1 152 ? -0.873 -27.031 -9.469 1 96.5 152 SER B CA 1
ATOM 2967 C C . SER B 1 152 ? -2.307 -27.438 -9.781 1 96.5 152 SER B C 1
ATOM 2969 O O . SER B 1 152 ? -2.574 -28.609 -10.07 1 96.5 152 SER B O 1
ATOM 2971 N N . ASN B 1 153 ? -3.225 -26.469 -9.766 1 95.44 153 ASN B N 1
ATOM 2972 C CA . ASN B 1 153 ? -4.621 -26.875 -9.883 1 95.44 153 ASN B CA 1
ATOM 2973 C C . ASN B 1 153 ? -5.258 -26.344 -11.156 1 95.44 153 ASN B C 1
ATOM 2975 O O . ASN B 1 153 ? -6.395 -26.688 -11.484 1 95.44 153 ASN B O 1
ATOM 2979 N N . SER B 1 154 ? -4.574 -25.453 -11.859 1 96.06 154 SER B N 1
ATOM 2980 C CA . SER B 1 154 ? -5.113 -24.922 -13.102 1 96.06 154 SER B CA 1
ATOM 2981 C C . SER B 1 154 ? -4.008 -24.344 -13.984 1 96.06 154 SER B C 1
ATOM 2983 O O . SER B 1 154 ? -3.014 -23.812 -13.477 1 96.06 154 SER B O 1
ATOM 2985 N N . ASN B 1 155 ? -4.18 -24.438 -15.227 1 96.81 155 ASN B N 1
ATOM 2986 C CA . ASN B 1 155 ? -3.299 -23.734 -16.156 1 96.81 155 ASN B CA 1
ATOM 2987 C C . ASN B 1 155 ? -3.936 -22.453 -16.672 1 96.81 155 ASN B C 1
ATOM 2989 O O . ASN B 1 155 ? -3.398 -21.812 -17.578 1 96.81 155 ASN B O 1
ATOM 2993 N N . GLU B 1 156 ? -5.062 -22.094 -16.125 1 95.94 156 GLU B N 1
ATOM 2994 C CA . GLU B 1 156 ? -5.746 -20.859 -16.5 1 95.94 156 GLU B CA 1
ATOM 2995 C C . GLU B 1 156 ? -5.598 -19.797 -15.414 1 95.94 156 GLU B C 1
ATOM 2997 O O . GLU B 1 156 ? -5.801 -20.078 -14.234 1 95.94 156 GLU B O 1
ATOM 3002 N N . THR B 1 157 ? -5.328 -18.609 -15.852 1 97.31 157 THR B N 1
ATOM 3003 C CA . THR B 1 157 ? -5.043 -17.484 -14.953 1 97.31 157 THR B CA 1
ATOM 3004 C C . THR B 1 157 ? -6.258 -17.156 -14.094 1 97.31 157 THR B C 1
ATOM 3006 O O . THR B 1 157 ? -6.117 -16.688 -12.961 1 97.31 157 THR B O 1
ATOM 3009 N N . ALA B 1 158 ? -7.422 -17.438 -14.57 1 94.81 158 ALA B N 1
ATOM 3010 C CA . ALA B 1 158 ? -8.656 -17.141 -13.844 1 94.81 158 ALA B CA 1
ATOM 3011 C C . ALA B 1 158 ? -8.789 -18.031 -12.609 1 94.81 158 ALA B C 1
ATOM 3013 O O . ALA B 1 158 ? -9.57 -17.734 -11.703 1 94.81 158 ALA B O 1
ATOM 3014 N N . GLY B 1 159 ? -8.047 -19.109 -12.609 1 95.44 159 GLY B N 1
ATOM 3015 C CA . GLY B 1 159 ? -8.117 -20.031 -11.484 1 95.44 159 GLY B CA 1
ATOM 3016 C C . GLY B 1 159 ? -9.336 -20.953 -11.539 1 95.44 159 GLY B C 1
ATOM 3017 O O . GLY B 1 159 ? -9.945 -21.109 -12.602 1 95.44 159 GLY B O 1
ATOM 3018 N N . VAL B 1 160 ? -9.516 -21.672 -10.453 1 95.25 160 VAL B N 1
ATOM 3019 C CA . VAL B 1 160 ? -10.625 -22.609 -10.312 1 95.25 160 VAL B CA 1
ATOM 3020 C C . VAL B 1 160 ? -11.672 -22.047 -9.359 1 95.25 160 VAL B C 1
ATOM 3022 O O . VAL B 1 160 ? -11.328 -21.531 -8.289 1 95.25 160 VAL B O 1
ATOM 3025 N N . PRO B 1 161 ? -12.914 -22.109 -9.797 1 94.44 161 PRO B N 1
ATOM 3026 C CA . PRO B 1 161 ? -13.945 -21.656 -8.852 1 94.44 161 PRO B CA 1
ATOM 3027 C C . PRO B 1 161 ? -13.875 -22.391 -7.512 1 94.44 161 PRO B C 1
ATOM 3029 O O . PRO B 1 161 ? -13.711 -23.609 -7.473 1 94.44 161 PRO B O 1
ATOM 3032 N N . CYS B 1 162 ? -14.016 -21.641 -6.434 1 91.38 162 CYS B N 1
ATOM 3033 C CA . CYS B 1 162 ? -13.953 -22.219 -5.098 1 91.38 162 CYS B CA 1
ATOM 3034 C C . CYS B 1 162 ? -15.133 -23.156 -4.855 1 91.38 162 CYS B C 1
ATOM 3036 O O . CYS B 1 162 ? -15.07 -24.031 -3.982 1 91.38 162 CYS B O 1
ATOM 3038 N N . SER B 1 163 ? -16.141 -22.969 -5.602 1 82.75 163 SER B N 1
ATOM 3039 C CA . SER B 1 163 ? -17.328 -23.812 -5.48 1 82.75 163 SER B CA 1
ATOM 3040 C C . SER B 1 163 ? -17.125 -25.156 -6.168 1 82.75 163 SER B C 1
ATOM 3042 O O . SER B 1 163 ? -17.906 -26.094 -5.977 1 82.75 163 SER B O 1
ATOM 3044 N N . SER B 1 164 ? -16.094 -25.234 -6.898 1 78.56 164 SER B N 1
ATOM 3045 C CA . SER B 1 164 ? -15.852 -26.453 -7.652 1 78.56 164 SER B CA 1
ATOM 3046 C C . SER B 1 164 ? -15.328 -27.562 -6.746 1 78.56 164 SER B C 1
ATOM 3048 O O . SER B 1 164 ? -14.648 -27.297 -5.754 1 78.56 164 SER B O 1
ATOM 3050 N N . PRO B 1 165 ? -15.852 -28.75 -7.066 1 71.62 165 PRO B N 1
ATOM 3051 C CA . PRO B 1 165 ? -15.242 -29.859 -6.332 1 71.62 165 PRO B CA 1
ATOM 3052 C C . PRO B 1 165 ? -13.711 -29.828 -6.367 1 71.62 165 PRO B C 1
ATOM 3054 O O . PRO B 1 165 ? -13.133 -29.062 -7.152 1 71.62 165 PRO B O 1
ATOM 3057 N N . VAL B 1 166 ? -13.102 -30.516 -5.441 1 65.06 166 VAL B N 1
ATOM 3058 C CA . VAL B 1 166 ? -11.656 -30.5 -5.297 1 65.06 166 VAL B CA 1
ATOM 3059 C C . VAL B 1 166 ? -10.992 -30.641 -6.668 1 65.06 166 VAL B C 1
ATOM 3061 O O . VAL B 1 166 ? -11.18 -31.656 -7.348 1 65.06 166 VAL B O 1
ATOM 3064 N N . PRO B 1 167 ? -10.344 -29.547 -6.949 1 65.06 167 PRO B N 1
ATOM 3065 C CA . PRO B 1 167 ? -9.719 -29.562 -8.273 1 65.06 167 PRO B CA 1
ATOM 3066 C C . PRO B 1 167 ? -8.688 -30.672 -8.43 1 65.06 167 PRO B C 1
ATOM 3068 O O . PRO B 1 167 ? -8.07 -31.094 -7.445 1 65.06 167 PRO B O 1
ATOM 3071 N N . GLU B 1 168 ? -8.68 -31.219 -9.617 1 80 168 GLU B N 1
ATOM 3072 C CA . GLU B 1 168 ? -7.645 -32.188 -9.961 1 80 168 GLU B CA 1
ATOM 3073 C C . GLU B 1 168 ? -6.266 -31.531 -9.977 1 80 168 GLU B C 1
ATOM 3075 O O . GLU B 1 168 ? -6.129 -30.359 -10.375 1 80 168 GLU B O 1
ATOM 3080 N N . THR B 1 169 ? -5.305 -32.219 -9.414 1 90.5 169 THR B N 1
ATOM 3081 C CA . THR B 1 169 ? -3.926 -31.734 -9.422 1 90.5 169 THR B CA 1
ATOM 3082 C C . THR B 1 169 ? -3.27 -32 -10.773 1 90.5 169 THR B C 1
ATOM 3084 O O . THR B 1 169 ? -3.342 -33.094 -11.305 1 90.5 169 THR B O 1
ATOM 3087 N N . ILE B 1 170 ? -2.742 -30.953 -11.297 1 94.94 170 ILE B N 1
ATOM 3088 C CA . ILE B 1 170 ? -1.976 -31.078 -12.531 1 94.94 170 ILE B CA 1
ATOM 3089 C C . ILE B 1 170 ? -0.562 -31.562 -12.211 1 94.94 170 ILE B C 1
ATOM 3091 O O . ILE B 1 170 ? 0.115 -30.984 -11.352 1 94.94 170 ILE B O 1
ATOM 3095 N N . THR B 1 171 ? -0.16 -32.625 -12.906 1 94.75 171 THR B N 1
ATOM 3096 C CA . THR B 1 171 ? 1.186 -33.156 -12.68 1 94.75 171 THR B CA 1
ATOM 3097 C C . THR B 1 171 ? 2.236 -32.125 -13.125 1 94.75 171 THR B C 1
ATOM 3099 O O . THR B 1 171 ? 1.998 -31.359 -14.047 1 94.75 171 THR B O 1
ATOM 3102 N N . LYS B 1 172 ? 3.361 -32.156 -12.562 1 93.31 172 LYS B N 1
ATOM 3103 C CA . LYS B 1 172 ? 4.406 -31.141 -12.695 1 93.31 172 LYS B CA 1
ATOM 3104 C C . LYS B 1 172 ? 4.793 -30.953 -14.156 1 93.31 172 LYS B C 1
ATOM 3106 O O . LYS B 1 172 ? 4.875 -29.812 -14.633 1 93.31 172 LYS B O 1
ATOM 3111 N N . PRO B 1 173 ? 4.965 -31.984 -14.922 1 93.5 173 PRO B N 1
ATOM 3112 C CA . PRO B 1 173 ? 5.406 -31.797 -16.312 1 93.5 173 PRO B CA 1
ATOM 3113 C C . PRO B 1 173 ? 4.348 -31.125 -17.188 1 93.5 173 PRO B C 1
ATOM 3115 O O . PRO B 1 173 ? 4.641 -30.719 -18.312 1 93.5 173 PRO B O 1
ATOM 3118 N N . HIS B 1 174 ? 3.172 -31 -16.672 1 95.69 174 HIS B N 1
ATOM 3119 C CA . HIS B 1 174 ? 2.09 -30.469 -17.5 1 95.69 174 HIS B CA 1
ATOM 3120 C C . HIS B 1 174 ? 1.646 -29.094 -17.031 1 95.69 174 HIS B C 1
ATOM 3122 O O . HIS B 1 174 ? 0.715 -28.516 -17.594 1 95.69 174 HIS B O 1
ATOM 3128 N N . ARG B 1 175 ? 2.303 -28.578 -16.078 1 97.31 175 ARG B N 1
ATOM 3129 C CA . ARG B 1 175 ? 1.957 -27.266 -15.562 1 97.31 175 ARG B CA 1
ATOM 3130 C C . ARG B 1 175 ? 2.477 -26.156 -16.469 1 97.31 175 ARG B C 1
ATOM 3132 O O . ARG B 1 175 ? 3.635 -26.188 -16.891 1 97.31 175 ARG B O 1
ATOM 3139 N N . ARG B 1 176 ? 1.582 -25.109 -16.672 1 97.88 176 ARG B N 1
ATOM 3140 C CA . ARG B 1 176 ? 1.892 -24.109 -17.688 1 97.88 176 ARG B CA 1
ATOM 3141 C C . ARG B 1 176 ? 1.724 -22.688 -17.141 1 97.88 176 ARG B C 1
ATOM 3143 O O . ARG B 1 176 ? 2.094 -21.719 -17.781 1 97.88 176 ARG B O 1
ATOM 3150 N N . LEU B 1 177 ? 1.175 -22.594 -15.969 1 98.25 177 LEU B N 1
ATOM 3151 C CA . LEU B 1 177 ? 0.916 -21.266 -15.391 1 98.25 177 LEU B CA 1
ATOM 3152 C C . LEU B 1 177 ? 1.904 -20.969 -14.266 1 98.25 177 LEU B C 1
ATOM 3154 O O . LEU B 1 177 ? 1.748 -21.453 -13.148 1 98.25 177 LEU B O 1
ATOM 3158 N N . GLY B 1 178 ? 2.916 -20.141 -14.625 1 98 178 GLY B N 1
ATOM 3159 C CA . GLY B 1 178 ? 3.83 -19.641 -13.617 1 98 178 GLY B CA 1
ATOM 3160 C C . GLY B 1 178 ? 3.373 -18.328 -13 1 98 178 GLY B C 1
ATOM 3161 O O . GLY B 1 178 ? 2.955 -17.406 -13.719 1 98 178 GLY B O 1
ATOM 3162 N N . VAL B 1 179 ? 3.432 -18.266 -11.695 1 98.44 179 VAL B N 1
ATOM 3163 C CA . VAL B 1 179 ? 3.061 -17.031 -11.008 1 98.44 179 VAL B CA 1
ATOM 3164 C C . VAL B 1 179 ? 4.203 -16.578 -10.102 1 98.44 179 VAL B C 1
ATOM 3166 O O . VAL B 1 179 ? 4.727 -17.375 -9.312 1 98.44 179 VAL B O 1
ATOM 3169 N N . TYR B 1 180 ? 4.57 -15.367 -10.266 1 97.5 180 TYR B N 1
ATOM 3170 C CA . TYR B 1 180 ? 5.629 -14.734 -9.484 1 97.5 180 TYR B CA 1
ATOM 3171 C C . TYR B 1 180 ? 5.039 -13.812 -8.422 1 97.5 180 TYR B C 1
ATOM 3173 O O . TYR B 1 180 ? 4.227 -12.938 -8.734 1 97.5 180 TYR B O 1
ATOM 3181 N N . TYR B 1 181 ? 5.363 -14.094 -7.191 1 98.25 181 TYR B N 1
ATOM 3182 C CA . TYR B 1 181 ? 5.172 -13.148 -6.098 1 98.25 181 TYR B CA 1
ATOM 3183 C C . TYR B 1 181 ? 6.371 -12.219 -5.961 1 98.25 181 TYR B C 1
ATOM 3185 O O . TYR B 1 181 ? 7.449 -12.641 -5.539 1 98.25 181 TYR B O 1
ATOM 3193 N N . LEU B 1 182 ? 6.129 -10.977 -6.301 1 97.56 182 LEU B N 1
ATOM 3194 C CA . LEU B 1 182 ? 7.258 -10.055 -6.281 1 97.56 182 LEU B CA 1
ATOM 3195 C C . LEU B 1 182 ? 6.941 -8.836 -5.426 1 97.56 182 LEU B C 1
ATOM 3197 O O . LEU B 1 182 ? 5.996 -8.094 -5.715 1 97.56 182 LEU B O 1
ATOM 3201 N N . GLY B 1 183 ? 7.758 -8.617 -4.406 1 97.25 183 GLY B N 1
ATOM 3202 C CA . GLY B 1 183 ? 7.59 -7.457 -3.543 1 97.25 183 GLY B CA 1
ATOM 3203 C C . GLY B 1 183 ? 8.391 -6.25 -3.994 1 97.25 183 GLY B C 1
ATOM 3204 O O . GLY B 1 183 ? 9.531 -6.395 -4.449 1 97.25 183 GLY B O 1
ATOM 3205 N N . TRP B 1 184 ? 7.828 -5.09 -3.842 1 96.5 184 TRP B N 1
ATOM 3206 C CA . TRP B 1 184 ? 8.477 -3.854 -4.27 1 96.5 184 TRP B CA 1
ATOM 3207 C C . TRP B 1 184 ? 8.305 -2.762 -3.217 1 96.5 184 TRP B C 1
ATOM 3209 O O . TRP B 1 184 ? 7.254 -2.66 -2.582 1 96.5 184 TRP B O 1
ATOM 3219 N N . ASP B 1 185 ? 9.328 -1.894 -3.16 1 95.94 185 ASP B N 1
ATOM 3220 C CA . ASP B 1 185 ? 9.227 -0.715 -2.305 1 95.94 185 ASP B CA 1
ATOM 3221 C C . ASP B 1 185 ? 8.164 0.251 -2.818 1 95.94 185 ASP B C 1
ATOM 3223 O O . ASP B 1 185 ? 7.551 0.982 -2.039 1 95.94 185 ASP B O 1
ATOM 3227 N N . SER B 1 186 ? 8.031 0.26 -4.125 1 95.06 186 SER B N 1
ATOM 3228 C CA . SER B 1 186 ? 7.012 1.093 -4.746 1 95.06 186 SER B CA 1
ATOM 3229 C C . SER B 1 186 ? 6.73 0.647 -6.18 1 95.06 186 SER B C 1
ATOM 3231 O O . SER B 1 186 ? 7.555 -0.033 -6.797 1 95.06 186 SER B O 1
ATOM 3233 N N . ILE B 1 187 ? 5.617 1.113 -6.656 1 93.38 187 ILE B N 1
ATOM 3234 C CA . ILE B 1 187 ? 5.23 0.84 -8.039 1 93.38 187 ILE B CA 1
ATOM 3235 C C . ILE B 1 187 ? 6.168 1.576 -8.992 1 93.38 187 ILE B C 1
ATOM 3237 O O . ILE B 1 187 ? 6.621 1.009 -9.984 1 93.38 187 ILE B O 1
ATOM 3241 N N . GLU B 1 188 ? 6.543 2.816 -8.68 1 93.25 188 GLU B N 1
ATOM 3242 C CA . GLU B 1 188 ? 7.387 3.631 -9.547 1 93.25 188 GLU B CA 1
ATOM 3243 C C . GLU B 1 188 ? 8.773 3.006 -9.711 1 93.25 188 GLU B C 1
ATOM 3245 O O . GLU B 1 188 ? 9.344 3.027 -10.805 1 93.25 188 GLU B O 1
ATOM 3250 N N . LEU B 1 189 ? 9.266 2.479 -8.656 1 93 189 LEU B N 1
ATOM 3251 C CA . LEU B 1 189 ? 10.562 1.827 -8.734 1 93 189 LEU B CA 1
ATOM 3252 C C . LEU B 1 189 ? 10.5 0.592 -9.633 1 93 189 LEU B C 1
ATOM 3254 O O . LEU B 1 189 ? 11.406 0.353 -10.43 1 93 189 LEU B O 1
ATOM 3258 N N . HIS B 1 190 ? 9.461 -0.178 -9.477 1 92.12 190 HIS B N 1
ATOM 3259 C CA . HIS B 1 190 ? 9.258 -1.326 -10.352 1 92.12 190 HIS B CA 1
ATOM 3260 C C . HIS B 1 190 ? 9.164 -0.894 -11.812 1 92.12 190 HIS B C 1
ATOM 3262 O O . HIS B 1 190 ? 9.797 -1.489 -12.688 1 92.12 190 HIS B O 1
ATOM 3268 N N . GLU B 1 191 ? 8.391 0.079 -12.07 1 90.19 191 GLU B N 1
ATOM 3269 C CA . GLU B 1 191 ? 8.188 0.565 -13.438 1 90.19 191 GLU B CA 1
ATOM 3270 C C . GLU B 1 191 ? 9.508 1.033 -14.055 1 90.19 191 GLU B C 1
ATOM 3272 O O . GLU B 1 191 ? 9.766 0.794 -15.234 1 90.19 191 GLU B O 1
ATOM 3277 N N . ASP B 1 192 ? 10.266 1.684 -13.281 1 89.31 192 ASP B N 1
ATOM 3278 C CA . ASP B 1 192 ? 11.578 2.104 -13.766 1 89.31 192 ASP B CA 1
ATOM 3279 C C . ASP B 1 192 ? 12.461 0.897 -14.094 1 89.31 192 ASP B C 1
ATOM 3281 O O . ASP B 1 192 ? 13.18 0.9 -15.086 1 89.31 192 ASP B O 1
ATOM 3285 N N . GLY B 1 193 ? 12.375 -0.081 -13.219 1 86.81 193 GLY B N 1
ATOM 3286 C CA . GLY B 1 193 ? 13.188 -1.272 -13.391 1 86.81 193 GLY B CA 1
ATOM 3287 C C . GLY B 1 193 ? 12.828 -2.07 -14.633 1 86.81 193 GLY B C 1
ATOM 3288 O O . GLY B 1 193 ? 13.695 -2.682 -15.258 1 86.81 193 GLY B O 1
ATOM 3289 N N . THR B 1 194 ? 11.57 -2.072 -14.945 1 82.12 194 THR B N 1
ATOM 3290 C CA . THR B 1 194 ? 11.117 -2.879 -16.062 1 82.12 194 THR B CA 1
ATOM 3291 C C . THR B 1 194 ? 11.477 -2.211 -17.391 1 82.12 194 THR B C 1
ATOM 3293 O O . THR B 1 194 ? 11.289 -2.799 -18.469 1 82.12 194 THR B O 1
ATOM 3296 N N . GLN B 1 195 ? 12.023 -1.071 -17.25 1 81.19 195 GLN B N 1
ATOM 3297 C CA . GLN B 1 195 ? 12.453 -0.375 -18.453 1 81.19 195 GLN B CA 1
ATOM 3298 C C . GLN B 1 195 ? 13.938 -0.609 -18.719 1 81.19 195 GLN B C 1
ATOM 3300 O O . GLN B 1 195 ? 14.477 -0.162 -19.75 1 81.19 195 GLN B O 1
ATOM 3305 N N . THR B 1 196 ? 14.555 -1.316 -17.812 1 78.31 196 THR B N 1
ATOM 3306 C CA . THR B 1 196 ? 15.969 -1.586 -18 1 78.31 196 THR B CA 1
ATOM 3307 C C . THR B 1 196 ? 16.188 -2.633 -19.094 1 78.31 196 THR B C 1
ATOM 3309 O O . THR B 1 196 ? 15.312 -3.469 -19.328 1 78.31 196 THR B O 1
ATOM 3312 N N . GLU B 1 197 ? 17.359 -2.615 -19.703 1 77.69 197 GLU B N 1
ATOM 3313 C CA . GLU B 1 197 ? 17.719 -3.531 -20.781 1 77.69 197 GLU B CA 1
ATOM 3314 C C . GLU B 1 197 ? 17.75 -4.977 -20.297 1 77.69 197 GLU B C 1
ATOM 3316 O O . GLU B 1 197 ? 17.281 -5.883 -20.984 1 77.69 197 GLU B O 1
ATOM 3321 N N . ALA B 1 198 ? 18.266 -5.172 -19.141 1 69.94 198 ALA B N 1
ATOM 3322 C CA . ALA B 1 198 ? 18.359 -6.523 -18.594 1 69.94 198 ALA B CA 1
ATOM 3323 C C . ALA B 1 198 ? 16.969 -7.145 -18.438 1 69.94 198 ALA B C 1
ATOM 3325 O O . ALA B 1 198 ? 16.75 -8.297 -18.828 1 69.94 198 ALA B O 1
ATOM 3326 N N . PHE B 1 199 ? 16.031 -6.41 -17.969 1 76.06 199 PHE B N 1
ATOM 3327 C CA . PHE B 1 199 ? 14.688 -6.918 -17.781 1 76.06 199 PHE B CA 1
ATOM 3328 C C . PHE B 1 199 ? 13.992 -7.141 -19.109 1 76.06 199 PHE B C 1
ATOM 3330 O O . PHE B 1 199 ? 13.359 -8.18 -19.328 1 76.06 199 PHE B O 1
ATOM 3337 N N . SER B 1 200 ? 14.297 -6.277 -19.969 1 77.5 200 SER B N 1
ATOM 3338 C CA . SER B 1 200 ? 13.664 -6.375 -21.281 1 77.5 200 SER B CA 1
ATOM 3339 C C . SER B 1 200 ? 14.195 -7.578 -22.062 1 77.5 200 SER B C 1
ATOM 3341 O O . SER B 1 200 ? 13.43 -8.258 -22.75 1 77.5 200 SER B O 1
ATOM 3343 N N . ASN B 1 201 ? 15.414 -7.871 -21.891 1 80.19 201 ASN B N 1
ATOM 3344 C CA . ASN B 1 201 ? 16.016 -8.977 -22.625 1 80.19 201 ASN B CA 1
ATOM 3345 C C . ASN B 1 201 ? 15.43 -10.32 -22.219 1 80.19 201 ASN B C 1
ATOM 3347 O O . ASN B 1 201 ? 15.109 -11.148 -23.078 1 80.19 201 ASN B O 1
ATOM 3351 N N . GLU B 1 202 ? 15.297 -10.516 -20.969 1 80.62 202 GLU B N 1
ATOM 3352 C CA . GLU B 1 202 ? 14.758 -11.789 -20.5 1 80.62 202 GLU B CA 1
ATOM 3353 C C . GLU B 1 202 ? 13.281 -11.93 -20.859 1 80.62 202 GLU B C 1
ATOM 3355 O O . GLU B 1 202 ? 12.836 -13 -21.281 1 80.62 202 GLU B O 1
ATOM 3360 N N . LEU B 1 203 ? 12.586 -10.898 -20.734 1 81.19 203 LEU B N 1
ATOM 3361 C CA . LEU B 1 203 ? 11.172 -10.945 -21.094 1 81.19 203 LEU B CA 1
ATOM 3362 C C . LEU B 1 203 ? 11 -11.188 -22.578 1 81.19 203 LEU B C 1
ATOM 3364 O O . LEU B 1 203 ? 10.062 -11.891 -23 1 81.19 203 LEU B O 1
ATOM 3368 N N . ASP B 1 204 ? 11.898 -10.68 -23.266 1 83.94 204 ASP B N 1
ATOM 3369 C CA . ASP B 1 204 ? 11.859 -10.891 -24.719 1 83.94 204 ASP B CA 1
ATOM 3370 C C . ASP B 1 204 ? 12.047 -12.367 -25.062 1 83.94 204 ASP B C 1
ATOM 3372 O O . ASP B 1 204 ? 11.445 -12.867 -26.016 1 83.94 204 ASP B O 1
ATOM 3376 N N . LYS B 1 205 ? 12.859 -13.008 -24.359 1 85.62 205 LYS B N 1
ATOM 3377 C CA . LYS B 1 205 ? 13.094 -14.438 -24.578 1 85.62 205 LYS B CA 1
ATOM 3378 C C . LYS B 1 205 ? 11.844 -15.25 -24.266 1 85.62 205 LYS B C 1
ATOM 3380 O O . LYS B 1 205 ? 11.609 -16.297 -24.875 1 85.62 205 LYS B O 1
ATOM 3385 N N . LEU B 1 206 ? 11.086 -14.773 -23.297 1 91.19 206 LEU B N 1
ATOM 3386 C CA . LEU B 1 206 ? 9.938 -15.531 -22.812 1 91.19 206 LEU B CA 1
ATOM 3387 C C . LEU B 1 206 ? 8.68 -15.172 -23.609 1 91.19 206 LEU B C 1
ATOM 3389 O O . LEU B 1 206 ? 7.754 -15.977 -23.703 1 91.19 206 LEU B O 1
ATOM 3393 N N . GLN B 1 207 ? 8.703 -14.039 -24.172 1 90.38 207 GLN B N 1
ATOM 3394 C CA . GLN B 1 207 ? 7.516 -13.461 -24.781 1 90.38 207 GLN B CA 1
ATOM 3395 C C . GLN B 1 207 ? 6.934 -14.383 -25.844 1 90.38 207 GLN B C 1
ATOM 3397 O O . GLN B 1 207 ? 5.719 -14.562 -25.922 1 90.38 207 GLN B O 1
ATOM 3402 N N . PRO B 1 208 ? 7.758 -15.023 -26.656 1 92.12 208 PRO B N 1
ATOM 3403 C CA . PRO B 1 208 ? 7.195 -15.914 -27.672 1 92.12 208 PRO B CA 1
ATOM 3404 C C . PRO B 1 208 ? 6.402 -17.078 -27.078 1 92.12 208 PRO B C 1
ATOM 3406 O O . PRO B 1 208 ? 5.609 -17.703 -27.781 1 92.12 208 PRO B O 1
ATOM 3409 N N . TYR B 1 209 ? 6.598 -17.312 -25.859 1 94.81 209 TYR B N 1
ATOM 3410 C CA . TYR B 1 209 ? 5.949 -18.453 -25.234 1 94.81 209 TYR B CA 1
ATOM 3411 C C . TYR B 1 209 ? 4.738 -18.016 -24.422 1 94.81 209 TYR B C 1
ATOM 3413 O O . TYR B 1 209 ? 4.027 -18.844 -23.844 1 94.81 209 TYR B O 1
ATOM 3421 N N . PHE B 1 210 ? 4.457 -16.766 -24.344 1 94.62 210 PHE B N 1
ATOM 3422 C CA . PHE B 1 210 ? 3.32 -16.266 -23.594 1 94.62 210 PHE B CA 1
ATOM 3423 C C . PHE B 1 210 ? 2.008 -16.656 -24.266 1 94.62 210 PHE B C 1
ATOM 3425 O O . PHE B 1 210 ? 1.841 -16.484 -25.469 1 94.62 210 PHE B O 1
ATOM 3432 N N . GLY B 1 211 ? 1.21 -17.266 -23.531 1 94.62 211 GLY B N 1
ATOM 3433 C CA . GLY B 1 211 ? -0.165 -17.469 -23.953 1 94.62 211 GLY B CA 1
ATOM 3434 C C . GLY B 1 211 ? -1.126 -16.438 -23.391 1 94.62 211 GLY B C 1
ATOM 3435 O O . GLY B 1 211 ? -0.728 -15.57 -22.609 1 94.62 211 GLY B O 1
ATOM 3436 N N . PRO B 1 212 ? -2.4 -16.547 -23.875 1 93.94 212 PRO B N 1
ATOM 3437 C CA . PRO B 1 212 ? -3.426 -15.703 -23.25 1 93.94 212 PRO B CA 1
ATOM 3438 C C . PRO B 1 212 ? -3.51 -15.906 -21.734 1 93.94 212 PRO B C 1
ATOM 3440 O O . PRO B 1 212 ? -3.373 -17.031 -21.25 1 93.94 212 PRO B O 1
ATOM 3443 N N . GLY B 1 213 ? -3.592 -14.805 -21 1 95.31 213 GLY B N 1
ATOM 3444 C CA . GLY B 1 213 ? -3.674 -14.898 -19.562 1 95.31 213 GLY B CA 1
ATOM 3445 C C . GLY B 1 213 ? -2.391 -14.492 -18.859 1 95.31 213 GLY B C 1
ATOM 3446 O O . GLY B 1 213 ? -2.311 -14.516 -17.625 1 95.31 213 GLY B O 1
ATOM 3447 N N . SER B 1 214 ? -1.404 -14.156 -19.688 1 96.31 214 SER B N 1
ATOM 3448 C CA . SER B 1 214 ? -0.201 -13.586 -19.078 1 96.31 214 SER B CA 1
ATOM 3449 C C . SER B 1 214 ? -0.406 -12.117 -18.719 1 96.31 214 SER B C 1
ATOM 3451 O O . SER B 1 214 ? -1.069 -11.383 -19.453 1 96.31 214 SER B O 1
ATOM 3453 N N . GLY B 1 215 ? 0.074 -11.711 -17.625 1 95.94 215 GLY B N 1
ATOM 3454 C CA . GLY B 1 215 ? -0.069 -10.352 -17.125 1 95.94 215 GLY B CA 1
ATOM 3455 C C . GLY B 1 215 ? 0.191 -10.234 -15.633 1 95.94 215 GLY B C 1
ATOM 3456 O O . GLY B 1 215 ? 0.845 -11.094 -15.039 1 95.94 215 GLY B O 1
ATOM 3457 N N . ALA B 1 216 ? -0.228 -9.148 -15.094 1 96.75 216 ALA B N 1
ATOM 3458 C CA . ALA B 1 216 ? 0.079 -8.945 -13.68 1 96.75 216 ALA B CA 1
ATOM 3459 C C . ALA B 1 216 ? -0.921 -7.996 -13.031 1 96.75 216 ALA B C 1
ATOM 3461 O O . ALA B 1 216 ? -1.717 -7.355 -13.727 1 96.75 216 ALA B O 1
ATOM 3462 N N . PHE B 1 217 ? -0.972 -7.984 -11.812 1 97.69 217 PHE B N 1
ATOM 3463 C CA . PHE B 1 217 ? -1.605 -6.965 -10.984 1 97.69 217 PHE B CA 1
ATOM 3464 C C . PHE B 1 217 ? -0.798 -6.711 -9.719 1 97.69 217 PHE B C 1
ATOM 3466 O O . PHE B 1 217 ? 0.035 -7.535 -9.336 1 97.69 217 PHE B O 1
ATOM 3473 N N . TYR B 1 218 ? -0.992 -5.555 -9.141 1 97.19 218 TYR B N 1
ATOM 3474 C CA . TYR B 1 218 ? -0.438 -5.234 -7.832 1 97.19 218 TYR B CA 1
ATOM 3475 C C . TYR B 1 218 ? -1.462 -5.48 -6.73 1 97.19 218 TYR B C 1
ATOM 3477 O O . TYR B 1 218 ? -2.666 -5.527 -6.992 1 97.19 218 TYR B O 1
ATOM 3485 N N . THR B 1 219 ? -0.95 -5.633 -5.594 1 97.19 219 THR B N 1
ATOM 3486 C CA . THR B 1 219 ? -1.785 -5.664 -4.398 1 97.19 219 THR B CA 1
ATOM 3487 C C . THR B 1 219 ? -1.063 -5.02 -3.217 1 97.19 219 THR B C 1
ATOM 3489 O O . THR B 1 219 ? 0.159 -5.121 -3.1 1 97.19 219 THR B O 1
ATOM 3492 N N . MET B 1 220 ? -1.763 -4.344 -2.412 1 94.56 220 MET B N 1
ATOM 3493 C CA . MET B 1 220 ? -1.314 -3.896 -1.097 1 94.56 220 MET B CA 1
ATOM 3494 C C . MET B 1 220 ? -1.908 -4.766 0.007 1 94.56 220 MET B C 1
ATOM 3496 O O . MET B 1 220 ? -3.078 -4.609 0.363 1 94.56 220 MET B O 1
ATOM 3500 N N . LEU B 1 221 ? -1.044 -5.57 0.569 1 96.31 221 LEU B N 1
ATOM 3501 C CA . LEU B 1 221 ? -1.552 -6.637 1.426 1 96.31 221 LEU B CA 1
ATOM 3502 C C . LEU B 1 221 ? -1.375 -6.281 2.898 1 96.31 221 LEU B C 1
ATOM 3504 O O . LEU B 1 221 ? -0.423 -5.586 3.264 1 96.31 221 LEU B O 1
ATOM 3508 N N . ARG B 1 222 ? -2.299 -6.742 3.645 1 95 222 ARG B N 1
ATOM 3509 C CA . ARG B 1 222 ? -2.203 -6.801 5.098 1 95 222 ARG B CA 1
ATOM 3510 C C . ARG B 1 222 ? -2.098 -8.242 5.582 1 95 222 ARG B C 1
ATOM 3512 O O . ARG B 1 222 ? -2.727 -9.141 5.016 1 95 222 ARG B O 1
ATOM 3519 N N . GLN B 1 223 ? -1.338 -8.375 6.598 1 95.19 223 GLN B N 1
ATOM 3520 C CA . GLN B 1 223 ? -1.246 -9.695 7.199 1 95.19 223 GLN B CA 1
ATOM 3521 C C . GLN B 1 223 ? -2.277 -9.867 8.312 1 95.19 223 GLN B C 1
ATOM 3523 O O . GLN B 1 223 ? -2.5 -8.953 9.109 1 95.19 223 GLN B O 1
ATOM 3528 N N . HIS B 1 224 ? -2.936 -10.953 8.281 1 95.75 224 HIS B N 1
ATOM 3529 C CA . HIS B 1 224 ? -3.801 -11.305 9.398 1 95.75 224 HIS B CA 1
ATOM 3530 C C . HIS B 1 224 ? -2.988 -11.594 10.656 1 95.75 224 HIS B C 1
ATOM 3532 O O . HIS B 1 224 ? -2.064 -12.406 10.633 1 95.75 224 HIS B O 1
ATOM 3538 N N . LYS B 1 225 ? -3.176 -10.891 11.789 1 84.94 225 LYS B N 1
ATOM 3539 C CA . LYS B 1 225 ? -2.475 -11.086 13.055 1 84.94 225 LYS B CA 1
ATOM 3540 C C . LYS B 1 225 ? -3.371 -11.773 14.078 1 84.94 225 LYS B C 1
ATOM 3542 O O . LYS B 1 225 ? -4.594 -11.617 14.039 1 84.94 225 LYS B O 1
#

Foldseek 3Di:
DKKKKKKFAAPPPDACPDPLNLVLVVVQVVLAWPWKKKFFWAFAPPQGFDDDPRMMIMITHHPDPPRDPLSVVVSCVVRVIFQMFIWMFDDDPVQVVQAVQLRQAQKKKKFKFFFDQPPDLPDPVLVVLLQVLQVCVVVFPFWRGWDKGFTFQDSALSHGGSPDDDGDGHDPSNTGMMIIITHGNDSVSVVVRCPDPVNVVSCVVCVVGGDPRGGMIMTRMDMDD/DKKKKKKFAAPPPDACPDPLNLVLVVVQVVLAWPWKKKFFWAFAPPQGFDDDPRMMIMITHHPDPPRDPLSVVVSCVVRVIDQMFMWMFDDDPVQVVQAVQLRQAQKKKKFKFFFDQPDQLPDPVLVVLLQVLQVCVVVFPFWRGWDKGFTFQDSALSHGGSPDDDGDGHDRSNTGMMIIITHGNDSVSVVVRCPDPVNVVSCVVNVVGGDPRGGMIMTRMDMDD

Radius of gyration: 23.35 Å; Cα contacts (8 Å, |Δi|>4): 979; chains: 2; bounding box: 47×69×51 Å

Organism: NCBI:txid173218